Protein AF-A0A6N2LBK7-F1 (afdb_monomer)

Foldseek 3Di:
DPLLVVLLVLVVVLVVLCVVCVVVVPPVVSVVVSVVSVVVSLVSLLVVQLPDDLVQACQVNPLSSVLVNLVVLLCVVVDPDCPDSVNSNLVSLLVVLLQDLSSLVSLVVSLVCLVVVDDCVPCVSSSLSSLLVVLVSLLVLLVVVLVCLVVVVDDCVPCVSSLVSSCSNCQQQVVSCQFASNVVSVVSSVLSVCVVPNDEDDAQDDRNCLLVLQLDDPSSVVSSLRHLVRYAFAEALVSCVSVLVVLVQLLVCLPPVDRPDDDPRPTHTHDGDNVSSLRSLLSSLVRHALRNCVHNPCVVPLCSLVSLLVLCLDPDPCNLSSLSSVLSVCVRQQLVVVVSDPDQLVVSLVSLVVVVVVDPDPVSVVSSVSCVVSSVVNDD

Solvent-accessible surface area (backbone atoms only — not comparable to full-atom values): 21144 Å² total; per-residue (Å²): 130,58,73,66,56,54,51,53,52,54,49,51,54,51,53,53,55,48,65,77,37,58,91,51,73,84,43,68,66,60,55,52,50,53,50,52,52,49,53,53,48,51,57,52,49,52,56,50,62,69,66,47,55,90,87,55,46,53,46,74,72,36,39,90,65,47,51,72,52,54,66,64,47,60,48,52,88,77,53,85,54,76,84,35,71,67,49,48,43,48,56,53,52,49,60,45,32,43,61,27,56,62,28,43,52,46,54,54,49,42,54,51,47,50,62,72,78,41,60,60,94,73,44,42,68,38,53,53,44,54,50,54,53,47,44,51,52,52,32,51,53,42,48,58,50,43,51,27,55,75,70,70,65,64,44,74,94,71,46,44,50,40,54,51,20,50,52,50,50,48,23,61,42,35,66,50,54,46,30,35,68,32,35,57,41,47,54,54,40,54,48,53,52,32,77,74,65,60,76,74,76,74,70,82,61,84,45,63,19,36,63,57,26,31,37,44,60,76,68,45,20,52,51,17,54,56,43,48,69,60,31,77,64,35,61,36,35,76,68,40,53,73,49,42,73,59,48,52,53,51,53,49,25,69,66,66,79,48,68,78,75,74,65,96,58,97,63,63,59,47,82,75,57,69,69,31,45,50,50,13,54,45,55,51,57,75,42,47,34,55,54,15,42,46,55,46,41,44,67,74,37,59,58,54,62,49,45,40,54,52,39,51,72,42,100,48,95,54,21,67,48,28,52,52,33,51,49,54,52,40,73,59,56,41,54,62,55,59,83,64,42,94,69,56,59,69,58,54,53,53,44,54,57,54,46,55,77,76,54,91,51,69,68,58,47,52,56,54,59,71,46,44,62,52,54,65,64,65,54,135

Organism: Salix viminalis (NCBI:txid40686)

Secondary structure (DSSP, 8-state):
--HHHHHHHHHHHHHHHHHHTGGGTT-HHHHHHHHHHHHHHHHHHHHHHHTS-TTS-HHHHHHHHHHHHGGGGGGGGG---TTSHHHHHHHHHHHHHTT-HHHHHHHHHHHHHHHHHS-HHHHHHHHHHHHHHHHHHHHHHHHHHHHHHHHT---HHHHHHHHHHHHHHHHH-GGGGGBHHHHHHHHHHHHHHHHHH-----TT---THHHHGGGS-HHHHHHHHHHHHHSPPB-SHHHHGGGHHHHHHHHHHHHHSSPPP--S-SSPBP---HHHHHHHHHHHHTTB-HHHHIIIIIIT-TTHHHHHHHHHHS--TTHHHHHHHHHHHHHHHGGGGGGG-SS-HHHHHHHHHHHHHH---HHHHHHHHHTHHHHHHT--

Sequence (380 aa):
MAKRELLLDRWRTIEEEEELHADDGDNPVIRRRLHLLKEQWFADTFKYLISLATEEHIWCGNFDLMAPLLETFYNYYKDDRLDSPLRLLWKRMSGEMQHCIQCVSQHHQAQEMYDKEYEMSSIGPLLEVLRSIDEERVTHHLREINDRLKKQEYDPLRDNVGVVSLMYEVLMFPVLLDDQSLLSEFELFIEAVDNMHELALSGHQQFPGVYALLFLNRRVRTVGRRLARSMEKLRGATDLEPLQPLLNKFIGFLETEILPSASKTSRPRAQLERLSIWLGITSLLEFLEPPAFEEGILERYPIFFDIVLNHISGDSAEFSHAVSCLKELFKMLGCKLWLRSTLSPSVMRNTLLGQCFHTRNEKIHKDIFDLFPPFLQAFP

Nearest PDB structures (foldseek):
  4oo6-assembly1_A  TM=3.134E-01  e=3.651E-02  Homo sapiens
  2qmr-assembly4_D  TM=2.801E-01  e=1.647E-02  Homo sapiens
  5tqc-assembly1_A  TM=2.605E-01  e=2.961E-02  Homo sapiens
  2z5k-assembly1_A  TM=2.575E-01  e=2.302E-02  Homo sapiens
  1qbk-assembly1_B  TM=2.341E-01  e=1.283E-01  Homo sapiens

Mean predicted aligned error: 6.59 Å

Structure (mmCIF, N/CA/C/O backbone):
data_AF-A0A6N2LBK7-F1
#
_entry.id   AF-A0A6N2LBK7-F1
#
loop_
_atom_site.group_PDB
_atom_site.id
_atom_site.type_symbol
_atom_site.label_atom_id
_atom_site.label_alt_id
_atom_site.label_comp_id
_atom_site.label_asym_id
_atom_site.label_entity_id
_atom_site.label_seq_id
_atom_site.pdbx_PDB_ins_code
_atom_site.Cartn_x
_atom_site.Cartn_y
_atom_site.Cartn_z
_atom_site.occupancy
_atom_site.B_iso_or_equiv
_atom_site.auth_seq_id
_atom_site.auth_comp_id
_atom_site.auth_asym_id
_atom_site.auth_atom_id
_atom_site.pdbx_PDB_model_num
ATOM 1 N N . MET A 1 1 ? 31.477 -10.691 -26.099 1.00 54.25 1 MET A N 1
ATOM 2 C CA . MET A 1 1 ? 30.809 -9.914 -25.042 1.00 54.25 1 MET A CA 1
ATOM 3 C C . MET A 1 1 ? 29.324 -9.961 -25.333 1.00 54.25 1 MET A C 1
ATOM 5 O O . MET A 1 1 ? 28.940 -9.647 -26.459 1.00 54.25 1 MET A O 1
ATOM 9 N N . ALA A 1 2 ? 28.517 -10.481 -24.411 1.00 80.69 2 ALA A N 1
ATOM 10 C CA . ALA A 1 2 ? 27.072 -10.552 -24.610 1.00 80.69 2 ALA A CA 1
ATOM 11 C C . ALA A 1 2 ? 26.507 -9.125 -24.727 1.00 80.69 2 ALA A C 1
ATOM 13 O O . ALA A 1 2 ? 27.007 -8.208 -24.080 1.00 80.69 2 ALA A O 1
ATOM 14 N N . LYS A 1 3 ? 25.472 -8.910 -25.552 1.00 88.19 3 LYS A N 1
ATOM 15 C CA . LYS A 1 3 ? 24.903 -7.567 -25.797 1.00 88.19 3 LYS A CA 1
ATOM 16 C C . LYS A 1 3 ? 24.506 -6.848 -24.494 1.00 88.19 3 LYS A C 1
ATOM 18 O O . LYS A 1 3 ? 24.708 -5.644 -24.392 1.00 88.19 3 LYS A O 1
ATOM 23 N N . ARG A 1 4 ? 24.038 -7.601 -23.490 1.00 92.31 4 ARG A N 1
ATOM 24 C CA . ARG A 1 4 ? 23.781 -7.138 -22.115 1.00 92.31 4 ARG A CA 1
ATOM 25 C C . ARG A 1 4 ? 25.019 -6.531 -21.447 1.00 92.31 4 ARG A C 1
ATOM 27 O O . ARG A 1 4 ? 24.954 -5.418 -20.949 1.00 92.31 4 ARG A O 1
ATOM 34 N N . GLU A 1 5 ? 26.141 -7.252 -21.453 1.00 93.75 5 GLU A N 1
ATOM 35 C CA . GLU A 1 5 ? 27.393 -6.828 -20.805 1.00 93.75 5 GLU A CA 1
ATOM 36 C C . GLU A 1 5 ? 27.924 -5.533 -21.417 1.00 93.75 5 GLU A C 1
ATOM 38 O O . GLU A 1 5 ? 28.365 -4.654 -20.691 1.00 93.75 5 GLU A O 1
ATOM 43 N N . LEU A 1 6 ? 27.833 -5.395 -22.744 1.00 95.25 6 LEU A N 1
ATOM 44 C CA . LEU A 1 6 ? 28.241 -4.174 -23.440 1.00 95.25 6 LEU A CA 1
ATOM 45 C C . LEU A 1 6 ? 27.395 -2.963 -23.018 1.00 95.25 6 LEU A C 1
ATOM 47 O O . LEU A 1 6 ? 27.927 -1.867 -22.866 1.00 95.25 6 LEU A O 1
ATOM 51 N N . LEU A 1 7 ? 26.080 -3.143 -22.858 1.00 96.38 7 LEU A N 1
ATOM 52 C CA . LEU A 1 7 ? 25.196 -2.070 -22.400 1.00 96.38 7 LEU A CA 1
ATOM 53 C C . LEU A 1 7 ? 25.496 -1.692 -20.947 1.00 96.38 7 LEU A C 1
ATOM 55 O O . LEU A 1 7 ? 25.573 -0.507 -20.647 1.00 96.38 7 LEU A O 1
ATOM 59 N N . LEU A 1 8 ? 25.732 -2.668 -20.069 1.00 95.75 8 LEU A N 1
ATOM 60 C CA . LEU A 1 8 ? 26.104 -2.393 -18.678 1.00 95.75 8 LEU A CA 1
ATOM 61 C C . LEU A 1 8 ? 27.437 -1.659 -18.569 1.00 95.75 8 LEU A C 1
ATOM 63 O O . LEU A 1 8 ? 27.555 -0.708 -17.808 1.00 95.75 8 LEU A O 1
ATOM 67 N N . ASP A 1 9 ? 28.428 -2.069 -19.356 1.00 95.75 9 ASP A N 1
ATOM 68 C CA . ASP A 1 9 ? 29.732 -1.415 -19.368 1.00 95.75 9 ASP A CA 1
ATOM 69 C C . ASP A 1 9 ? 29.625 0.049 -19.804 1.00 95.75 9 ASP A C 1
ATOM 71 O O . ASP A 1 9 ? 30.125 0.938 -19.122 1.00 95.75 9 ASP A O 1
ATOM 75 N N . ARG A 1 10 ? 28.858 0.310 -20.871 1.00 96.12 10 ARG A N 1
ATOM 76 C CA . ARG A 1 10 ? 28.562 1.672 -21.332 1.00 96.12 10 ARG A CA 1
ATOM 77 C C . ARG A 1 10 ? 27.842 2.511 -20.278 1.00 96.12 10 ARG A C 1
ATOM 79 O O . ARG A 1 10 ? 28.122 3.699 -20.203 1.00 96.12 10 ARG A O 1
ATOM 86 N N . TRP A 1 11 ? 26.911 1.926 -19.520 1.00 95.88 11 TRP A N 1
ATOM 87 C CA . TRP A 1 11 ? 26.205 2.651 -18.459 1.00 95.88 11 TRP A CA 1
ATOM 88 C C . TRP A 1 11 ? 27.160 3.053 -17.337 1.00 95.88 11 TRP A C 1
ATOM 90 O O . TRP A 1 11 ? 27.226 4.229 -17.004 1.00 95.88 11 TRP A O 1
ATOM 100 N N . ARG A 1 12 ? 27.991 2.117 -16.862 1.00 95.00 12 ARG A N 1
ATOM 101 C CA . ARG A 1 12 ? 29.009 2.400 -15.838 1.00 95.00 12 ARG A CA 1
ATOM 102 C C . ARG A 1 12 ? 29.973 3.499 -16.271 1.00 95.00 12 ARG A C 1
ATOM 104 O O . ARG A 1 12 ? 30.262 4.390 -15.492 1.00 95.00 12 ARG A O 1
ATOM 111 N N . THR A 1 13 ? 30.418 3.491 -17.530 1.00 94.06 13 THR A N 1
ATOM 112 C CA . THR A 1 13 ? 31.256 4.581 -18.056 1.00 94.06 13 THR A CA 1
ATOM 113 C C . THR A 1 13 ? 30.534 5.931 -18.040 1.00 94.06 13 THR A C 1
ATOM 115 O O . THR A 1 13 ? 31.171 6.951 -17.802 1.00 94.06 13 THR A O 1
ATOM 118 N N . ILE A 1 14 ? 29.223 5.965 -18.304 1.00 93.06 14 ILE A N 1
ATOM 119 C CA . ILE A 1 14 ? 28.439 7.205 -18.218 1.00 93.06 14 ILE A CA 1
ATOM 120 C C . ILE A 1 14 ? 28.366 7.680 -16.764 1.00 93.06 14 ILE A C 1
ATOM 122 O O . ILE A 1 14 ? 28.625 8.852 -16.525 1.00 93.06 14 ILE A O 1
ATOM 126 N N . GLU A 1 15 ? 28.064 6.792 -15.813 1.00 91.31 15 GLU A N 1
ATOM 127 C CA . GLU A 1 15 ? 28.017 7.123 -14.379 1.00 91.31 15 GLU A CA 1
ATOM 128 C C . GLU A 1 15 ? 29.373 7.641 -13.876 1.00 91.31 15 GLU A C 1
ATOM 130 O O . GLU A 1 15 ? 29.437 8.701 -13.260 1.00 91.31 15 GLU A O 1
ATOM 135 N N . GLU A 1 16 ? 30.471 6.967 -14.229 1.00 91.75 16 GLU A N 1
ATOM 136 C CA . GLU A 1 16 ? 31.834 7.404 -13.904 1.00 91.75 16 GLU A CA 1
ATOM 137 C C . GLU A 1 16 ? 32.151 8.788 -14.505 1.00 91.75 16 GLU A C 1
ATOM 139 O O . GLU A 1 16 ? 32.750 9.629 -13.835 1.00 91.75 16 GLU A O 1
ATOM 144 N N . GLU A 1 17 ? 31.741 9.067 -15.752 1.00 87.75 17 GLU A N 1
ATOM 145 C CA . GLU A 1 17 ? 31.904 10.398 -16.360 1.00 87.75 17 GLU A CA 1
ATOM 146 C C . GLU A 1 17 ? 31.035 11.471 -15.670 1.00 87.75 17 GLU A C 1
ATOM 148 O O . GLU A 1 17 ? 31.457 12.627 -15.593 1.00 87.75 17 GLU A O 1
ATOM 153 N N . GLU A 1 18 ? 29.849 11.120 -15.162 1.00 86.31 18 GLU A N 1
ATOM 154 C CA . GLU A 1 18 ? 28.985 12.035 -14.399 1.00 86.31 18 GLU A CA 1
ATOM 155 C C . GLU A 1 18 ? 29.577 12.370 -13.029 1.00 86.31 18 GLU A C 1
ATOM 157 O O . GLU A 1 18 ? 29.625 13.544 -12.659 1.00 86.31 18 GLU A O 1
ATOM 162 N N . GLU A 1 19 ? 30.091 11.372 -12.310 1.00 85.94 19 GLU A N 1
ATOM 163 C CA . GLU A 1 19 ? 30.742 11.559 -11.011 1.00 85.94 19 GLU A CA 1
ATOM 164 C C . GLU A 1 19 ? 32.025 12.393 -11.127 1.00 85.94 19 GLU A C 1
ATOM 166 O O . GLU A 1 19 ? 32.244 13.315 -10.339 1.00 85.94 19 GLU A O 1
ATOM 171 N N . LEU A 1 20 ? 32.858 12.126 -12.141 1.00 85.56 20 LEU A N 1
ATOM 172 C CA . LEU A 1 20 ? 34.112 12.855 -12.370 1.00 85.56 20 LEU A CA 1
ATOM 173 C C . LEU A 1 20 ? 33.904 14.342 -12.679 1.00 85.56 20 LEU A C 1
ATOM 175 O O . LEU A 1 20 ? 34.802 15.148 -12.432 1.00 85.56 20 LEU A O 1
ATOM 179 N N . HIS A 1 21 ? 32.744 14.703 -13.228 1.00 81.19 21 HIS A N 1
ATOM 180 C CA . HIS A 1 21 ? 32.411 16.067 -13.632 1.00 81.19 21 HIS A CA 1
ATOM 181 C C . HIS A 1 21 ? 31.285 16.690 -12.799 1.00 81.19 21 HIS A C 1
ATOM 183 O O . HIS A 1 21 ? 30.711 17.699 -13.215 1.00 81.19 21 HIS A O 1
ATOM 189 N N . ALA A 1 22 ? 30.998 16.144 -11.613 1.00 74.94 22 ALA A N 1
ATOM 190 C CA . ALA A 1 22 ? 29.967 16.663 -10.714 1.00 74.94 22 ALA A CA 1
ATOM 191 C C . ALA A 1 22 ? 30.187 18.149 -10.353 1.00 74.94 22 ALA A C 1
ATOM 193 O O . ALA A 1 22 ? 29.235 18.931 -10.340 1.00 74.94 22 ALA A O 1
ATOM 194 N N . ASP A 1 23 ? 31.446 18.560 -10.156 1.00 74.25 23 ASP A N 1
ATOM 195 C CA . ASP A 1 23 ? 31.832 19.943 -9.828 1.00 74.25 23 ASP A CA 1
ATOM 196 C C . ASP A 1 23 ? 31.958 20.859 -11.067 1.00 74.25 23 ASP A C 1
ATOM 198 O O . ASP A 1 23 ? 31.947 22.086 -10.948 1.00 74.25 23 ASP A O 1
ATOM 202 N N . ASP A 1 24 ? 32.031 20.279 -12.271 1.00 70.19 24 ASP A N 1
ATOM 203 C CA . ASP A 1 24 ? 32.138 20.980 -13.561 1.00 70.19 24 ASP A CA 1
ATOM 204 C C . ASP A 1 24 ? 30.757 21.220 -14.214 1.00 70.19 24 ASP A C 1
ATOM 206 O O . ASP A 1 24 ? 30.672 21.503 -15.415 1.00 70.19 24 ASP A O 1
ATOM 210 N N . GLY A 1 25 ? 29.667 21.105 -13.440 1.00 59.94 25 GLY A N 1
ATOM 211 C CA . GLY A 1 25 ? 28.271 21.022 -13.903 1.00 59.94 25 GLY A CA 1
ATOM 212 C C . GLY A 1 25 ? 27.767 22.150 -14.821 1.00 59.94 25 GLY A C 1
ATOM 213 O O . GLY A 1 25 ? 26.759 21.981 -15.513 1.00 59.94 25 GLY A O 1
ATOM 214 N N . ASP A 1 26 ? 28.494 23.266 -14.905 1.00 64.75 26 ASP A N 1
ATOM 215 C CA . ASP A 1 26 ? 28.205 24.390 -15.802 1.00 64.75 26 ASP A CA 1
ATOM 216 C C . ASP A 1 26 ? 28.913 24.314 -17.167 1.00 64.75 26 ASP A C 1
ATOM 218 O O . ASP A 1 26 ? 28.662 25.158 -18.032 1.00 64.75 26 ASP A O 1
ATOM 222 N N . ASN A 1 27 ? 29.771 23.316 -17.428 1.00 82.31 27 ASN A N 1
ATOM 223 C CA . ASN A 1 27 ? 30.418 23.169 -18.732 1.00 82.31 27 ASN A CA 1
ATOM 224 C C . ASN A 1 27 ? 29.429 22.613 -19.783 1.00 82.31 27 ASN A C 1
ATOM 226 O O . ASN A 1 27 ? 29.111 21.416 -19.790 1.00 82.31 27 ASN A O 1
ATOM 230 N N . PRO A 1 28 ? 28.980 23.433 -20.755 1.00 84.00 28 PRO A N 1
ATOM 231 C CA . PRO A 1 28 ? 27.941 23.031 -21.698 1.00 84.00 28 PRO A CA 1
ATOM 232 C C . PRO A 1 28 ? 28.399 21.933 -22.667 1.00 84.00 28 PRO A C 1
ATOM 234 O O . PRO A 1 28 ? 27.558 21.248 -23.249 1.00 84.00 28 PRO A O 1
ATOM 237 N N . VAL A 1 29 ? 29.710 21.761 -22.875 1.00 86.50 29 VAL A N 1
ATOM 238 C CA . VAL A 1 29 ? 30.258 20.733 -23.772 1.00 86.50 29 VAL A CA 1
ATOM 239 C C . VAL A 1 29 ? 30.156 19.354 -23.128 1.00 86.50 29 VAL A C 1
ATOM 241 O O . VAL A 1 29 ? 29.675 18.422 -23.772 1.00 86.50 29 VAL A O 1
ATOM 244 N N . ILE A 1 30 ? 30.548 19.245 -21.856 1.00 84.56 30 ILE A N 1
ATOM 245 C CA . ILE A 1 30 ? 30.493 17.995 -21.086 1.00 84.56 30 ILE A CA 1
ATOM 246 C C . ILE A 1 30 ? 29.036 17.554 -20.936 1.00 84.56 30 ILE A C 1
ATOM 248 O O . ILE A 1 30 ? 28.688 16.437 -21.315 1.00 84.56 30 ILE A O 1
ATOM 252 N N . ARG A 1 31 ? 28.146 18.477 -20.545 1.00 84.81 31 ARG A N 1
ATOM 253 C CA . ARG A 1 31 ? 26.709 18.201 -20.416 1.00 84.81 31 ARG A CA 1
ATOM 254 C C . ARG A 1 31 ? 26.071 17.700 -21.716 1.00 84.81 31 ARG A C 1
ATOM 256 O O . ARG A 1 31 ? 25.301 16.745 -21.699 1.00 84.81 31 ARG A O 1
ATOM 263 N N . ARG A 1 32 ? 26.385 18.323 -22.860 1.00 88.44 32 ARG A N 1
ATOM 264 C CA . ARG A 1 32 ? 25.875 17.870 -24.170 1.00 88.44 32 ARG A CA 1
ATOM 265 C C . ARG A 1 32 ? 26.395 16.486 -24.541 1.00 88.44 32 ARG A C 1
ATOM 267 O O . ARG A 1 32 ? 25.642 15.696 -25.101 1.00 88.44 32 ARG A O 1
ATOM 274 N N . ARG A 1 33 ? 27.666 16.197 -24.253 1.00 90.62 33 ARG A N 1
ATOM 275 C CA . ARG A 1 33 ? 28.259 14.882 -24.516 1.00 90.62 33 ARG A CA 1
ATOM 276 C C . ARG A 1 33 ? 27.576 13.796 -23.682 1.00 90.62 33 ARG A C 1
ATOM 278 O O . ARG A 1 33 ? 27.146 12.806 -24.264 1.00 90.62 33 ARG A O 1
ATOM 285 N N . LEU A 1 34 ? 27.428 14.008 -22.375 1.00 90.00 34 LEU A N 1
ATOM 286 C CA . LEU A 1 34 ? 26.742 13.080 -21.468 1.00 90.00 34 LEU A CA 1
ATOM 287 C C . LEU A 1 34 ? 25.298 12.823 -21.907 1.00 90.00 34 LEU A C 1
ATOM 289 O O . LEU A 1 34 ? 24.880 11.674 -22.015 1.00 90.00 34 LEU A O 1
ATOM 293 N N . HIS A 1 35 ? 24.570 13.881 -22.274 1.00 90.25 35 HIS A N 1
ATOM 294 C CA . HIS A 1 35 ? 23.213 13.755 -22.802 1.00 90.25 35 HIS A CA 1
ATOM 295 C C . HIS A 1 35 ? 23.150 12.854 -24.044 1.00 90.25 35 HIS A C 1
ATOM 297 O O . HIS A 1 35 ? 22.326 11.949 -24.106 1.00 90.25 35 HIS A O 1
ATOM 303 N N . LEU A 1 36 ? 24.050 13.050 -25.014 1.00 93.44 36 LEU A N 1
ATOM 304 C CA . LEU A 1 36 ? 24.106 12.220 -26.222 1.00 93.44 36 LEU A CA 1
ATOM 305 C C . LEU A 1 36 ? 24.456 10.757 -25.912 1.00 93.44 36 LEU A C 1
ATOM 307 O O . LEU A 1 36 ? 23.906 9.852 -26.542 1.00 93.44 36 LEU A O 1
ATOM 311 N N . LEU A 1 37 ? 25.361 10.513 -24.959 1.00 94.62 37 LEU A N 1
ATOM 312 C CA . LEU A 1 37 ? 25.712 9.158 -24.526 1.00 94.62 37 LEU A CA 1
ATOM 313 C C . LEU A 1 37 ? 24.516 8.461 -23.869 1.00 94.62 37 LEU A C 1
ATOM 315 O O . LEU A 1 37 ? 24.213 7.322 -24.237 1.00 94.62 37 LEU A O 1
ATOM 319 N N . LYS A 1 38 ? 23.796 9.159 -22.980 1.00 94.69 38 LYS A N 1
ATOM 320 C CA . LYS A 1 38 ? 22.559 8.670 -22.355 1.00 94.69 38 LYS A CA 1
ATOM 321 C C . LYS A 1 38 ? 21.477 8.382 -23.388 1.00 94.69 38 LYS A C 1
ATOM 323 O O . LYS A 1 38 ? 20.934 7.284 -23.399 1.00 94.69 38 LYS A O 1
ATOM 328 N N . GLU A 1 39 ? 21.211 9.300 -24.316 1.00 93.75 39 GLU A N 1
ATOM 329 C CA . GLU A 1 39 ? 20.218 9.095 -25.380 1.00 93.75 39 GLU A CA 1
ATOM 330 C C . GLU A 1 39 ? 20.520 7.857 -26.235 1.00 93.75 39 GLU A C 1
ATOM 332 O O . GLU A 1 39 ? 19.628 7.050 -26.509 1.00 93.75 39 GLU A O 1
ATOM 337 N N . GLN A 1 40 ? 21.781 7.677 -26.643 1.00 95.38 40 GLN A N 1
ATOM 338 C CA . GLN A 1 40 ? 22.200 6.501 -27.407 1.00 95.38 40 GLN A CA 1
ATOM 339 C C . GLN A 1 40 ? 22.069 5.220 -26.588 1.00 95.38 40 GLN A C 1
ATOM 341 O O . GLN A 1 40 ? 21.616 4.199 -27.108 1.00 95.38 40 GLN A O 1
ATOM 346 N N . TRP A 1 41 ? 22.466 5.265 -25.316 1.00 96.75 41 TRP A N 1
ATOM 347 C CA . TRP A 1 41 ? 22.337 4.131 -24.415 1.00 96.75 41 TRP A CA 1
ATOM 348 C C . TRP A 1 41 ? 20.870 3.741 -24.231 1.00 96.75 41 TRP A C 1
ATOM 350 O O . TRP A 1 41 ? 20.522 2.591 -24.489 1.00 96.75 41 TRP A O 1
ATOM 360 N N . PHE A 1 42 ? 19.989 4.696 -23.917 1.00 95.00 42 PHE A N 1
ATOM 361 C CA . PHE A 1 42 ? 18.555 4.451 -23.784 1.00 95.00 42 PHE A CA 1
ATOM 362 C C . PHE A 1 42 ? 17.983 3.815 -25.052 1.00 95.00 42 PHE A C 1
ATOM 364 O O . PHE A 1 42 ? 17.330 2.776 -24.974 1.00 95.00 42 PHE A O 1
ATOM 371 N N . ALA A 1 43 ? 18.268 4.375 -26.232 1.00 93.75 43 ALA A N 1
ATOM 372 C CA . ALA A 1 43 ? 17.759 3.850 -27.497 1.00 93.75 43 ALA A CA 1
ATOM 373 C C . ALA A 1 43 ? 18.201 2.400 -27.774 1.00 93.75 43 ALA A C 1
ATOM 375 O O . ALA A 1 43 ? 17.408 1.593 -28.274 1.00 93.75 43 ALA A O 1
ATOM 376 N N . ASP A 1 44 ? 19.451 2.054 -27.464 1.00 95.56 44 ASP A N 1
ATOM 377 C CA . ASP A 1 44 ? 19.977 0.702 -27.659 1.00 95.56 44 ASP A CA 1
ATOM 378 C C . ASP A 1 44 ? 19.434 -0.286 -26.619 1.00 95.56 44 ASP A C 1
ATOM 380 O O . ASP A 1 44 ? 19.087 -1.420 -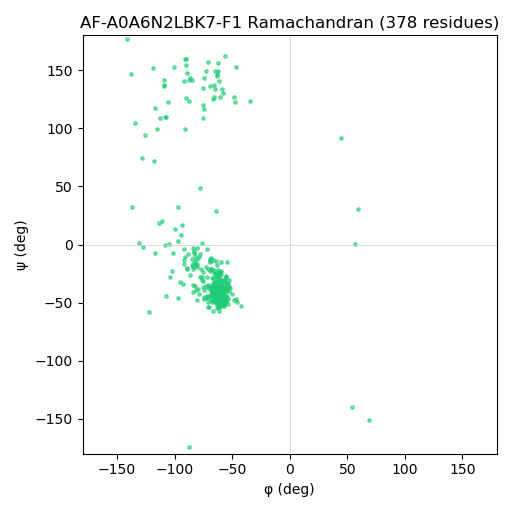26.976 1.00 95.56 44 ASP A O 1
ATOM 384 N N . THR A 1 45 ? 19.305 0.147 -25.362 1.00 96.19 45 THR A N 1
ATOM 385 C CA . THR A 1 45 ? 18.746 -0.652 -24.267 1.00 96.19 45 THR A CA 1
ATOM 386 C C . THR A 1 45 ? 17.260 -0.929 -24.493 1.00 96.19 45 THR A C 1
ATOM 388 O O . THR A 1 45 ? 16.851 -2.083 -24.392 1.00 96.19 45 THR A O 1
ATOM 391 N N . PHE A 1 46 ? 16.466 0.056 -24.931 1.00 94.00 46 PHE A N 1
ATOM 392 C CA . PHE A 1 46 ? 15.065 -0.151 -25.332 1.00 94.00 46 PHE A CA 1
ATOM 393 C C . PHE A 1 46 ? 14.932 -1.251 -26.386 1.00 94.00 46 PHE A C 1
ATOM 395 O O . PHE A 1 46 ? 14.145 -2.185 -26.229 1.00 94.00 46 PHE A O 1
ATOM 402 N N . LYS A 1 47 ? 15.723 -1.164 -27.464 1.00 93.44 47 LYS A N 1
ATOM 403 C CA . LYS A 1 47 ? 15.702 -2.164 -28.542 1.00 93.44 47 LYS A CA 1
ATOM 404 C C . LYS A 1 47 ? 16.094 -3.543 -28.034 1.00 93.44 47 LYS A C 1
ATOM 406 O O . LYS A 1 47 ? 15.527 -4.529 -28.485 1.00 93.44 47 LYS A O 1
ATOM 411 N N . TYR A 1 48 ? 17.080 -3.615 -27.141 1.00 95.69 48 TYR A N 1
ATOM 412 C CA . TYR A 1 48 ? 17.504 -4.866 -26.528 1.00 95.69 48 TYR A CA 1
ATOM 413 C C . TYR A 1 48 ? 16.384 -5.485 -25.683 1.00 95.69 48 TYR A C 1
ATOM 415 O O . TYR A 1 48 ? 15.989 -6.609 -25.980 1.00 95.69 48 TYR A O 1
ATOM 423 N N . LEU A 1 49 ? 15.826 -4.745 -24.720 1.00 95.81 49 LEU A N 1
ATOM 424 C CA . LEU A 1 49 ? 14.806 -5.248 -23.795 1.00 95.81 49 LEU A CA 1
ATOM 425 C C . LEU A 1 49 ? 13.512 -5.667 -24.504 1.00 95.81 49 LEU A C 1
ATOM 427 O O . LEU A 1 49 ? 12.962 -6.720 -24.203 1.00 95.81 49 LEU A O 1
ATOM 431 N N . ILE A 1 50 ? 13.052 -4.895 -25.495 1.00 92.88 50 ILE A N 1
ATOM 432 C CA . ILE A 1 50 ? 11.855 -5.245 -26.282 1.00 92.88 50 ILE A CA 1
ATOM 433 C C . ILE A 1 50 ? 12.094 -6.495 -27.147 1.00 92.88 50 ILE A C 1
ATOM 435 O O . ILE A 1 50 ? 11.149 -7.220 -27.447 1.00 92.88 50 ILE A O 1
ATOM 439 N N . SER A 1 51 ? 13.341 -6.753 -27.558 1.00 93.19 51 SER A N 1
ATOM 440 C CA . SER A 1 51 ? 13.694 -7.912 -28.390 1.00 93.19 51 SER A CA 1
ATOM 441 C C . SER A 1 51 ? 13.905 -9.216 -27.618 1.00 93.19 51 SER A C 1
ATOM 443 O O . SER A 1 51 ? 14.133 -10.245 -28.253 1.00 93.19 51 SER A O 1
ATOM 445 N N . LEU A 1 52 ? 13.868 -9.177 -26.281 1.00 94.56 52 LEU A N 1
ATOM 446 C CA . LEU A 1 52 ? 14.029 -10.369 -25.449 1.00 94.56 52 LEU A CA 1
ATOM 447 C C . LEU A 1 52 ? 12.910 -11.380 -25.715 1.00 94.56 52 LEU A C 1
ATOM 449 O O . LEU A 1 52 ? 11.775 -11.017 -26.041 1.00 94.56 52 LEU A O 1
ATOM 453 N N . ALA A 1 53 ? 13.240 -12.662 -25.559 1.00 93.44 53 ALA A N 1
ATOM 454 C CA . ALA A 1 53 ? 12.260 -13.736 -25.640 1.00 93.44 53 ALA A CA 1
ATOM 455 C C . ALA A 1 53 ? 11.204 -13.595 -24.533 1.00 93.44 53 ALA A C 1
ATOM 457 O O . ALA A 1 53 ? 11.457 -12.995 -23.489 1.00 93.44 53 ALA A O 1
ATOM 458 N N . THR A 1 54 ? 10.012 -14.160 -24.737 1.00 88.69 54 THR A N 1
ATOM 459 C CA . THR A 1 54 ? 8.898 -14.028 -23.785 1.00 88.69 54 THR A CA 1
ATOM 460 C C . THR A 1 54 ? 9.216 -14.586 -22.398 1.00 88.69 54 THR A C 1
ATOM 462 O O . THR A 1 54 ? 8.743 -14.042 -21.400 1.00 88.69 54 THR A O 1
ATOM 465 N N . GLU A 1 55 ? 10.052 -15.619 -22.351 1.00 90.69 55 GLU A N 1
ATOM 466 C CA . GLU A 1 55 ? 10.541 -16.312 -21.160 1.00 90.69 55 GLU A CA 1
ATOM 467 C C . GLU A 1 55 ? 11.649 -15.531 -20.434 1.00 90.69 55 GLU A C 1
ATOM 469 O O . GLU A 1 55 ? 11.895 -15.750 -19.249 1.00 90.69 55 GLU A O 1
ATOM 474 N N . GLU A 1 56 ? 12.321 -14.612 -21.133 1.00 94.19 56 GLU A N 1
ATOM 475 C CA . GLU A 1 56 ? 13.351 -13.746 -20.569 1.00 94.19 56 GLU A CA 1
ATOM 476 C C . GLU A 1 56 ? 12.704 -12.458 -20.064 1.00 94.19 56 GLU A C 1
ATOM 478 O O . GLU A 1 56 ? 12.394 -11.538 -20.824 1.00 94.19 56 GLU A O 1
ATOM 483 N N . HIS A 1 57 ? 12.472 -12.407 -18.756 1.00 95.81 57 HIS A N 1
ATOM 484 C CA . HIS A 1 57 ? 11.835 -11.257 -18.129 1.00 95.81 57 HIS A CA 1
ATOM 485 C C . HIS A 1 57 ? 12.788 -10.061 -18.038 1.00 95.81 57 HIS A C 1
ATOM 487 O O . HIS A 1 57 ? 13.984 -10.195 -17.745 1.00 95.81 57 HIS A O 1
ATOM 493 N N . ILE A 1 58 ? 12.235 -8.869 -18.227 1.00 96.94 58 ILE A N 1
ATOM 494 C CA . ILE A 1 58 ? 12.972 -7.611 -18.185 1.00 96.94 58 ILE A CA 1
ATOM 495 C C . ILE A 1 58 ? 13.402 -7.306 -16.754 1.00 96.94 58 ILE A C 1
ATOM 497 O O . ILE A 1 58 ? 14.594 -7.138 -16.510 1.00 96.94 58 ILE A O 1
ATOM 501 N N . TRP A 1 59 ? 12.470 -7.300 -15.800 1.00 96.75 59 TRP A N 1
ATOM 502 C CA . TRP A 1 59 ? 12.797 -6.972 -14.412 1.00 96.75 59 TRP A CA 1
ATOM 503 C C . TRP A 1 59 ? 13.704 -8.036 -13.783 1.00 96.75 59 TRP A C 1
ATOM 505 O O . TRP A 1 59 ? 14.832 -7.724 -13.408 1.00 96.75 59 TRP A O 1
ATOM 515 N N . CYS A 1 60 ? 13.294 -9.311 -13.761 1.00 95.88 60 CYS A N 1
ATOM 516 C CA . CYS A 1 60 ? 14.070 -10.336 -13.046 1.00 95.88 60 CYS A CA 1
ATOM 517 C C . CYS A 1 60 ? 15.283 -10.904 -13.771 1.00 95.88 60 CYS A C 1
ATOM 519 O O . CYS A 1 60 ? 16.117 -11.528 -13.119 1.00 95.88 60 CYS A O 1
ATOM 521 N N . GLY A 1 61 ? 15.433 -10.647 -15.072 1.00 93.81 61 GLY A N 1
ATOM 522 C CA . GLY A 1 61 ? 16.637 -11.003 -15.828 1.00 93.81 61 GLY A CA 1
ATOM 523 C C . GLY A 1 61 ? 17.567 -9.823 -16.132 1.00 93.81 61 GLY A C 1
ATOM 524 O O . GLY A 1 61 ? 18.775 -10.007 -16.298 1.00 93.81 61 GLY A O 1
ATOM 525 N N . ASN A 1 62 ? 17.033 -8.603 -16.227 1.00 95.69 62 ASN A N 1
ATOM 526 C CA . ASN A 1 62 ? 17.754 -7.431 -16.731 1.00 95.69 62 ASN A CA 1
ATOM 527 C C . ASN A 1 62 ? 17.503 -6.166 -15.886 1.00 95.69 62 ASN A C 1
ATOM 529 O O . ASN A 1 62 ? 17.561 -5.060 -16.421 1.00 95.69 62 ASN A O 1
ATOM 533 N N . PHE A 1 63 ? 17.286 -6.329 -14.574 1.00 94.75 63 PHE A N 1
ATOM 534 C CA . PHE A 1 63 ? 17.107 -5.246 -13.595 1.00 94.75 63 PHE A CA 1
ATOM 535 C C . PHE A 1 63 ? 18.092 -4.085 -13.790 1.00 94.75 63 PHE A C 1
ATOM 537 O O . PHE A 1 63 ? 17.660 -2.955 -13.982 1.00 94.75 63 PHE A O 1
ATOM 544 N N . ASP A 1 64 ? 19.393 -4.382 -13.846 1.00 94.88 64 ASP A N 1
ATOM 545 C CA . ASP A 1 64 ? 20.474 -3.388 -13.959 1.00 94.88 64 ASP A CA 1
ATOM 546 C C . ASP A 1 64 ? 20.377 -2.506 -15.222 1.00 94.88 64 ASP A C 1
ATOM 548 O O . ASP A 1 64 ? 20.936 -1.418 -15.277 1.00 94.88 64 ASP A O 1
ATOM 552 N N . LEU A 1 65 ? 19.687 -2.983 -16.265 1.00 95.81 65 LEU A N 1
ATOM 553 C CA . LEU A 1 65 ? 19.426 -2.218 -17.488 1.00 95.81 65 LEU A CA 1
ATOM 554 C C . LEU A 1 65 ? 18.067 -1.516 -17.452 1.00 95.81 65 LEU A C 1
ATOM 556 O O . LEU A 1 65 ? 17.901 -0.465 -18.068 1.00 95.81 65 LEU A O 1
ATOM 560 N N . MET A 1 66 ? 17.084 -2.115 -16.781 1.00 96.06 66 MET A N 1
ATOM 561 C CA . MET A 1 66 ? 15.730 -1.582 -16.712 1.00 96.06 66 MET A CA 1
ATOM 562 C C . MET A 1 66 ? 15.596 -0.455 -15.686 1.00 96.06 66 MET A C 1
ATOM 564 O O . MET A 1 66 ? 14.905 0.522 -15.957 1.00 96.06 66 MET A O 1
ATOM 568 N N . ALA A 1 67 ? 16.263 -0.556 -14.535 1.00 95.31 67 ALA A N 1
ATOM 569 C CA . ALA A 1 67 ? 16.157 0.444 -13.480 1.00 95.31 67 ALA A CA 1
ATOM 570 C C . ALA A 1 67 ? 16.535 1.856 -13.978 1.00 95.31 67 ALA A C 1
ATOM 572 O O . ALA A 1 67 ? 15.685 2.738 -13.857 1.00 95.31 67 ALA A O 1
ATOM 573 N N . PRO A 1 68 ? 17.673 2.080 -14.674 1.00 94.00 68 PRO A N 1
ATOM 574 C CA . PRO A 1 68 ? 17.992 3.403 -15.223 1.00 94.00 68 PRO A CA 1
ATOM 575 C C . PRO A 1 68 ? 17.001 3.903 -16.284 1.00 94.00 68 PRO A C 1
ATOM 577 O O . PRO A 1 68 ? 16.820 5.104 -16.473 1.00 94.00 68 PRO A O 1
ATOM 580 N N . LEU A 1 69 ? 16.329 2.990 -16.997 1.00 94.25 69 LEU A N 1
ATOM 581 C CA . LEU A 1 69 ? 15.327 3.357 -18.000 1.00 94.25 69 LEU A CA 1
ATOM 582 C C . LEU A 1 69 ? 14.054 3.948 -17.388 1.00 94.25 69 LEU A C 1
ATOM 584 O O . LEU A 1 69 ? 13.291 4.577 -18.129 1.00 94.25 69 LEU A O 1
ATOM 588 N N . LEU A 1 70 ? 13.819 3.803 -16.078 1.00 94.62 70 LEU A N 1
ATOM 589 C CA . LEU A 1 70 ? 12.689 4.453 -15.413 1.00 94.62 70 LEU A CA 1
ATOM 590 C C . LEU A 1 70 ? 12.716 5.973 -15.597 1.00 94.62 70 LEU A C 1
ATOM 592 O O . LEU A 1 70 ? 11.653 6.559 -15.768 1.00 94.62 70 LEU A O 1
ATOM 596 N N . GLU A 1 71 ? 13.892 6.605 -15.692 1.00 93.06 71 GLU A N 1
ATOM 597 C CA . GLU A 1 71 ? 14.018 8.047 -15.960 1.00 93.06 71 GLU A CA 1
ATOM 598 C C . GLU A 1 71 ? 13.212 8.481 -17.201 1.00 93.06 71 GLU A C 1
ATOM 600 O O . GLU A 1 71 ? 12.552 9.523 -17.226 1.00 93.06 71 GLU A O 1
ATOM 605 N N . THR A 1 72 ? 13.179 7.630 -18.229 1.00 93.25 72 THR A N 1
ATOM 606 C CA . THR A 1 72 ? 12.492 7.926 -19.493 1.00 93.25 72 THR A CA 1
ATOM 607 C C . THR A 1 72 ? 10.965 7.974 -19.356 1.00 93.25 72 THR A C 1
ATOM 609 O O . THR A 1 72 ? 10.293 8.640 -20.153 1.00 93.25 72 THR A O 1
ATOM 612 N N . PHE A 1 73 ? 10.404 7.349 -18.312 1.00 94.38 73 PHE A N 1
ATOM 613 C CA . PHE A 1 73 ? 8.968 7.361 -18.030 1.00 94.38 73 PHE A CA 1
ATOM 614 C C . PHE A 1 73 ? 8.456 8.727 -17.582 1.00 94.38 73 PHE A C 1
ATOM 616 O O . PHE A 1 73 ? 7.254 8.964 -17.660 1.00 94.38 73 PHE A O 1
ATOM 623 N N . TYR A 1 74 ? 9.333 9.674 -17.241 1.00 91.88 74 TYR A N 1
ATOM 624 C CA . TYR A 1 74 ? 8.944 11.058 -16.957 1.00 91.88 74 TYR A CA 1
ATOM 625 C C . TYR A 1 74 ? 8.106 11.671 -18.096 1.00 91.88 74 TYR A C 1
ATOM 627 O O . TYR A 1 74 ? 7.223 12.502 -17.881 1.00 91.88 74 TYR A O 1
ATOM 635 N N . ASN A 1 75 ? 8.353 11.235 -19.336 1.00 89.81 75 ASN A N 1
ATOM 636 C CA . ASN A 1 75 ? 7.645 11.698 -20.526 1.00 89.81 75 ASN A CA 1
ATOM 637 C C . ASN A 1 75 ? 6.530 10.743 -20.994 1.00 89.81 75 ASN A C 1
ATOM 639 O O . ASN A 1 75 ? 6.024 10.917 -22.100 1.00 89.81 75 ASN A O 1
ATOM 643 N N . TYR A 1 76 ? 6.111 9.765 -20.181 1.00 92.25 76 TYR A N 1
ATOM 644 C CA . TYR A 1 76 ? 5.162 8.718 -20.584 1.00 92.25 76 TYR A CA 1
ATOM 645 C C . TYR A 1 76 ? 3.843 9.260 -21.149 1.00 92.25 76 TYR A C 1
ATOM 647 O O . TYR A 1 76 ? 3.390 8.820 -22.204 1.00 92.25 76 TYR A O 1
ATOM 655 N N . TYR A 1 77 ? 3.261 10.266 -20.494 1.00 90.19 77 TYR A N 1
ATOM 656 C CA . TYR A 1 77 ? 2.028 10.916 -20.952 1.00 90.19 77 TYR A CA 1
ATOM 657 C C . TYR A 1 77 ? 2.246 12.020 -21.992 1.00 90.19 77 TYR A C 1
ATOM 659 O O . TYR A 1 77 ? 1.277 12.600 -22.464 1.00 90.19 77 TYR A O 1
ATOM 667 N N . LYS A 1 78 ? 3.497 12.340 -22.348 1.00 88.50 78 LYS A N 1
ATOM 668 C CA . LYS A 1 78 ? 3.788 13.306 -23.419 1.00 88.50 78 LYS A CA 1
ATOM 669 C C . LYS A 1 78 ? 3.786 12.656 -24.803 1.00 88.50 78 LYS A C 1
ATOM 671 O O . LYS A 1 78 ? 3.709 13.374 -25.795 1.00 88.50 78 LYS A O 1
ATOM 676 N N . ASP A 1 79 ? 3.896 11.326 -24.872 1.00 83.81 79 ASP A N 1
ATOM 677 C CA . ASP A 1 79 ? 3.781 10.558 -26.113 1.00 83.81 79 ASP A CA 1
ATOM 678 C C . ASP A 1 79 ? 2.454 9.780 -26.144 1.00 83.81 79 ASP A C 1
ATOM 680 O O . ASP A 1 79 ? 2.251 8.799 -25.416 1.00 83.81 79 ASP A O 1
ATOM 684 N N . ASP A 1 80 ? 1.552 10.228 -27.018 1.00 82.25 80 ASP A N 1
ATOM 685 C CA . ASP A 1 80 ? 0.231 9.625 -27.234 1.00 82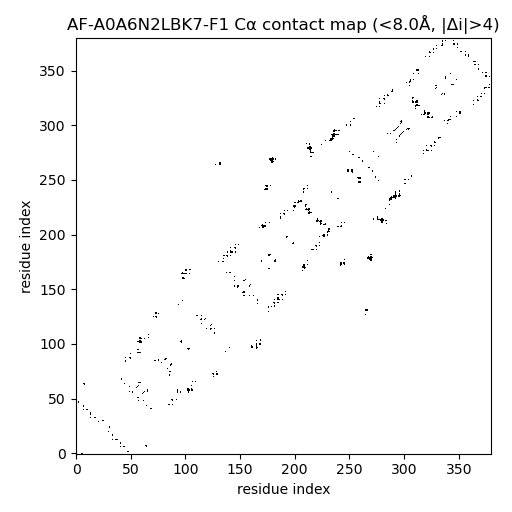.25 80 ASP A CA 1
ATOM 686 C C . ASP A 1 80 ? 0.272 8.429 -28.199 1.00 82.25 80 ASP A C 1
ATOM 688 O O . ASP A 1 80 ? -0.728 7.730 -28.386 1.00 82.25 80 ASP A O 1
ATOM 692 N N . ARG A 1 81 ? 1.417 8.165 -28.840 1.00 88.06 81 ARG A N 1
ATOM 693 C CA . ARG A 1 81 ? 1.543 7.068 -29.803 1.00 88.06 81 ARG A CA 1
ATOM 694 C C . ARG A 1 81 ? 1.610 5.729 -29.081 1.00 88.06 81 ARG A C 1
ATOM 696 O O . ARG A 1 81 ? 2.537 5.461 -28.312 1.00 88.06 81 ARG A O 1
ATOM 703 N N . LEU A 1 82 ? 0.649 4.859 -29.383 1.00 84.00 82 LEU A N 1
ATOM 704 C CA . LEU A 1 82 ? 0.542 3.516 -28.802 1.00 84.00 82 LEU A CA 1
ATOM 705 C C . LEU A 1 82 ? 1.700 2.587 -29.199 1.00 84.00 82 LEU A C 1
ATOM 707 O O . LEU A 1 82 ? 1.998 1.640 -28.477 1.00 84.00 82 LEU A O 1
ATOM 711 N N . ASP A 1 83 ? 2.342 2.851 -30.335 1.00 87.94 83 ASP A N 1
ATOM 712 C CA . ASP A 1 83 ? 3.490 2.116 -30.865 1.00 87.94 83 ASP A CA 1
ATOM 713 C C . ASP A 1 83 ? 4.838 2.742 -30.477 1.00 87.94 83 ASP A C 1
ATOM 715 O O . ASP A 1 83 ? 5.886 2.299 -30.953 1.00 87.94 83 ASP A O 1
ATOM 719 N N . SER A 1 84 ? 4.844 3.752 -29.597 1.00 90.38 84 SER A N 1
ATOM 720 C CA . SER A 1 84 ? 6.098 4.314 -29.103 1.00 90.38 84 SER A CA 1
ATOM 721 C C . SER A 1 84 ? 6.899 3.259 -28.320 1.00 90.38 84 SER A C 1
ATOM 723 O O . SER A 1 84 ? 6.314 2.418 -27.625 1.00 90.38 84 SER A O 1
ATOM 725 N N . PRO A 1 85 ? 8.247 3.294 -28.379 1.00 89.38 85 PRO A N 1
ATOM 726 C CA . PRO A 1 85 ? 9.091 2.331 -27.669 1.00 89.38 85 PRO A CA 1
ATOM 727 C C . PRO A 1 85 ? 8.769 2.228 -26.175 1.00 89.38 85 PRO A C 1
ATOM 729 O O . PRO A 1 85 ? 8.772 1.134 -25.618 1.00 89.38 85 PRO A O 1
ATOM 732 N N . LEU A 1 86 ? 8.418 3.351 -25.546 1.00 92.19 86 LEU A N 1
ATOM 733 C CA . LEU A 1 86 ? 8.065 3.413 -24.134 1.00 92.19 86 LEU A CA 1
ATOM 734 C C . LEU A 1 86 ? 6.747 2.679 -23.828 1.00 92.19 86 LEU A C 1
ATOM 736 O O . LEU A 1 86 ? 6.679 1.922 -22.861 1.00 92.19 86 LEU A O 1
ATOM 740 N N . ARG A 1 87 ? 5.716 2.828 -24.675 1.00 92.88 87 ARG A N 1
ATOM 741 C CA . ARG A 1 87 ? 4.434 2.109 -24.527 1.00 92.88 87 ARG A CA 1
ATOM 742 C C . ARG A 1 87 ? 4.592 0.612 -24.778 1.00 92.88 87 ARG A C 1
ATOM 744 O O . ARG A 1 87 ? 4.008 -0.193 -24.054 1.00 92.88 87 ARG A O 1
ATOM 751 N N . LEU A 1 88 ? 5.400 0.235 -25.770 1.00 93.50 88 LEU A N 1
ATOM 752 C CA . LEU A 1 88 ? 5.713 -1.166 -26.057 1.00 93.50 88 LEU A CA 1
ATOM 753 C C . LEU A 1 88 ? 6.480 -1.819 -24.902 1.00 93.50 88 LEU A C 1
ATOM 755 O O . LEU A 1 88 ? 6.113 -2.918 -24.480 1.00 93.50 88 LEU A O 1
ATOM 759 N N . LEU A 1 89 ? 7.488 -1.130 -24.356 1.00 94.94 89 LEU A N 1
ATOM 760 C CA . LEU A 1 89 ? 8.233 -1.599 -23.189 1.00 94.94 89 LEU A CA 1
ATOM 761 C C . LEU A 1 89 ? 7.309 -1.743 -21.974 1.00 94.94 89 LEU A C 1
ATOM 763 O O . LEU A 1 89 ? 7.283 -2.802 -21.351 1.00 94.94 89 LEU A O 1
ATOM 767 N N . TRP A 1 90 ? 6.500 -0.719 -21.679 1.00 95.88 90 TRP A N 1
ATOM 768 C CA . TRP A 1 90 ? 5.539 -0.760 -20.576 1.00 95.88 90 TRP A CA 1
ATOM 769 C C . TRP A 1 90 ? 4.575 -1.937 -20.702 1.00 95.88 90 TRP A C 1
ATOM 771 O O . TRP A 1 90 ? 4.399 -2.692 -19.748 1.00 95.88 90 TRP A O 1
ATOM 781 N N . LYS A 1 91 ? 3.999 -2.153 -21.891 1.00 94.94 91 LYS A N 1
ATOM 782 C CA . LYS A 1 91 ? 3.105 -3.285 -22.163 1.00 94.94 91 LYS A CA 1
ATOM 783 C C . LYS A 1 91 ? 3.799 -4.628 -21.926 1.00 94.94 91 LYS A C 1
ATOM 785 O O . LYS A 1 91 ? 3.197 -5.520 -21.330 1.00 94.94 91 LYS A O 1
ATOM 790 N N . ARG A 1 92 ? 5.049 -4.775 -22.379 1.00 95.12 92 ARG A N 1
ATOM 791 C CA . ARG A 1 92 ? 5.839 -6.000 -22.197 1.00 95.12 92 ARG A CA 1
ATOM 792 C C . ARG A 1 92 ? 6.073 -6.295 -20.713 1.00 95.12 92 ARG A C 1
ATOM 794 O O . ARG A 1 92 ? 5.696 -7.372 -20.261 1.00 95.12 92 ARG A O 1
ATOM 801 N N . MET A 1 93 ? 6.603 -5.331 -19.960 1.00 95.88 93 MET A N 1
ATOM 802 C CA . MET A 1 93 ? 6.870 -5.486 -18.522 1.00 95.88 93 MET A CA 1
ATOM 803 C C . MET A 1 93 ? 5.590 -5.682 -17.712 1.00 95.88 93 MET A C 1
ATOM 805 O O . MET A 1 93 ? 5.559 -6.475 -16.776 1.00 95.88 93 MET A O 1
ATOM 809 N N . SER A 1 94 ? 4.509 -5.000 -18.098 1.00 96.44 94 SER A N 1
ATOM 810 C CA . SER A 1 94 ? 3.201 -5.163 -17.464 1.00 96.44 94 SER A CA 1
ATOM 811 C C . SER A 1 94 ? 2.719 -6.609 -17.544 1.00 96.44 94 SER A C 1
ATOM 813 O O . SER A 1 94 ? 2.274 -7.151 -16.538 1.00 96.44 94 SER A O 1
ATOM 815 N N . GLY A 1 95 ? 2.849 -7.250 -18.712 1.00 95.62 95 GLY A N 1
ATOM 816 C CA . GLY A 1 95 ? 2.474 -8.656 -18.892 1.00 95.62 95 GLY A CA 1
ATOM 817 C C . GLY A 1 95 ? 3.329 -9.630 -18.072 1.00 95.62 95 GLY A C 1
ATOM 818 O O . GLY A 1 95 ? 2.817 -10.641 -17.591 1.00 95.62 95 GLY A O 1
ATOM 819 N N . GLU A 1 96 ? 4.610 -9.318 -17.864 1.00 96.81 96 GLU A N 1
ATOM 820 C CA . GLU A 1 96 ? 5.500 -10.102 -16.992 1.00 96.81 96 GLU A CA 1
ATOM 821 C C . GLU A 1 96 ? 5.090 -9.969 -15.519 1.00 96.81 96 GLU A C 1
ATOM 823 O O . GLU A 1 96 ? 4.922 -10.973 -14.826 1.00 96.81 96 GLU A O 1
ATOM 828 N N . MET A 1 97 ? 4.851 -8.741 -15.047 1.00 97.25 97 MET A N 1
ATOM 829 C CA . MET A 1 97 ? 4.421 -8.461 -13.670 1.00 97.25 97 MET A CA 1
ATOM 830 C C . MET A 1 97 ? 3.054 -9.066 -13.330 1.00 97.25 97 MET A C 1
ATOM 832 O O . MET A 1 97 ? 2.813 -9.426 -12.181 1.00 97.25 97 MET A O 1
ATOM 836 N N . GLN A 1 98 ? 2.172 -9.269 -14.314 1.00 95.56 98 GLN A N 1
ATOM 837 C CA . GLN A 1 98 ? 0.916 -9.997 -14.096 1.00 95.56 98 GLN A CA 1
ATOM 838 C C . GLN A 1 98 ? 1.134 -11.435 -13.603 1.00 95.56 98 GLN A C 1
ATOM 840 O O . GLN A 1 98 ? 0.258 -11.967 -12.932 1.00 95.56 98 GLN A O 1
ATOM 845 N N . HIS A 1 99 ? 2.282 -12.053 -13.897 1.00 94.56 99 HIS A N 1
ATOM 846 C CA . HIS A 1 99 ? 2.521 -13.474 -13.624 1.00 94.56 99 HIS A CA 1
ATOM 847 C C . HIS A 1 99 ? 3.805 -13.750 -12.825 1.00 94.56 99 HIS A C 1
ATOM 849 O O . HIS A 1 99 ? 4.107 -14.903 -12.520 1.00 94.56 99 HIS A O 1
ATOM 855 N N . CYS A 1 100 ? 4.584 -12.719 -12.490 1.00 96.69 100 CYS A N 1
ATOM 856 C CA . CYS A 1 100 ? 5.881 -12.868 -11.842 1.00 96.69 100 CYS A CA 1
ATOM 857 C C . CYS A 1 100 ? 6.049 -11.889 -10.675 1.00 96.69 100 CYS A C 1
ATOM 859 O O . CYS A 1 100 ? 6.378 -10.717 -10.866 1.00 96.69 100 CYS A O 1
ATOM 861 N N . ILE A 1 101 ? 5.931 -12.416 -9.454 1.00 96.31 101 ILE A N 1
ATOM 862 C CA . ILE A 1 101 ? 6.155 -11.677 -8.202 1.00 96.31 101 ILE A CA 1
ATOM 863 C C . ILE A 1 101 ? 7.549 -11.036 -8.150 1.00 96.31 101 ILE A C 1
ATOM 865 O O . ILE A 1 101 ? 7.688 -9.911 -7.681 1.00 96.31 101 ILE A O 1
ATOM 869 N N . GLN A 1 102 ? 8.583 -11.712 -8.661 1.00 97.19 102 GLN A N 1
ATOM 870 C CA . GLN A 1 102 ? 9.940 -11.158 -8.667 1.00 97.19 102 GLN A CA 1
ATOM 871 C C . GLN A 1 102 ? 10.031 -9.890 -9.527 1.00 97.19 102 GLN A C 1
ATOM 873 O O . GLN A 1 102 ? 10.709 -8.942 -9.140 1.00 97.19 102 GLN A O 1
ATOM 878 N N . CYS A 1 103 ? 9.321 -9.854 -10.662 1.00 98.12 103 CYS A N 1
ATOM 879 C CA . CYS A 1 103 ? 9.267 -8.663 -11.508 1.00 98.12 103 CYS A CA 1
ATOM 880 C C . CYS A 1 103 ? 8.560 -7.509 -10.795 1.00 98.12 103 CYS A C 1
ATOM 882 O O . CYS A 1 103 ? 9.064 -6.393 -10.825 1.00 98.12 103 CYS A O 1
ATOM 884 N N . VAL A 1 104 ? 7.443 -7.788 -10.112 1.00 98.19 104 VAL A N 1
ATOM 885 C CA . VAL A 1 104 ? 6.743 -6.796 -9.279 1.00 98.19 104 VAL A CA 1
ATOM 886 C C . VAL A 1 104 ? 7.681 -6.250 -8.201 1.00 98.19 104 VAL A C 1
ATOM 888 O O . VAL A 1 104 ? 7.849 -5.040 -8.083 1.00 98.19 104 VAL A O 1
ATOM 891 N N . SER A 1 105 ? 8.332 -7.135 -7.440 1.00 97.00 105 SER A N 1
ATOM 892 C CA . SER A 1 105 ? 9.234 -6.743 -6.352 1.00 97.00 105 SER A CA 1
ATOM 893 C C . SER A 1 105 ? 10.354 -5.830 -6.839 1.00 97.00 105 SER A C 1
ATOM 895 O O . SER A 1 105 ? 10.641 -4.829 -6.196 1.00 97.00 105 SER A O 1
ATOM 897 N N . GLN A 1 106 ? 10.989 -6.162 -7.961 1.00 97.69 106 GLN A N 1
ATOM 898 C CA . GLN A 1 106 ? 12.098 -5.379 -8.501 1.00 97.69 106 GLN A CA 1
ATOM 899 C C . GLN A 1 106 ? 11.655 -4.055 -9.116 1.00 97.69 106 GLN A C 1
ATOM 901 O O . GLN A 1 106 ? 12.365 -3.064 -8.984 1.00 97.69 106 GLN A O 1
ATOM 906 N N . HIS A 1 107 ? 10.484 -4.022 -9.751 1.00 97.69 107 HIS A N 1
ATOM 907 C CA . HIS A 1 107 ? 9.894 -2.790 -10.269 1.00 97.69 107 HIS A CA 1
ATOM 908 C C . HIS A 1 107 ? 9.657 -1.767 -9.152 1.00 97.69 107 HIS A C 1
ATOM 910 O O . HIS A 1 107 ? 10.101 -0.625 -9.251 1.00 97.69 107 HIS A O 1
ATOM 916 N N . HIS A 1 108 ? 9.023 -2.188 -8.053 1.00 97.19 108 HIS A N 1
ATOM 917 C CA . HIS A 1 108 ? 8.801 -1.310 -6.898 1.00 97.19 108 HIS A CA 1
ATOM 918 C C . HIS A 1 108 ? 10.097 -1.002 -6.139 1.00 97.19 108 HIS A C 1
ATOM 920 O O . HIS A 1 108 ? 10.278 0.128 -5.695 1.00 97.19 108 HIS A O 1
ATOM 926 N N . GLN A 1 109 ? 11.037 -1.950 -6.054 1.00 96.00 109 GLN A N 1
ATOM 927 C CA . GLN A 1 109 ? 12.361 -1.699 -5.473 1.00 96.00 109 GLN A CA 1
ATOM 928 C C . GLN A 1 109 ? 13.129 -0.624 -6.251 1.00 96.00 109 GLN A C 1
ATOM 930 O O . GLN A 1 109 ? 13.754 0.236 -5.639 1.00 96.00 109 GLN A O 1
ATOM 935 N N . ALA A 1 110 ? 13.072 -0.637 -7.586 1.00 96.19 110 ALA A N 1
ATOM 936 C CA . ALA A 1 110 ? 13.694 0.404 -8.395 1.00 96.19 110 ALA A CA 1
ATOM 937 C C . ALA A 1 110 ? 13.074 1.777 -8.095 1.00 96.19 110 ALA A C 1
ATOM 939 O O . ALA A 1 110 ? 13.806 2.736 -7.884 1.00 96.19 110 ALA A O 1
ATOM 940 N N . GLN A 1 111 ? 11.744 1.874 -7.990 1.00 96.06 111 GLN A N 1
ATOM 941 C CA . GLN A 1 111 ? 11.084 3.126 -7.591 1.00 96.06 111 GLN A CA 1
ATOM 942 C C . GLN A 1 111 ? 11.517 3.603 -6.197 1.00 96.06 111 GLN A C 1
ATOM 944 O O . GLN A 1 111 ? 11.770 4.790 -6.010 1.00 96.06 111 GLN A O 1
ATOM 949 N N . GLU A 1 112 ? 11.649 2.686 -5.236 1.00 93.75 112 GLU A N 1
ATOM 950 C CA . GLU A 1 112 ? 12.120 2.999 -3.883 1.00 93.75 112 GLU A CA 1
ATOM 951 C C . GLU A 1 112 ? 13.580 3.485 -3.871 1.00 93.75 112 GLU A C 1
ATOM 953 O O . GLU A 1 112 ? 13.925 4.376 -3.096 1.00 93.75 112 GLU A O 1
ATOM 958 N N . MET A 1 113 ? 14.443 2.944 -4.738 1.00 94.12 113 MET A N 1
ATOM 959 C CA . MET A 1 113 ? 15.809 3.454 -4.905 1.00 94.12 113 MET A CA 1
ATOM 960 C C . MET A 1 113 ? 15.796 4.905 -5.387 1.00 94.12 113 MET A C 1
ATOM 962 O O . MET A 1 113 ? 16.453 5.746 -4.781 1.00 94.12 113 MET A O 1
ATOM 966 N N . TYR A 1 114 ? 14.976 5.228 -6.394 1.00 93.94 114 TYR A N 1
ATOM 967 C CA . TYR A 1 114 ? 14.826 6.607 -6.867 1.00 93.94 114 TYR A CA 1
ATOM 968 C C . TYR A 1 114 ? 14.325 7.562 -5.771 1.00 93.94 114 TYR A C 1
ATOM 970 O O . TYR A 1 114 ? 14.774 8.704 -5.701 1.00 93.94 114 TYR A O 1
ATOM 978 N N . ASP A 1 115 ? 13.418 7.103 -4.906 1.00 91.69 115 ASP A N 1
ATOM 979 C CA . ASP A 1 115 ? 12.909 7.886 -3.774 1.00 91.69 115 ASP A CA 1
ATOM 980 C C . ASP A 1 115 ? 13.994 8.178 -2.719 1.00 91.69 115 ASP A C 1
ATOM 982 O O . ASP A 1 115 ? 14.042 9.265 -2.147 1.00 91.69 115 ASP A O 1
ATOM 986 N N . LYS A 1 116 ? 14.904 7.225 -2.484 1.00 92.50 116 LYS A N 1
ATOM 987 C CA . LYS A 1 116 ? 15.980 7.353 -1.486 1.00 92.50 116 LYS A CA 1
ATOM 988 C C . LYS A 1 116 ? 17.216 8.088 -1.997 1.00 92.50 116 LYS A C 1
ATOM 990 O O . LYS A 1 116 ? 17.887 8.751 -1.209 1.00 92.50 116 LYS A O 1
ATOM 995 N N . GLU A 1 117 ? 17.553 7.922 -3.272 1.00 91.69 117 GLU A N 1
ATOM 996 C CA . GLU A 1 117 ? 18.803 8.422 -3.857 1.00 91.69 117 GLU A CA 1
ATOM 997 C C . GLU A 1 117 ? 18.700 9.872 -4.346 1.00 91.69 117 GLU A C 1
ATOM 999 O O . GLU A 1 117 ? 19.706 10.581 -4.364 1.00 91.69 117 GLU A O 1
ATOM 1004 N N . TYR A 1 118 ? 17.498 10.342 -4.701 1.00 90.56 118 TYR A N 1
ATOM 1005 C CA . TYR A 1 118 ? 17.295 11.668 -5.286 1.00 90.56 118 TYR A CA 1
ATOM 1006 C C . TYR A 1 118 ? 16.403 12.572 -4.432 1.00 90.56 118 TYR A C 1
ATOM 1008 O O . TYR A 1 118 ? 15.492 12.134 -3.733 1.00 90.56 118 TYR A O 1
ATOM 1016 N N . GLU A 1 119 ? 16.613 13.886 -4.542 1.00 90.88 119 GLU A N 1
ATOM 1017 C CA . GLU A 1 119 ? 15.748 14.862 -3.882 1.00 90.88 119 GLU A CA 1
ATOM 1018 C C . GLU A 1 119 ? 14.317 14.835 -4.445 1.00 90.88 119 GLU A C 1
ATOM 1020 O O . GLU A 1 119 ? 14.098 14.925 -5.658 1.00 90.88 119 GLU A O 1
ATOM 1025 N N . MET A 1 120 ? 13.326 14.836 -3.547 1.00 86.69 120 MET A N 1
ATOM 1026 C CA . MET A 1 120 ? 11.894 14.817 -3.884 1.00 86.69 120 MET A CA 1
ATOM 1027 C C . MET A 1 120 ? 11.444 15.929 -4.831 1.00 86.69 120 MET A C 1
ATOM 1029 O O . MET A 1 120 ? 10.557 15.720 -5.658 1.00 86.69 120 MET A O 1
ATOM 1033 N N . SER A 1 121 ? 12.059 17.109 -4.739 1.00 89.31 121 SER A N 1
ATOM 1034 C CA . SER A 1 121 ? 11.797 18.248 -5.628 1.00 89.31 121 SER A CA 1
ATOM 1035 C C . SER A 1 121 ? 12.076 17.923 -7.101 1.00 89.31 121 SER A C 1
ATOM 1037 O O . SER A 1 121 ? 11.418 18.470 -7.987 1.00 89.31 121 SER A O 1
ATOM 1039 N N . SER A 1 122 ? 13.030 17.024 -7.349 1.00 88.75 122 SER A N 1
ATOM 1040 C CA . SER A 1 122 ? 13.496 16.636 -8.676 1.00 88.75 122 SER A CA 1
ATOM 1041 C C . SER A 1 122 ? 12.825 15.352 -9.153 1.00 88.75 122 SER A C 1
ATOM 1043 O O . SER A 1 122 ? 12.340 15.300 -10.284 1.00 88.75 122 SER A O 1
ATOM 1045 N N . ILE A 1 123 ? 12.758 14.331 -8.292 1.00 93.94 123 ILE A N 1
ATOM 1046 C CA . ILE A 1 123 ? 12.279 12.998 -8.680 1.00 93.94 123 ILE A CA 1
ATOM 1047 C C . ILE A 1 123 ? 10.767 12.806 -8.517 1.00 93.94 123 ILE A C 1
ATOM 1049 O O . ILE A 1 123 ? 10.171 11.973 -9.201 1.00 93.94 123 ILE A O 1
ATOM 1053 N N . GLY A 1 124 ? 10.121 13.624 -7.681 1.00 92.44 124 GLY A N 1
ATOM 1054 C CA . GLY A 1 124 ? 8.692 13.531 -7.376 1.00 92.44 124 GLY A CA 1
ATOM 1055 C C . GLY A 1 124 ? 7.786 13.415 -8.610 1.00 92.44 124 GLY A C 1
ATOM 1056 O O . GLY A 1 124 ? 6.963 12.501 -8.650 1.00 92.44 124 GLY A O 1
ATOM 1057 N N . PRO A 1 125 ? 7.942 14.243 -9.664 1.00 93.00 125 PRO A N 1
ATOM 1058 C CA . PRO A 1 125 ? 7.081 14.132 -10.839 1.00 93.00 125 PRO A CA 1
ATOM 1059 C C . PRO A 1 125 ? 7.274 12.829 -11.636 1.00 93.00 125 PRO A C 1
ATOM 1061 O O . PRO A 1 125 ? 6.320 12.366 -12.257 1.00 93.00 125 PRO A O 1
ATOM 1064 N N . LEU A 1 126 ? 8.468 12.215 -11.626 1.00 94.75 126 LEU A N 1
ATOM 1065 C CA . LEU A 1 126 ? 8.659 10.887 -12.225 1.00 94.75 126 LEU A CA 1
ATOM 1066 C C . LEU A 1 126 ? 7.894 9.831 -11.423 1.00 94.75 126 LEU A C 1
ATOM 1068 O O . LEU A 1 126 ? 7.137 9.057 -12.007 1.00 94.75 126 LEU A O 1
ATOM 1072 N N . LEU A 1 127 ? 8.063 9.824 -10.097 1.00 94.56 127 LEU A N 1
ATOM 1073 C CA . LEU A 1 127 ? 7.388 8.874 -9.209 1.00 94.56 127 LEU A CA 1
ATOM 1074 C C . LEU A 1 127 ? 5.861 9.014 -9.287 1.00 94.56 127 LEU A C 1
ATOM 1076 O O . LEU A 1 127 ? 5.147 8.015 -9.268 1.00 94.56 127 LEU A O 1
ATOM 1080 N N . GLU A 1 128 ? 5.338 10.231 -9.461 1.00 93.25 128 GLU A N 1
ATOM 1081 C CA . GLU A 1 128 ? 3.908 10.452 -9.705 1.00 93.25 128 GLU A CA 1
ATOM 1082 C C . GLU A 1 128 ? 3.423 9.800 -11.007 1.00 93.25 128 GLU A C 1
ATOM 1084 O O . GLU A 1 128 ? 2.338 9.208 -11.028 1.00 93.25 128 GLU A O 1
ATOM 1089 N N . VAL A 1 129 ? 4.214 9.881 -12.084 1.00 94.94 129 VAL A N 1
ATOM 1090 C CA . VAL A 1 129 ? 3.894 9.223 -13.358 1.00 94.94 129 VAL A CA 1
ATOM 1091 C C . VAL A 1 129 ? 3.950 7.704 -13.212 1.00 94.94 129 VAL A C 1
ATOM 1093 O O . VAL A 1 129 ? 2.993 7.044 -13.616 1.00 94.94 129 VAL A O 1
ATOM 1096 N N . LEU A 1 130 ? 5.014 7.162 -12.608 1.00 96.00 130 LEU A N 1
ATOM 1097 C CA . LEU A 1 130 ? 5.186 5.722 -12.376 1.00 96.00 130 LEU A CA 1
ATOM 1098 C C . LEU A 1 130 ? 4.047 5.148 -11.525 1.00 96.00 130 LEU A C 1
ATOM 1100 O O . LEU A 1 130 ? 3.392 4.189 -11.932 1.00 96.00 130 LEU A O 1
ATOM 1104 N N . ARG A 1 131 ? 3.704 5.816 -10.419 1.00 95.00 131 ARG A N 1
ATOM 1105 C CA . ARG A 1 131 ? 2.551 5.438 -9.596 1.00 95.00 131 ARG A CA 1
ATOM 1106 C C . ARG A 1 131 ? 1.256 5.437 -10.407 1.00 95.00 131 ARG A C 1
ATOM 1108 O O . ARG A 1 131 ? 0.477 4.495 -10.315 1.00 95.00 131 ARG A O 1
ATOM 1115 N N . SER A 1 132 ? 1.019 6.464 -11.225 1.00 95.25 132 SER A N 1
ATOM 1116 C CA . SER A 1 132 ? -0.208 6.551 -12.024 1.00 95.25 132 SER A CA 1
ATOM 1117 C C . SER A 1 132 ? -0.337 5.418 -13.047 1.00 95.25 132 SER A C 1
ATOM 1119 O O . SER A 1 132 ? -1.449 4.935 -13.264 1.00 95.25 132 SER A O 1
ATOM 1121 N N . ILE A 1 133 ? 0.755 5.016 -13.702 1.00 95.56 133 ILE A N 1
ATOM 1122 C CA . ILE A 1 133 ? 0.724 3.921 -14.684 1.00 95.56 133 ILE A CA 1
ATOM 1123 C C . ILE A 1 133 ? 0.640 2.550 -14.005 1.00 95.56 133 ILE A C 1
ATOM 1125 O O . ILE A 1 133 ? 0.004 1.645 -14.548 1.00 95.56 133 ILE A O 1
ATOM 1129 N N . ASP A 1 134 ? 1.208 2.400 -12.806 1.00 97.50 134 ASP A N 1
ATOM 1130 C CA . ASP A 1 134 ? 1.027 1.211 -11.972 1.00 97.50 134 ASP A CA 1
ATOM 1131 C C . ASP A 1 134 ? -0.420 1.046 -11.529 1.00 97.50 134 ASP A C 1
ATOM 1133 O O . ASP A 1 134 ? -1.003 -0.023 -11.716 1.00 97.50 134 ASP A O 1
ATOM 1137 N N . GLU A 1 135 ? -1.035 2.115 -11.025 1.00 97.62 135 GLU A N 1
ATOM 1138 C CA . GLU A 1 135 ? -2.450 2.128 -10.662 1.00 97.62 135 GLU A CA 1
ATOM 1139 C C . GLU A 1 135 ? -3.328 1.713 -11.851 1.00 97.62 135 GLU A C 1
ATOM 1141 O O . GLU A 1 135 ? -4.231 0.888 -11.699 1.00 97.62 135 GLU A O 1
ATOM 1146 N N . GLU A 1 136 ? -3.049 2.221 -13.056 1.00 96.25 136 GLU A N 1
ATOM 1147 C CA . GLU A 1 136 ? -3.741 1.829 -14.291 1.00 96.25 136 GLU A CA 1
ATOM 1148 C C . GLU A 1 136 ? -3.578 0.347 -14.624 1.00 96.25 136 GLU A C 1
ATOM 1150 O O . GLU A 1 136 ? -4.572 -0.347 -14.866 1.00 96.25 136 GLU A O 1
ATOM 1155 N N . ARG A 1 137 ? -2.336 -0.141 -14.625 1.00 97.19 137 ARG A N 1
ATOM 1156 C CA . ARG A 1 137 ? -2.002 -1.532 -14.939 1.00 97.19 137 ARG A CA 1
ATOM 1157 C C . ARG A 1 137 ? -2.667 -2.497 -13.962 1.00 97.19 137 ARG A C 1
ATOM 1159 O O . ARG A 1 137 ? -3.290 -3.469 -14.393 1.00 97.19 137 ARG A O 1
ATOM 1166 N N . VAL A 1 138 ? -2.549 -2.234 -12.662 1.00 98.38 138 VAL A N 1
ATOM 1167 C CA . VAL A 1 138 ? -3.112 -3.090 -11.611 1.00 98.38 138 VAL A CA 1
ATOM 1168 C C . VAL A 1 138 ? -4.638 -3.047 -11.655 1.00 98.38 138 VAL A C 1
ATOM 1170 O O . VAL A 1 138 ? -5.270 -4.100 -11.630 1.00 98.38 138 VAL A O 1
ATOM 1173 N N . THR A 1 139 ? -5.245 -1.866 -11.836 1.00 98.38 139 THR A N 1
ATOM 1174 C CA . THR A 1 139 ? -6.706 -1.739 -12.004 1.00 98.38 139 THR A CA 1
ATOM 1175 C C . THR A 1 139 ? -7.206 -2.545 -13.204 1.00 98.38 139 THR A C 1
ATOM 1177 O O . THR A 1 139 ? -8.226 -3.225 -13.109 1.00 98.38 139 THR A O 1
ATOM 1180 N N . HIS A 1 140 ? -6.508 -2.483 -14.343 1.00 97.75 140 HIS A N 1
ATOM 1181 C CA . HIS A 1 140 ? -6.881 -3.249 -15.532 1.00 97.75 140 HIS A CA 1
ATOM 1182 C C . HIS A 1 140 ? -6.838 -4.756 -15.264 1.00 97.75 140 HIS A C 1
ATOM 1184 O O . HIS A 1 140 ? -7.793 -5.462 -15.575 1.00 97.75 140 HIS A O 1
ATOM 1190 N N . HIS A 1 141 ? -5.763 -5.243 -14.644 1.00 97.56 141 HIS A N 1
ATOM 1191 C CA . HIS A 1 141 ? -5.621 -6.664 -14.344 1.00 97.56 141 HIS A CA 1
ATOM 1192 C C . HIS A 1 141 ? -6.667 -7.152 -13.322 1.00 97.56 141 HIS A C 1
ATOM 1194 O O . HIS A 1 141 ? -7.248 -8.222 -13.505 1.00 97.56 141 HIS A O 1
ATOM 1200 N N . LEU A 1 142 ? -6.981 -6.343 -12.301 1.00 98.38 142 LEU A N 1
ATOM 1201 C CA . LEU A 1 142 ? -8.071 -6.632 -11.364 1.00 98.38 142 LEU A CA 1
ATOM 1202 C C . LEU A 1 142 ? -9.415 -6.773 -12.085 1.00 98.38 142 LEU A C 1
ATOM 1204 O O . LEU A 1 142 ? -10.133 -7.736 -11.831 1.00 98.38 142 LEU A O 1
ATOM 1208 N N . ARG A 1 143 ? -9.733 -5.870 -13.023 1.00 98.00 143 ARG A N 1
ATOM 1209 C CA . ARG A 1 143 ? -10.967 -5.944 -13.827 1.00 98.00 143 ARG A CA 1
ATOM 1210 C C . ARG A 1 143 ? -11.053 -7.222 -14.644 1.00 98.00 143 ARG A C 1
ATOM 1212 O O . ARG A 1 143 ? -12.094 -7.868 -14.642 1.00 98.00 143 ARG A O 1
ATOM 1219 N N . GLU A 1 144 ? -9.967 -7.605 -15.310 1.00 96.31 144 GLU A N 1
ATOM 1220 C CA . GLU A 1 144 ? -9.931 -8.830 -16.113 1.00 96.31 144 GLU A CA 1
ATOM 1221 C C . GLU A 1 144 ? -10.216 -10.078 -15.268 1.00 96.31 144 GLU A C 1
ATOM 1223 O O . GLU A 1 144 ? -10.987 -10.943 -15.687 1.00 96.31 144 GLU A O 1
ATOM 1228 N N . ILE A 1 145 ? -9.625 -10.166 -14.074 1.00 95.94 145 ILE A N 1
ATOM 1229 C CA . ILE A 1 145 ? -9.852 -11.286 -13.155 1.00 95.94 145 ILE A CA 1
ATOM 1230 C C . ILE A 1 145 ? -11.263 -11.229 -12.555 1.00 95.94 145 ILE A C 1
ATOM 1232 O O . ILE A 1 145 ? -11.960 -12.242 -12.557 1.00 95.94 145 ILE A O 1
ATOM 1236 N N . ASN A 1 146 ? -11.722 -10.060 -12.100 1.00 97.19 146 ASN A N 1
ATOM 1237 C CA . ASN A 1 146 ? -13.075 -9.868 -11.573 1.00 97.19 146 ASN A CA 1
ATOM 1238 C C . ASN A 1 146 ? -14.146 -10.250 -12.600 1.00 97.19 146 ASN A C 1
ATOM 1240 O O . ASN A 1 146 ? -15.121 -10.920 -12.255 1.00 97.19 146 ASN A O 1
ATOM 1244 N N . ASP A 1 147 ? -13.957 -9.881 -13.867 1.00 96.06 147 ASP A N 1
ATOM 1245 C CA . ASP A 1 147 ? -14.859 -10.254 -14.954 1.00 96.06 147 ASP A CA 1
ATOM 1246 C C . ASP A 1 147 ? -14.900 -11.772 -15.159 1.00 96.06 147 ASP A C 1
ATOM 1248 O O . ASP A 1 147 ? -15.992 -12.333 -15.298 1.00 96.06 147 ASP A O 1
ATOM 1252 N N . ARG A 1 148 ? -13.743 -12.452 -15.130 1.00 94.62 148 ARG A N 1
ATOM 1253 C CA . ARG A 1 148 ? -13.675 -13.923 -15.211 1.00 94.62 148 ARG A CA 1
ATOM 1254 C C . ARG A 1 148 ? -14.359 -14.593 -14.020 1.00 94.62 148 ARG A C 1
ATOM 1256 O O . ARG A 1 148 ? -15.169 -15.498 -14.216 1.00 94.62 148 ARG A O 1
ATOM 1263 N N . LEU A 1 149 ? -14.105 -14.116 -12.800 1.00 92.69 149 LEU A N 1
ATOM 1264 C CA . LEU A 1 149 ? -14.741 -14.613 -11.575 1.00 92.69 149 LEU A CA 1
ATOM 1265 C C . LEU A 1 149 ? -16.267 -14.450 -11.635 1.00 92.69 149 LEU A C 1
ATOM 1267 O O . LEU A 1 149 ? -17.011 -15.399 -11.387 1.00 92.69 149 LEU A O 1
ATOM 1271 N N . LYS A 1 150 ? -16.748 -13.272 -12.046 1.00 93.31 150 LYS A N 1
ATOM 1272 C CA . LYS A 1 150 ? -18.180 -12.962 -12.156 1.00 93.31 150 LYS A CA 1
ATOM 1273 C C . LYS A 1 150 ? -18.891 -13.802 -13.217 1.00 93.31 150 LYS A C 1
ATOM 1275 O O . LYS A 1 150 ? -20.040 -14.190 -13.012 1.00 93.31 150 LYS A O 1
ATOM 1280 N N . LYS A 1 151 ? -18.227 -14.074 -14.344 1.00 94.06 151 LYS A N 1
ATOM 1281 C CA . LYS A 1 151 ? -18.753 -14.920 -15.428 1.00 94.06 151 LYS A CA 1
ATOM 1282 C C . LYS A 1 151 ? -18.600 -16.420 -15.162 1.00 94.06 151 LYS A C 1
ATOM 1284 O O . LYS A 1 151 ? -19.082 -17.207 -15.967 1.00 94.06 151 LYS A O 1
ATOM 1289 N N . GLN A 1 152 ? -17.977 -16.812 -14.045 1.00 89.00 152 GLN A N 1
ATOM 1290 C CA . GLN A 1 152 ? -17.627 -18.205 -13.734 1.00 89.00 152 GLN A CA 1
ATOM 1291 C C . GLN A 1 152 ? -16.700 -18.837 -14.791 1.00 89.00 152 GLN A C 1
ATOM 1293 O O . GLN A 1 152 ? -16.728 -20.041 -15.022 1.00 89.00 152 GLN A O 1
ATOM 1298 N N . GLU A 1 153 ? -15.865 -18.010 -15.424 1.00 92.69 153 GLU A N 1
ATOM 1299 C CA . GLU A 1 153 ? -14.861 -18.402 -16.424 1.00 92.69 153 GLU A CA 1
ATOM 1300 C C . GLU A 1 153 ? -13.461 -18.569 -15.806 1.00 92.69 153 GLU A C 1
ATOM 1302 O O . GLU A 1 153 ? -12.495 -18.817 -16.522 1.00 92.69 153 GLU A O 1
ATOM 1307 N N . TYR A 1 154 ? -13.343 -18.407 -14.485 1.00 91.75 154 TYR A N 1
ATOM 1308 C CA . TYR A 1 154 ? -12.089 -18.558 -13.753 1.00 91.75 154 TYR A CA 1
ATOM 1309 C C . TYR A 1 154 ? -11.591 -20.009 -13.778 1.00 91.75 154 TYR A C 1
ATOM 1311 O O . TYR A 1 154 ? -12.295 -20.922 -13.339 1.00 91.75 154 TYR A O 1
ATOM 1319 N N . ASP A 1 155 ? -10.354 -20.205 -14.235 1.00 90.50 155 ASP A N 1
ATOM 1320 C CA . ASP A 1 155 ? -9.662 -21.493 -14.234 1.00 90.50 155 ASP A CA 1
ATOM 1321 C C . ASP A 1 155 ? -8.478 -21.457 -13.249 1.00 90.50 155 ASP A C 1
ATOM 1323 O O . ASP A 1 155 ? -7.449 -20.844 -13.551 1.00 90.50 155 ASP A O 1
ATOM 1327 N N . PRO A 1 156 ? -8.550 -22.162 -12.101 1.00 88.31 156 PRO A N 1
ATOM 1328 C CA . PRO A 1 156 ? -7.466 -22.201 -11.121 1.00 88.31 156 PRO A CA 1
ATOM 1329 C C . PRO A 1 156 ? -6.106 -22.643 -11.684 1.00 88.31 156 PRO A C 1
ATOM 1331 O O . PRO A 1 156 ? -5.074 -22.255 -11.142 1.00 88.31 156 PRO A O 1
ATOM 1334 N N . LEU A 1 157 ? -6.062 -23.446 -12.754 1.00 88.06 157 LEU A N 1
ATOM 1335 C CA . LEU A 1 157 ? -4.794 -23.897 -13.343 1.00 88.06 157 LEU A CA 1
ATOM 1336 C C . LEU A 1 157 ? -4.098 -22.800 -14.155 1.00 88.06 157 LEU A C 1
ATOM 1338 O O . LEU A 1 157 ? -2.882 -22.854 -14.342 1.00 88.06 157 LEU A O 1
ATOM 1342 N N . ARG A 1 158 ? -4.859 -21.820 -14.645 1.00 88.00 158 ARG A N 1
ATOM 1343 C CA . ARG A 1 158 ? -4.367 -20.741 -15.508 1.00 88.00 158 ARG A CA 1
ATOM 1344 C C . ARG A 1 158 ? -4.291 -19.409 -14.776 1.00 88.00 158 ARG A C 1
ATOM 1346 O O . ARG A 1 158 ? -3.293 -18.708 -14.889 1.00 88.00 158 ARG A O 1
ATOM 1353 N N . ASP A 1 159 ? -5.327 -19.078 -14.016 1.00 91.00 159 ASP A N 1
ATOM 1354 C CA . ASP A 1 159 ? -5.530 -17.751 -13.440 1.00 91.00 159 ASP A CA 1
ATOM 1355 C C . ASP A 1 159 ? -4.883 -17.575 -12.059 1.00 91.00 159 ASP A C 1
ATOM 1357 O O . ASP A 1 159 ? -4.615 -16.444 -11.654 1.00 91.00 159 ASP A O 1
ATOM 1361 N N . ASN A 1 160 ? -4.587 -18.662 -11.334 1.00 91.50 160 ASN A N 1
ATOM 1362 C CA . ASN A 1 160 ? -4.088 -18.576 -9.956 1.00 91.50 160 ASN A CA 1
ATOM 1363 C C . ASN A 1 160 ? -2.763 -17.804 -9.847 1.00 91.50 160 ASN A C 1
ATOM 1365 O O . ASN A 1 160 ? -2.547 -17.069 -8.890 1.00 91.50 160 ASN A O 1
ATOM 1369 N N . VAL A 1 161 ? -1.890 -17.903 -10.853 1.00 93.19 161 VAL A N 1
ATOM 1370 C CA . VAL A 1 161 ? -0.641 -17.124 -10.882 1.00 93.19 161 VAL A CA 1
ATOM 1371 C C . VAL A 1 161 ? -0.935 -15.619 -10.928 1.00 93.19 161 VAL A C 1
ATOM 1373 O O . VAL A 1 161 ? -0.298 -14.851 -10.208 1.00 93.19 161 VAL A O 1
ATOM 1376 N N . GLY A 1 162 ? -1.938 -15.205 -11.708 1.00 94.75 162 GLY A N 1
ATOM 1377 C CA . GLY A 1 162 ? -2.383 -13.813 -11.786 1.00 94.75 162 GLY A CA 1
ATOM 1378 C C . GLY A 1 162 ? -3.009 -13.318 -10.483 1.00 94.75 162 GLY A C 1
ATOM 1379 O O . GLY A 1 162 ? -2.687 -12.223 -10.024 1.00 94.75 162 GLY A O 1
ATOM 1380 N N . VAL A 1 163 ? -3.835 -14.153 -9.841 1.00 95.12 163 VAL A N 1
ATOM 1381 C CA . VAL A 1 163 ? -4.422 -13.877 -8.515 1.00 95.12 163 VAL A CA 1
ATOM 1382 C C . VAL A 1 163 ? -3.326 -13.673 -7.471 1.00 95.12 163 VAL A C 1
ATOM 1384 O O . VAL A 1 163 ? -3.338 -12.678 -6.752 1.00 95.12 163 VAL A O 1
ATOM 1387 N N . VAL A 1 164 ? -2.355 -14.586 -7.416 1.00 94.00 164 VAL A N 1
ATOM 1388 C CA . VAL A 1 164 ? -1.230 -14.526 -6.477 1.00 94.00 164 VAL A CA 1
ATOM 1389 C C . VAL A 1 164 ? -0.367 -13.288 -6.727 1.00 94.00 164 VAL A C 1
ATOM 1391 O O . VAL A 1 164 ? -0.007 -12.610 -5.766 1.00 94.00 164 VAL A O 1
ATOM 1394 N N . SER A 1 165 ? -0.087 -12.943 -7.989 1.00 96.19 165 SER A N 1
ATOM 1395 C CA . SER A 1 165 ? 0.678 -11.733 -8.319 1.00 96.19 165 SER A CA 1
ATOM 1396 C C . SER A 1 165 ? -0.059 -10.453 -7.904 1.00 96.19 165 SER A C 1
ATOM 1398 O O . SER A 1 165 ? 0.539 -9.579 -7.283 1.00 96.19 165 SER A O 1
ATOM 1400 N N . LEU A 1 166 ? -1.373 -10.363 -8.158 1.00 97.25 166 LEU A N 1
ATOM 1401 C CA . LEU A 1 166 ? -2.212 -9.232 -7.732 1.00 97.25 166 LEU A CA 1
ATOM 1402 C C . LEU A 1 166 ? -2.279 -9.086 -6.214 1.00 97.25 166 LEU A C 1
ATOM 1404 O O . LEU A 1 166 ? -2.138 -7.982 -5.690 1.00 97.25 166 LEU A O 1
ATOM 1408 N N . MET A 1 167 ? -2.500 -10.197 -5.507 1.00 95.88 167 MET A N 1
ATOM 1409 C CA . MET A 1 167 ? -2.513 -10.204 -4.048 1.00 95.88 167 MET A CA 1
ATOM 1410 C C . MET A 1 167 ? -1.167 -9.761 -3.489 1.00 95.88 167 MET A C 1
ATOM 1412 O O . MET A 1 167 ? -1.137 -8.909 -2.606 1.00 95.88 167 MET A O 1
ATOM 1416 N N . TYR A 1 168 ? -0.068 -10.310 -4.011 1.00 96.62 168 TYR A N 1
ATOM 1417 C CA . TYR A 1 168 ? 1.274 -9.910 -3.610 1.00 96.62 168 TYR A CA 1
ATOM 1418 C C . TYR A 1 168 ? 1.477 -8.412 -3.827 1.00 96.62 168 TYR A C 1
ATOM 1420 O O . TYR A 1 168 ? 1.832 -7.709 -2.891 1.00 96.62 168 TYR A O 1
ATOM 1428 N N . GLU A 1 169 ? 1.208 -7.912 -5.030 1.00 98.00 169 GLU A N 1
ATOM 1429 C CA . GLU A 1 169 ? 1.464 -6.522 -5.384 1.00 98.00 169 GLU A CA 1
ATOM 1430 C C . GLU A 1 169 ? 0.679 -5.538 -4.507 1.00 98.00 169 GLU A C 1
ATOM 1432 O O . GLU A 1 169 ? 1.262 -4.662 -3.872 1.00 98.00 169 GLU A O 1
ATOM 1437 N N . VAL A 1 170 ? -0.640 -5.705 -4.409 1.00 98.12 170 VAL A N 1
ATOM 1438 C CA . VAL A 1 170 ? -1.482 -4.761 -3.662 1.00 98.12 170 VAL A CA 1
ATOM 1439 C C . VAL A 1 170 ? -1.243 -4.859 -2.151 1.00 98.12 170 VAL A C 1
ATOM 1441 O O . VAL A 1 170 ? -1.278 -3.843 -1.455 1.00 98.12 170 VAL A O 1
ATOM 1444 N N . LEU A 1 171 ? -0.981 -6.061 -1.622 1.00 97.19 171 LEU A N 1
ATOM 1445 C CA . LEU A 1 171 ? -0.760 -6.251 -0.185 1.00 97.19 171 LEU A CA 1
ATOM 1446 C C . LEU A 1 171 ? 0.684 -5.970 0.255 1.00 97.19 171 LEU A C 1
ATOM 1448 O O . LEU A 1 171 ? 0.899 -5.691 1.433 1.00 97.19 171 LEU A O 1
ATOM 1452 N N . MET A 1 172 ? 1.670 -6.012 -0.642 1.00 96.62 172 MET A N 1
ATOM 1453 C CA . MET A 1 172 ? 3.033 -5.555 -0.344 1.00 96.62 172 MET A CA 1
ATOM 1454 C C . MET A 1 172 ? 3.174 -4.039 -0.475 1.00 96.62 172 MET A C 1
ATOM 1456 O O . MET A 1 172 ? 3.874 -3.435 0.334 1.00 96.62 172 MET A O 1
ATOM 1460 N N . PHE A 1 173 ? 2.479 -3.421 -1.437 1.00 96.75 173 PHE A N 1
ATOM 1461 C CA . PHE A 1 173 ? 2.591 -1.994 -1.754 1.00 96.75 173 PHE A CA 1
ATOM 1462 C C . PHE A 1 173 ? 1.253 -1.266 -1.524 1.00 96.75 173 PHE A C 1
ATOM 1464 O O . PHE A 1 173 ? 0.583 -0.854 -2.475 1.00 96.75 173 PHE A O 1
ATOM 1471 N N . PRO A 1 174 ? 0.836 -1.065 -0.256 1.00 96.12 174 PRO A N 1
ATOM 1472 C CA . PRO A 1 174 ? -0.491 -0.540 0.078 1.00 96.12 174 PRO A CA 1
ATOM 1473 C C . PRO A 1 174 ? -0.758 0.888 -0.403 1.00 96.12 174 PRO A C 1
ATOM 1475 O O . PRO A 1 174 ? -1.915 1.296 -0.445 1.00 96.12 174 PRO A O 1
ATOM 1478 N N . VAL A 1 175 ? 0.267 1.642 -0.810 1.00 94.00 175 VAL A N 1
ATOM 1479 C CA . VAL A 1 175 ? 0.091 2.955 -1.452 1.00 94.00 175 VAL A CA 1
ATOM 1480 C C . VAL A 1 175 ? -0.807 2.880 -2.694 1.00 94.00 175 VAL A C 1
ATOM 1482 O O . VAL A 1 175 ? -1.517 3.836 -2.986 1.00 94.00 175 VAL A O 1
ATOM 1485 N N . LEU A 1 176 ? -0.858 1.728 -3.377 1.00 96.75 176 LEU A N 1
ATOM 1486 C CA . LEU A 1 176 ? -1.747 1.489 -4.519 1.00 96.75 176 LEU A CA 1
ATOM 1487 C C . LEU A 1 176 ? -3.236 1.591 -4.150 1.00 96.75 176 LEU A C 1
ATOM 1489 O O . LEU A 1 176 ? -4.055 1.980 -4.981 1.00 96.75 176 LEU A O 1
ATOM 1493 N N . LEU A 1 177 ? -3.597 1.296 -2.897 1.00 96.81 177 LEU A N 1
ATOM 1494 C CA . LEU A 1 177 ? -4.970 1.426 -2.395 1.00 96.81 177 LEU A CA 1
ATOM 1495 C C . LEU A 1 177 ? -5.402 2.891 -2.216 1.00 96.81 177 LEU A C 1
ATOM 1497 O O . LEU A 1 177 ? -6.558 3.151 -1.881 1.00 96.81 177 LEU A O 1
ATOM 1501 N N . ASP A 1 178 ? -4.503 3.851 -2.452 1.00 94.62 178 ASP A N 1
ATOM 1502 C CA . ASP A 1 178 ? -4.840 5.270 -2.517 1.00 94.62 178 ASP A CA 1
ATOM 1503 C C . ASP A 1 178 ? -5.500 5.675 -3.851 1.00 94.62 178 ASP A C 1
ATOM 1505 O O . ASP A 1 178 ? -5.993 6.795 -3.956 1.00 94.62 178 ASP A O 1
ATOM 1509 N N . ASP A 1 179 ? -5.571 4.803 -4.864 1.00 96.00 179 ASP A N 1
ATOM 1510 C CA . ASP A 1 179 ? -6.366 5.025 -6.083 1.00 96.00 179 ASP A CA 1
ATOM 1511 C C . ASP A 1 179 ? -7.793 4.487 -5.921 1.00 96.00 179 ASP A C 1
ATOM 1513 O O . ASP A 1 179 ? -8.005 3.313 -5.619 1.00 96.00 179 ASP A O 1
ATOM 1517 N N . GLN A 1 180 ? -8.804 5.327 -6.167 1.00 95.25 180 GLN A N 1
ATOM 1518 C CA . GLN A 1 180 ? -10.207 4.949 -5.963 1.00 95.25 180 GLN A CA 1
ATOM 1519 C C . GLN A 1 180 ? -10.661 3.821 -6.901 1.00 95.25 180 GLN A C 1
ATOM 1521 O O . GLN A 1 180 ? -11.484 2.991 -6.505 1.00 95.25 180 GLN A O 1
ATOM 1526 N N . SER A 1 181 ? -10.174 3.791 -8.146 1.00 96.12 181 SER A N 1
ATOM 1527 C CA . SER A 1 181 ? -10.593 2.764 -9.108 1.00 96.12 181 SER A CA 1
ATOM 1528 C C . SER A 1 181 ? -9.993 1.413 -8.742 1.00 96.12 181 SER A C 1
ATOM 1530 O O . SER A 1 181 ? -10.722 0.426 -8.693 1.00 96.12 181 SER A O 1
ATOM 1532 N N . LEU A 1 182 ? -8.695 1.389 -8.432 1.00 97.81 182 LEU A N 1
ATOM 1533 C CA . LEU A 1 182 ? -7.984 0.203 -7.969 1.00 97.81 182 LEU A CA 1
ATOM 1534 C C . LEU A 1 182 ? -8.617 -0.334 -6.692 1.00 97.81 182 LEU A C 1
ATOM 1536 O O . LEU A 1 182 ? -8.951 -1.514 -6.633 1.00 97.81 182 LEU A O 1
ATOM 1540 N N . LEU A 1 183 ? -8.844 0.536 -5.704 1.00 97.50 183 LEU A N 1
ATOM 1541 C CA . LEU A 1 183 ? -9.452 0.160 -4.434 1.00 97.50 183 LEU A CA 1
ATOM 1542 C C . LEU A 1 183 ? -10.804 -0.535 -4.637 1.00 97.50 183 LEU A C 1
ATOM 1544 O O . LEU A 1 183 ? -11.038 -1.603 -4.075 1.00 97.50 183 LEU A O 1
ATOM 1548 N N . SER A 1 184 ? -11.673 0.050 -5.465 1.00 96.69 184 SER A N 1
ATOM 1549 C CA . SER A 1 184 ? -13.019 -0.484 -5.714 1.00 96.69 184 SER A CA 1
ATOM 1550 C C . SER A 1 184 ? -12.973 -1.878 -6.350 1.00 96.69 184 SER A C 1
ATOM 1552 O O . SER A 1 184 ? -13.719 -2.769 -5.952 1.00 96.69 184 SER A O 1
ATOM 1554 N N . GLU A 1 185 ? -12.077 -2.091 -7.317 1.00 98.19 185 GLU A N 1
ATOM 1555 C CA . GLU A 1 185 ? -11.891 -3.403 -7.950 1.00 98.19 185 GLU A CA 1
ATOM 1556 C C . GLU A 1 185 ? -11.246 -4.412 -6.997 1.00 98.19 185 GLU A C 1
ATOM 1558 O O . GLU A 1 185 ? -11.607 -5.590 -6.996 1.00 98.19 185 GLU A O 1
ATOM 1563 N N . PHE A 1 186 ? -10.314 -3.958 -6.158 1.00 98.19 186 PHE A N 1
ATOM 1564 C CA . PHE A 1 186 ? -9.628 -4.812 -5.200 1.00 98.19 186 PHE A CA 1
ATOM 1565 C C . PHE A 1 186 ? -10.562 -5.313 -4.093 1.00 98.19 186 PHE A C 1
ATOM 1567 O O . PHE A 1 186 ? -10.464 -6.473 -3.697 1.00 98.19 186 PHE A O 1
ATOM 1574 N N . GLU A 1 187 ? -11.510 -4.490 -3.629 1.00 97.44 187 GLU A N 1
ATOM 1575 C CA . GLU A 1 187 ? -12.539 -4.926 -2.677 1.00 97.44 187 GLU A CA 1
ATOM 1576 C C . GLU A 1 187 ? -13.394 -6.074 -3.238 1.00 97.44 187 GLU A C 1
ATOM 1578 O O . GLU A 1 187 ? -13.654 -7.050 -2.531 1.00 97.44 187 GLU A O 1
ATOM 1583 N N . LEU A 1 188 ? -13.801 -5.984 -4.509 1.00 97.00 188 LEU A N 1
ATOM 1584 C CA . LEU A 1 188 ? -14.554 -7.046 -5.188 1.00 97.00 188 LEU A CA 1
ATOM 1585 C C . LEU A 1 188 ? -13.708 -8.311 -5.350 1.00 97.00 188 LEU A C 1
ATOM 1587 O O . LEU A 1 188 ? -14.180 -9.417 -5.078 1.00 97.00 188 LEU A O 1
ATOM 1591 N N . PHE A 1 189 ? -12.455 -8.130 -5.762 1.00 97.50 189 PHE A N 1
ATOM 1592 C CA . PHE A 1 189 ? -11.503 -9.206 -5.996 1.00 97.50 189 PHE A CA 1
ATOM 1593 C C . PHE A 1 189 ? -11.233 -10.011 -4.726 1.00 97.50 189 PHE A C 1
ATOM 1595 O O . PHE A 1 189 ? -11.412 -11.229 -4.717 1.00 97.50 189 PHE A O 1
ATOM 1602 N N . ILE A 1 190 ? -10.850 -9.347 -3.632 1.00 96.75 190 ILE A N 1
ATOM 1603 C CA . ILE A 1 190 ? -10.475 -10.040 -2.399 1.00 96.75 190 ILE A CA 1
ATOM 1604 C C . ILE A 1 190 ? -11.671 -10.754 -1.765 1.00 96.75 190 ILE A C 1
ATOM 1606 O O . ILE A 1 190 ? -11.512 -11.852 -1.238 1.00 96.75 190 ILE A O 1
ATOM 1610 N N . GLU A 1 191 ? -12.876 -10.180 -1.858 1.00 95.31 191 GLU A N 1
ATOM 1611 C CA . GLU A 1 191 ? -14.096 -10.844 -1.398 1.00 95.31 191 GLU A CA 1
ATOM 1612 C C . GLU A 1 191 ? -14.392 -12.100 -2.232 1.00 95.31 191 GLU A C 1
ATOM 1614 O O . GLU A 1 191 ? -14.696 -13.156 -1.676 1.00 95.31 191 GLU A O 1
ATOM 1619 N N . ALA A 1 192 ? -14.294 -12.007 -3.561 1.00 94.31 192 ALA A N 1
ATOM 1620 C CA . ALA A 1 192 ? -14.554 -13.134 -4.450 1.00 94.31 192 ALA A CA 1
ATOM 1621 C C . ALA A 1 192 ? -13.556 -14.279 -4.228 1.00 94.31 192 ALA A C 1
ATOM 1623 O O . ALA A 1 192 ? -13.970 -15.429 -4.079 1.00 94.31 192 ALA A O 1
ATOM 1624 N N . VAL A 1 193 ? -12.261 -13.966 -4.144 1.00 92.94 193 VAL A N 1
ATOM 1625 C CA . VAL A 1 193 ? -11.212 -14.964 -3.899 1.00 92.94 193 VAL A CA 1
ATOM 1626 C C . VAL A 1 193 ? -11.372 -15.595 -2.513 1.00 92.94 193 VAL A C 1
ATOM 1628 O O . VAL A 1 193 ? -11.270 -16.817 -2.389 1.00 92.94 193 VAL A O 1
ATOM 1631 N N . ASP A 1 194 ? -11.688 -14.803 -1.481 1.00 93.94 194 ASP A N 1
ATOM 1632 C CA . ASP A 1 194 ? -11.908 -15.338 -0.134 1.00 93.94 194 ASP A CA 1
ATOM 1633 C C . ASP A 1 194 ? -13.083 -16.313 -0.071 1.00 93.94 194 ASP A C 1
ATOM 1635 O O . ASP A 1 194 ? -12.976 -17.383 0.526 1.00 93.94 194 ASP A O 1
ATOM 1639 N N . ASN A 1 195 ? -14.184 -15.983 -0.745 1.00 90.94 195 ASN A N 1
ATOM 1640 C CA . ASN A 1 195 ? -15.354 -16.853 -0.812 1.00 90.94 195 ASN A CA 1
ATOM 1641 C C . ASN A 1 195 ? -15.077 -18.173 -1.551 1.00 90.94 195 ASN A C 1
ATOM 1643 O O . ASN A 1 195 ? -15.772 -19.159 -1.311 1.00 90.94 195 ASN A O 1
ATOM 1647 N N . MET A 1 196 ? -14.091 -18.203 -2.454 1.00 87.25 196 MET A N 1
ATOM 1648 C CA . MET A 1 196 ? -13.728 -19.406 -3.206 1.00 87.25 196 MET A CA 1
ATOM 1649 C C . MET A 1 196 ? -12.769 -20.327 -2.453 1.00 87.25 196 MET A C 1
ATOM 1651 O O . MET A 1 196 ? -12.913 -21.548 -2.536 1.00 87.25 196 MET A O 1
ATOM 1655 N N . HIS A 1 197 ? -11.773 -19.763 -1.765 1.00 80.81 197 HIS A N 1
ATOM 1656 C CA . HIS A 1 197 ? -10.626 -20.533 -1.276 1.00 80.81 197 HIS A CA 1
ATOM 1657 C C . HIS A 1 197 ? -10.268 -20.318 0.198 1.00 80.81 197 HIS A C 1
ATOM 1659 O O . HIS A 1 197 ? -9.317 -20.947 0.642 1.00 80.81 197 HIS A O 1
ATOM 1665 N N . GLU A 1 198 ? -11.010 -19.491 0.942 1.00 86.31 198 GLU A N 1
ATOM 1666 C CA . GLU A 1 198 ? -10.659 -19.020 2.291 1.00 86.31 198 GLU A CA 1
ATOM 1667 C C . GLU A 1 198 ? -9.185 -18.591 2.388 1.00 86.31 198 GLU A C 1
ATOM 1669 O O . GLU A 1 198 ? -8.278 -19.369 2.683 1.00 86.31 198 GLU A O 1
ATOM 1674 N N . LEU A 1 199 ? -8.934 -17.307 2.150 1.00 87.69 199 LEU A N 1
ATOM 1675 C CA . LEU A 1 199 ? -7.587 -16.758 2.118 1.00 87.69 199 LEU A CA 1
ATOM 1676 C C . LEU A 1 199 ? -6.868 -16.946 3.459 1.00 87.69 199 LEU A C 1
ATOM 1678 O O . LEU A 1 199 ? -7.334 -16.489 4.512 1.00 87.69 199 LEU A O 1
ATOM 1682 N N . ALA A 1 200 ? -5.683 -17.543 3.382 1.00 88.31 200 ALA A N 1
ATOM 1683 C CA . ALA A 1 200 ? -4.761 -17.729 4.489 1.00 88.31 200 ALA A CA 1
ATOM 1684 C C . ALA A 1 200 ? -3.328 -17.432 4.034 1.00 88.31 200 ALA A C 1
ATOM 1686 O O . ALA A 1 200 ? -2.960 -17.694 2.889 1.00 88.31 200 ALA A O 1
ATOM 1687 N N . LEU A 1 201 ? -2.516 -16.891 4.943 1.00 86.44 201 LEU A N 1
ATOM 1688 C CA . LEU A 1 201 ? -1.092 -16.670 4.706 1.00 86.44 201 LEU A CA 1
ATOM 1689 C C . LEU A 1 201 ? -0.302 -17.922 5.088 1.00 86.44 201 LEU A C 1
ATOM 1691 O O . LEU A 1 201 ? -0.594 -18.578 6.089 1.00 86.44 201 LEU A O 1
ATOM 1695 N N . SER A 1 202 ? 0.720 -18.249 4.299 1.00 79.75 202 SER A N 1
ATOM 1696 C CA . SER A 1 202 ? 1.652 -19.323 4.633 1.00 79.75 202 SER A CA 1
ATOM 1697 C C . SER A 1 202 ? 2.802 -18.793 5.490 1.00 79.75 202 SER A C 1
ATOM 1699 O O . SER A 1 202 ? 3.549 -17.916 5.055 1.00 79.75 20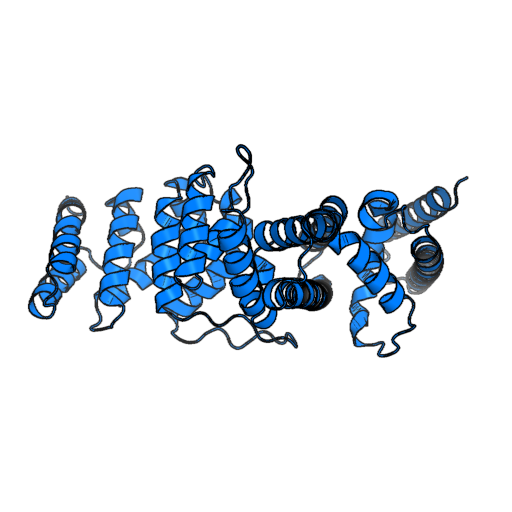2 SER A O 1
ATOM 1701 N N . GLY A 1 203 ? 2.998 -19.374 6.675 1.00 73.69 203 GLY A N 1
ATOM 1702 C CA . GLY A 1 203 ? 4.121 -19.039 7.557 1.00 73.69 203 GLY A CA 1
ATOM 1703 C C . GLY A 1 203 ? 4.029 -17.631 8.157 1.00 73.69 203 GLY A C 1
ATOM 1704 O O . GLY A 1 203 ? 2.941 -17.111 8.367 1.00 73.69 203 GLY A O 1
ATOM 1705 N N . HIS A 1 204 ? 5.185 -17.025 8.441 1.00 71.19 204 HIS A N 1
ATOM 1706 C CA . HIS A 1 204 ? 5.308 -15.698 9.066 1.00 71.19 204 HIS A CA 1
ATOM 1707 C C . HIS A 1 204 ? 5.529 -14.572 8.040 1.00 71.19 204 HIS A C 1
ATOM 1709 O O . HIS A 1 204 ? 6.262 -13.620 8.303 1.00 71.19 204 HIS A O 1
ATOM 1715 N N . GLN A 1 205 ? 4.960 -14.699 6.838 1.00 81.62 205 GLN A N 1
ATOM 1716 C CA . GLN A 1 205 ? 5.085 -13.665 5.809 1.00 81.62 205 GLN A CA 1
ATOM 1717 C C . GLN A 1 205 ? 4.368 -12.383 6.241 1.00 81.62 205 GLN A C 1
ATOM 1719 O O . GLN A 1 205 ? 3.257 -12.428 6.767 1.00 81.62 205 GLN A O 1
ATOM 1724 N N . GLN A 1 206 ? 5.012 -11.244 5.998 1.00 88.44 206 GLN A N 1
ATOM 1725 C CA . GLN A 1 206 ? 4.492 -9.928 6.345 1.00 88.44 206 GLN A CA 1
ATOM 1726 C C . GLN A 1 206 ? 4.010 -9.221 5.082 1.00 88.44 206 GLN A C 1
ATOM 1728 O O . GLN A 1 206 ? 4.781 -9.027 4.148 1.00 88.44 206 GLN A O 1
ATOM 1733 N N . PHE A 1 207 ? 2.738 -8.831 5.076 1.00 94.56 207 PHE A N 1
ATOM 1734 C CA . PHE A 1 207 ? 2.100 -8.096 3.988 1.00 94.56 207 PHE A CA 1
ATOM 1735 C C . PHE A 1 207 ? 1.468 -6.824 4.559 1.00 94.56 207 PHE A C 1
ATOM 1737 O O . PHE A 1 207 ? 0.339 -6.884 5.056 1.00 94.56 207 PHE A O 1
ATOM 1744 N N . PRO A 1 208 ? 2.166 -5.676 4.540 1.00 94.94 208 PRO A N 1
ATOM 1745 C CA . PRO A 1 208 ? 1.703 -4.455 5.202 1.00 94.94 208 PRO A CA 1
ATOM 1746 C C . PRO A 1 208 ? 0.285 -4.028 4.793 1.00 94.94 208 PRO A C 1
ATOM 1748 O O . PRO A 1 208 ? -0.503 -3.577 5.623 1.00 94.94 208 PRO A O 1
ATOM 1751 N N . GLY A 1 209 ? -0.098 -4.245 3.536 1.00 96.56 209 GLY A N 1
ATOM 1752 C CA . GLY A 1 209 ? -1.430 -3.947 3.019 1.00 96.56 209 GLY A CA 1
ATOM 1753 C C . GLY A 1 209 ? -2.562 -4.789 3.600 1.00 96.56 209 GLY A C 1
ATOM 1754 O O . GLY A 1 209 ? -3.712 -4.371 3.506 1.00 96.56 209 GLY A O 1
ATOM 1755 N N . VAL A 1 210 ? -2.280 -5.891 4.304 1.00 97.06 210 VAL A N 1
ATOM 1756 C CA . VAL A 1 210 ? -3.295 -6.594 5.110 1.00 97.06 210 VAL A CA 1
ATOM 1757 C C . VAL A 1 210 ? -3.896 -5.664 6.168 1.00 97.06 210 VAL A C 1
ATOM 1759 O O . VAL A 1 210 ? -5.106 -5.693 6.399 1.00 97.06 210 VAL A O 1
ATOM 1762 N N . TYR A 1 211 ? -3.090 -4.786 6.766 1.00 97.31 211 TYR A N 1
ATOM 1763 C CA . TYR A 1 211 ? -3.584 -3.794 7.719 1.00 97.31 211 TYR A CA 1
ATOM 1764 C C . TYR A 1 211 ? -4.386 -2.678 7.040 1.00 97.31 211 TYR A C 1
ATOM 1766 O O . TYR A 1 211 ? -5.310 -2.144 7.651 1.00 97.31 211 TYR A O 1
ATOM 1774 N N . ALA A 1 212 ? -4.115 -2.365 5.767 1.00 97.38 212 ALA A N 1
ATOM 1775 C CA . ALA A 1 212 ? -4.930 -1.424 4.997 1.00 97.38 212 ALA A CA 1
ATOM 1776 C C . ALA A 1 212 ? -6.363 -1.952 4.785 1.00 97.38 212 ALA A C 1
ATOM 1778 O O . ALA A 1 212 ? -7.318 -1.176 4.822 1.00 97.38 212 ALA A O 1
ATOM 1779 N N . LEU A 1 213 ? -6.550 -3.277 4.695 1.00 97.69 213 LEU A N 1
ATOM 1780 C CA . LEU A 1 213 ? -7.878 -3.906 4.607 1.00 97.69 213 LEU A CA 1
ATOM 1781 C C . LEU A 1 213 ? -8.766 -3.609 5.820 1.00 97.69 213 LEU A C 1
ATOM 1783 O O . LEU A 1 213 ? -9.992 -3.667 5.723 1.00 97.69 213 LEU A O 1
ATOM 1787 N N . LEU A 1 214 ? -8.171 -3.275 6.970 1.00 97.50 214 LEU A N 1
ATOM 1788 C CA . LEU A 1 214 ? -8.921 -2.955 8.183 1.00 97.50 214 LEU A CA 1
ATOM 1789 C C . LEU A 1 214 ? -9.789 -1.698 8.017 1.00 97.50 214 LEU A C 1
ATOM 1791 O O . LEU A 1 214 ? -10.816 -1.564 8.688 1.00 97.50 214 LEU A O 1
ATOM 1795 N N . PHE A 1 215 ? -9.405 -0.812 7.099 1.00 96.75 215 PHE A N 1
ATOM 1796 C CA . PHE A 1 215 ? -10.073 0.454 6.803 1.00 96.75 215 PHE A CA 1
ATOM 1797 C C . PHE A 1 215 ? -11.174 0.316 5.748 1.00 96.75 215 PHE A C 1
ATOM 1799 O O . PHE A 1 215 ? -11.918 1.262 5.515 1.00 96.75 215 PHE A O 1
ATOM 1806 N N . LEU A 1 216 ? -11.294 -0.851 5.117 1.00 95.44 216 LEU A N 1
ATOM 1807 C CA . LEU A 1 216 ? -12.200 -1.075 3.994 1.00 95.44 216 LEU A CA 1
ATOM 1808 C C . LEU A 1 216 ? -13.595 -1.495 4.462 1.00 95.44 216 LEU A C 1
ATOM 1810 O O . LEU A 1 216 ? -13.903 -1.474 5.666 1.00 95.44 216 LEU A O 1
ATOM 1814 N N . ASN A 1 217 ? -14.467 -1.845 3.514 1.00 93.31 217 ASN A N 1
ATOM 1815 C CA . ASN A 1 217 ? -15.825 -2.276 3.824 1.00 93.31 217 ASN A CA 1
ATOM 1816 C C . ASN A 1 217 ? -15.851 -3.478 4.795 1.00 93.31 217 ASN A C 1
ATOM 1818 O O . ASN A 1 217 ? -14.868 -4.195 4.995 1.00 93.31 217 ASN A O 1
ATOM 1822 N N . ARG A 1 218 ? -17.008 -3.723 5.425 1.00 93.81 218 ARG A N 1
ATOM 1823 C CA . ARG A 1 218 ? -17.144 -4.720 6.501 1.00 93.81 218 ARG A CA 1
ATOM 1824 C C . ARG A 1 218 ? -16.632 -6.117 6.124 1.00 93.81 218 ARG A C 1
ATOM 1826 O O . ARG A 1 218 ? -16.051 -6.771 6.985 1.00 93.81 218 ARG A O 1
ATOM 1833 N N . ARG A 1 219 ? -16.881 -6.586 4.897 1.00 94.44 219 ARG A N 1
ATOM 1834 C CA . ARG A 1 219 ? -16.500 -7.942 4.469 1.00 94.44 219 ARG A CA 1
ATOM 1835 C C . ARG A 1 219 ? -14.990 -8.041 4.307 1.00 94.44 219 ARG A C 1
ATOM 1837 O O . ARG A 1 219 ? -14.370 -8.902 4.923 1.00 94.44 219 ARG A O 1
ATOM 1844 N N . VAL A 1 220 ? -14.401 -7.085 3.594 1.00 96.56 220 VAL A N 1
ATOM 1845 C CA . VAL A 1 220 ? -12.949 -7.004 3.391 1.00 96.56 220 VAL A CA 1
ATOM 1846 C C . VAL A 1 220 ? -12.213 -6.816 4.719 1.00 96.56 220 VAL A C 1
ATOM 1848 O O . VAL A 1 220 ? -11.206 -7.472 4.970 1.00 96.56 220 VAL A O 1
ATOM 1851 N N . ARG A 1 221 ? -12.771 -6.032 5.647 1.00 96.00 221 ARG A N 1
ATOM 1852 C CA . ARG A 1 221 ? -12.237 -5.885 7.009 1.00 96.00 221 ARG A CA 1
ATOM 1853 C C . ARG A 1 221 ? -12.201 -7.201 7.782 1.00 96.00 221 ARG A C 1
ATOM 1855 O O . ARG A 1 221 ? -11.277 -7.422 8.564 1.00 96.00 221 ARG A O 1
ATOM 1862 N N . THR A 1 222 ? -13.193 -8.075 7.607 1.00 95.62 222 THR A N 1
ATOM 1863 C CA . THR A 1 222 ? -13.187 -9.409 8.227 1.00 95.62 222 THR A CA 1
ATOM 1864 C C . THR A 1 222 ? -12.045 -10.263 7.681 1.00 95.62 222 THR A C 1
ATOM 1866 O O . THR A 1 222 ? -11.339 -10.880 8.481 1.00 95.62 222 THR A O 1
ATOM 1869 N N . VAL A 1 223 ? -11.812 -10.230 6.365 1.00 96.19 223 VAL A N 1
ATOM 1870 C CA . VAL A 1 223 ? -10.653 -10.879 5.728 1.00 96.19 223 VAL A CA 1
ATOM 1871 C C . VAL A 1 223 ? -9.353 -10.312 6.298 1.00 96.19 223 VAL A C 1
ATOM 1873 O O . VAL A 1 223 ? -8.541 -11.062 6.832 1.00 96.19 223 VAL A O 1
ATOM 1876 N N . GLY A 1 224 ? -9.205 -8.983 6.306 1.00 96.38 224 GLY A N 1
ATOM 1877 C CA . GLY A 1 224 ? -8.042 -8.289 6.863 1.00 96.38 224 GLY A CA 1
ATOM 1878 C C . GLY A 1 224 ? -7.739 -8.682 8.307 1.00 96.38 224 GLY A C 1
ATOM 1879 O O . GLY A 1 224 ? -6.610 -9.040 8.620 1.00 96.38 224 GLY A O 1
ATOM 1880 N N . ARG A 1 225 ? -8.751 -8.720 9.186 1.00 95.50 225 ARG A N 1
ATOM 1881 C CA . ARG A 1 225 ? -8.577 -9.173 10.579 1.00 95.50 225 ARG A CA 1
ATOM 1882 C C . ARG A 1 225 ? -8.151 -10.640 10.673 1.00 95.50 225 ARG A C 1
ATOM 1884 O O . ARG A 1 225 ? -7.376 -10.972 11.568 1.00 95.50 225 ARG A O 1
ATOM 1891 N N . ARG A 1 226 ? -8.667 -11.525 9.812 1.00 94.31 226 ARG A N 1
ATOM 1892 C CA . ARG A 1 226 ? -8.280 -12.946 9.803 1.00 94.31 226 ARG A CA 1
ATOM 1893 C C . ARG A 1 226 ? -6.822 -13.104 9.372 1.00 94.31 226 ARG A C 1
ATOM 1895 O O . ARG A 1 226 ? -6.072 -13.782 10.067 1.00 94.31 226 ARG A O 1
ATOM 1902 N N . LEU A 1 227 ? -6.417 -12.428 8.298 1.00 94.81 227 LEU A N 1
ATOM 1903 C CA . LEU A 1 227 ? -5.040 -12.447 7.798 1.00 94.81 227 LEU A CA 1
ATOM 1904 C C . LEU A 1 227 ? -4.065 -11.798 8.796 1.00 94.81 227 LEU A C 1
ATOM 1906 O O . LEU A 1 227 ? -3.054 -12.405 9.137 1.00 94.81 227 LEU A O 1
ATOM 1910 N N . ALA A 1 228 ? -4.404 -10.640 9.368 1.00 94.75 228 ALA A N 1
ATOM 1911 C CA . ALA A 1 228 ? -3.564 -9.948 10.351 1.00 94.75 228 ALA A CA 1
ATOM 1912 C C . ALA A 1 228 ? -3.298 -10.793 11.610 1.00 94.75 228 ALA A C 1
ATOM 1914 O O . ALA A 1 228 ? -2.231 -10.698 12.202 1.00 94.75 228 ALA A O 1
ATOM 1915 N N . ARG A 1 229 ? -4.234 -11.666 12.012 1.00 92.81 229 ARG A N 1
ATOM 1916 C CA . ARG A 1 229 ? -4.032 -12.608 13.133 1.00 92.81 229 ARG A CA 1
ATOM 1917 C C . ARG A 1 229 ? -3.022 -13.714 12.838 1.00 92.81 229 ARG A C 1
ATOM 1919 O O . ARG A 1 229 ? -2.514 -14.311 13.781 1.00 92.81 229 ARG A O 1
ATOM 1926 N N . SER A 1 230 ? -2.788 -14.021 11.564 1.00 90.69 230 SER A N 1
ATOM 1927 C CA . SER A 1 230 ? -1.743 -14.965 11.148 1.00 90.69 230 SER A CA 1
ATOM 1928 C C . SER A 1 230 ? -0.364 -14.309 11.020 1.00 90.69 230 SER A C 1
ATOM 1930 O O . SER A 1 230 ? 0.637 -15.016 10.960 1.00 90.69 230 SER A O 1
ATOM 1932 N N . MET A 1 231 ? -0.309 -12.973 11.030 1.00 91.94 231 MET A N 1
ATOM 1933 C CA . MET A 1 231 ? 0.922 -12.186 11.032 1.00 91.94 231 MET A CA 1
ATOM 1934 C C . MET A 1 231 ? 1.374 -11.879 12.464 1.00 91.94 231 MET A C 1
ATOM 1936 O O . MET A 1 231 ? 0.589 -11.920 13.414 1.00 91.94 231 MET A O 1
ATOM 1940 N N . GLU A 1 232 ? 2.656 -11.559 12.628 1.00 89.31 232 GLU A N 1
ATOM 1941 C CA . GLU A 1 232 ? 3.154 -11.042 13.905 1.00 89.31 232 GLU A CA 1
ATOM 1942 C C . GLU A 1 232 ? 2.654 -9.614 14.159 1.00 89.31 232 GLU A C 1
ATOM 1944 O O . GLU A 1 232 ? 2.312 -8.886 13.228 1.00 89.31 232 GLU A O 1
ATOM 1949 N N . LYS A 1 233 ? 2.620 -9.207 15.432 1.00 92.56 233 LYS A N 1
ATOM 1950 C CA . LYS A 1 233 ? 2.339 -7.814 15.790 1.00 92.56 233 LYS A CA 1
ATOM 1951 C C . LYS A 1 233 ? 3.443 -6.889 15.283 1.00 92.56 233 LYS A C 1
ATOM 1953 O O . LYS A 1 233 ? 4.608 -7.280 15.243 1.00 92.56 233 LYS A O 1
ATOM 1958 N N . LEU A 1 234 ? 3.059 -5.656 14.963 1.00 94.31 234 LEU A N 1
ATOM 1959 C CA . LEU A 1 234 ? 3.977 -4.595 14.555 1.00 94.31 234 LEU A CA 1
ATOM 1960 C C . LEU A 1 234 ? 4.728 -4.102 15.791 1.00 94.31 234 LEU A C 1
ATOM 1962 O O . LEU A 1 234 ? 4.104 -3.616 16.738 1.00 94.31 234 LEU A O 1
ATOM 1966 N N . ARG A 1 235 ? 6.051 -4.275 15.800 1.00 94.12 235 ARG A N 1
ATOM 1967 C CA . ARG A 1 235 ? 6.892 -4.091 16.989 1.00 94.12 235 ARG A CA 1
ATOM 1968 C C . ARG A 1 235 ? 7.461 -2.684 17.081 1.00 94.12 235 ARG A C 1
ATOM 1970 O O . ARG A 1 235 ? 7.586 -2.159 18.184 1.00 94.12 235 ARG A O 1
ATOM 1977 N N . GLY A 1 236 ? 7.766 -2.063 15.940 1.00 94.56 236 GLY A N 1
ATOM 1978 C CA . GLY A 1 236 ? 8.338 -0.715 15.878 1.00 94.56 236 GLY A CA 1
ATOM 1979 C C . GLY A 1 236 ? 7.794 0.144 14.737 1.00 94.56 236 GLY A C 1
ATOM 1980 O O . GLY A 1 236 ? 7.003 -0.310 13.910 1.00 94.56 236 GLY A O 1
ATOM 1981 N N . ALA A 1 237 ? 8.242 1.403 14.687 1.00 93.88 237 ALA A N 1
ATOM 1982 C CA . ALA A 1 237 ? 7.865 2.359 13.641 1.00 93.88 237 ALA A CA 1
ATOM 1983 C C . ALA A 1 237 ? 8.184 1.868 12.217 1.00 93.88 237 ALA A C 1
ATOM 1985 O O . ALA A 1 237 ? 7.405 2.116 11.297 1.00 93.88 237 ALA A O 1
ATOM 1986 N N . THR A 1 238 ? 9.281 1.124 12.041 1.00 94.25 238 THR A N 1
ATOM 1987 C CA . THR A 1 238 ? 9.699 0.570 10.742 1.00 94.25 238 THR A CA 1
ATOM 1988 C C . THR A 1 238 ? 8.656 -0.354 10.128 1.00 94.25 238 THR A C 1
ATOM 1990 O O . THR A 1 238 ? 8.471 -0.344 8.915 1.00 94.25 238 THR A O 1
ATOM 1993 N N . ASP A 1 239 ? 7.932 -1.113 10.955 1.00 94.06 239 ASP A N 1
ATOM 1994 C CA . ASP A 1 239 ? 6.914 -2.051 10.473 1.00 94.06 239 ASP A CA 1
ATOM 1995 C C . ASP A 1 239 ? 5.660 -1.310 9.967 1.00 94.06 239 ASP A C 1
ATOM 1997 O O . ASP A 1 239 ? 4.868 -1.855 9.197 1.00 94.06 239 ASP A O 1
ATOM 2001 N N . LEU A 1 240 ? 5.487 -0.049 10.383 1.00 94.69 240 LEU A N 1
ATOM 2002 C CA . LEU A 1 240 ? 4.406 0.833 9.951 1.00 94.69 240 LEU A CA 1
ATOM 2003 C C . LEU A 1 240 ? 4.766 1.692 8.735 1.00 94.69 240 LEU A C 1
ATOM 2005 O O . LEU A 1 240 ? 3.838 2.199 8.109 1.00 94.69 240 LEU A O 1
ATOM 2009 N N . GLU A 1 241 ? 6.049 1.853 8.378 1.00 94.50 241 GLU A N 1
ATOM 2010 C CA . GLU A 1 241 ? 6.498 2.718 7.266 1.00 94.50 241 GLU A CA 1
ATOM 2011 C C . GLU A 1 241 ? 5.685 2.538 5.972 1.00 94.50 241 GLU A C 1
ATOM 2013 O O . GLU A 1 241 ? 5.189 3.541 5.448 1.00 94.50 241 GLU A O 1
ATOM 2018 N N . PRO A 1 242 ? 5.410 1.306 5.492 1.00 94.75 242 PRO A N 1
ATOM 2019 C CA . PRO A 1 242 ? 4.640 1.118 4.261 1.00 94.75 242 PRO A CA 1
ATOM 2020 C C . PRO A 1 242 ? 3.206 1.669 4.331 1.00 94.75 242 PRO A C 1
ATOM 2022 O O . PRO A 1 242 ? 2.612 1.990 3.304 1.00 94.75 242 PRO A O 1
ATOM 2025 N N . LEU A 1 243 ? 2.628 1.785 5.531 1.00 95.94 243 LEU A N 1
ATOM 2026 C CA . LEU A 1 243 ? 1.273 2.297 5.756 1.00 95.94 243 LEU A CA 1
ATOM 2027 C C . LEU A 1 243 ? 1.234 3.804 6.021 1.00 95.94 243 LEU A C 1
ATOM 2029 O O . LEU A 1 243 ? 0.151 4.391 5.964 1.00 95.94 243 LEU A O 1
ATOM 2033 N N . GLN A 1 244 ? 2.375 4.445 6.286 1.00 95.69 244 GLN A N 1
ATOM 2034 C CA . GLN A 1 244 ? 2.440 5.862 6.659 1.00 95.69 244 GLN A CA 1
ATOM 2035 C C . GLN A 1 244 ? 1.769 6.806 5.649 1.00 95.69 244 GLN A C 1
ATOM 2037 O O . GLN A 1 244 ? 1.083 7.731 6.089 1.00 95.69 244 GLN A O 1
ATOM 2042 N N . PRO A 1 245 ? 1.857 6.595 4.318 1.00 93.50 245 PRO A N 1
ATOM 2043 C CA . PRO A 1 245 ? 1.132 7.437 3.365 1.00 93.50 245 PRO A CA 1
ATOM 2044 C C . PRO A 1 245 ? -0.391 7.414 3.579 1.00 93.50 245 PRO A C 1
ATOM 2046 O O . PRO A 1 245 ? -1.039 8.463 3.570 1.00 93.50 245 PRO A O 1
ATOM 2049 N N . LEU A 1 246 ? -0.959 6.229 3.835 1.00 95.06 246 LEU A N 1
ATOM 2050 C CA . LEU A 1 246 ? -2.388 6.062 4.102 1.00 95.06 246 LEU A CA 1
ATOM 2051 C C . LEU A 1 246 ? -2.765 6.610 5.483 1.00 95.06 246 LEU A C 1
ATOM 2053 O O . LEU A 1 246 ? -3.753 7.330 5.606 1.00 95.06 246 LEU A O 1
ATOM 2057 N N . LEU A 1 247 ? -1.963 6.321 6.514 1.00 95.62 247 LEU A N 1
ATOM 2058 C CA . LEU A 1 247 ? -2.196 6.816 7.874 1.00 95.62 247 LEU A CA 1
ATOM 2059 C C . LEU A 1 247 ? -2.177 8.343 7.930 1.00 95.62 247 LEU A C 1
ATOM 2061 O O . LEU A 1 247 ? -3.074 8.929 8.530 1.00 95.62 247 LEU A O 1
ATOM 2065 N N . ASN A 1 248 ? -1.235 8.987 7.236 1.00 93.69 248 ASN A N 1
ATOM 2066 C CA . ASN A 1 248 ? -1.159 10.443 7.139 1.00 93.69 248 ASN A CA 1
ATOM 2067 C C . ASN A 1 248 ? -2.460 11.030 6.586 1.00 93.69 248 ASN A C 1
ATOM 2069 O O . ASN A 1 248 ? -3.040 11.951 7.160 1.00 93.69 248 ASN A O 1
ATOM 2073 N N . LYS A 1 249 ? -2.961 10.445 5.496 1.00 92.06 249 LYS A N 1
ATOM 2074 C CA . LYS A 1 249 ? -4.219 10.850 4.874 1.00 92.06 249 LYS A CA 1
ATOM 2075 C C . LYS A 1 249 ? -5.416 10.628 5.800 1.00 92.06 249 LYS A C 1
ATOM 2077 O O . LYS A 1 249 ? -6.270 11.504 5.917 1.00 92.06 249 LYS A O 1
ATOM 2082 N N . PHE A 1 250 ? -5.493 9.468 6.448 1.00 93.06 250 PHE A N 1
ATOM 2083 C CA . PHE A 1 250 ? -6.612 9.104 7.314 1.00 93.06 250 PHE A CA 1
ATOM 2084 C C . PHE A 1 250 ? -6.658 9.948 8.588 1.00 93.06 250 PHE A C 1
ATOM 2086 O O . PHE A 1 250 ? -7.723 10.448 8.940 1.00 93.06 250 PHE A O 1
ATOM 2093 N N . ILE A 1 251 ? -5.518 10.158 9.246 1.00 93.06 251 ILE A N 1
ATOM 2094 C CA . ILE A 1 251 ? -5.421 10.990 10.450 1.00 93.06 251 ILE A CA 1
ATOM 2095 C C . ILE A 1 251 ? -5.691 12.458 10.107 1.00 93.06 251 ILE A C 1
ATOM 2097 O O . ILE A 1 251 ? -6.492 13.093 10.790 1.00 93.06 251 ILE A O 1
ATOM 2101 N N . GLY A 1 252 ? -5.127 12.977 9.010 1.00 90.31 252 GLY A N 1
ATOM 2102 C CA . GLY A 1 252 ? -5.418 14.339 8.549 1.00 90.31 252 GLY A CA 1
ATOM 2103 C C . GLY A 1 252 ? -6.899 14.554 8.208 1.00 90.31 252 GLY A C 1
ATOM 2104 O O . GLY A 1 252 ? -7.466 15.608 8.504 1.00 90.31 252 GLY A O 1
ATOM 2105 N N . PHE A 1 253 ? -7.568 13.535 7.655 1.00 88.88 253 PHE A N 1
ATOM 2106 C CA . PHE A 1 253 ? -9.014 13.581 7.436 1.00 88.88 253 PHE A CA 1
ATOM 2107 C C . PHE A 1 253 ? -9.803 13.584 8.751 1.00 88.88 253 PHE A C 1
ATOM 2109 O O . PHE A 1 253 ? -10.779 14.328 8.873 1.00 88.88 253 PHE A O 1
ATOM 2116 N N . LEU A 1 254 ? -9.382 12.803 9.753 1.00 89.25 254 LEU A N 1
ATOM 2117 C CA . LEU A 1 254 ? -9.994 12.834 11.084 1.00 89.25 254 LEU A CA 1
ATOM 2118 C C . LEU A 1 254 ? -9.847 14.197 11.773 1.00 89.25 254 LEU A C 1
ATOM 2120 O O . LEU A 1 254 ? -10.753 14.597 12.497 1.00 89.25 254 LEU A O 1
ATOM 2124 N N . GLU A 1 255 ? -8.767 14.932 11.526 1.00 86.12 255 GLU A N 1
ATOM 2125 C CA . GLU A 1 255 ? -8.578 16.275 12.081 1.00 86.12 255 GLU A CA 1
ATOM 2126 C C . GLU A 1 255 ? -9.506 17.321 11.449 1.00 86.12 255 GLU A C 1
ATOM 2128 O O . GLU A 1 255 ? -10.197 18.050 12.154 1.00 86.12 255 GLU A O 1
ATOM 2133 N N . THR A 1 256 ? -9.496 17.418 10.120 1.00 78.94 256 THR A N 1
ATOM 2134 C CA . THR A 1 256 ? -9.997 18.609 9.409 1.00 78.94 256 THR A CA 1
ATOM 2135 C C . THR A 1 256 ? -11.391 18.446 8.804 1.00 78.94 256 THR A C 1
ATOM 2137 O O . THR A 1 256 ? -11.925 19.410 8.262 1.00 78.94 256 THR A O 1
ATOM 2140 N N . GLU A 1 257 ? -11.962 17.234 8.840 1.00 64.94 257 GLU A N 1
ATOM 2141 C CA . GLU A 1 257 ? -13.210 16.834 8.150 1.00 64.94 257 GLU A CA 1
ATOM 2142 C C . GLU A 1 257 ? -13.208 17.046 6.621 1.00 64.94 257 GLU A C 1
ATOM 2144 O O . GLU A 1 257 ? -14.168 16.696 5.933 1.00 64.94 257 GLU A O 1
ATOM 2149 N N . ILE A 1 258 ? -12.112 17.557 6.061 1.00 57.00 258 ILE A N 1
ATOM 2150 C CA . ILE A 1 258 ? -11.923 17.827 4.643 1.00 57.00 258 ILE A CA 1
ATOM 2151 C C . ILE A 1 258 ? -10.780 16.927 4.187 1.00 57.00 258 ILE A C 1
ATOM 2153 O O . ILE A 1 258 ? -9.654 17.043 4.663 1.00 57.00 258 ILE A O 1
ATOM 2157 N N . LEU A 1 259 ? -11.055 15.999 3.265 1.00 56.16 259 LEU A N 1
ATOM 2158 C CA . L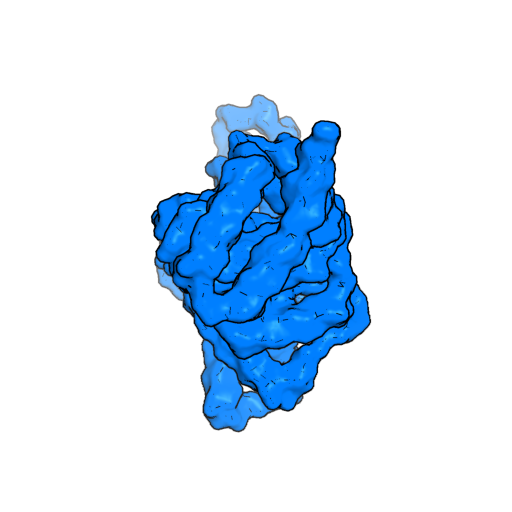EU A 1 259 ? -9.973 15.241 2.635 1.00 56.16 259 LEU A CA 1
ATOM 2159 C C . LEU A 1 259 ? -9.043 16.266 1.964 1.00 56.16 259 LEU A C 1
ATOM 2161 O O . LEU A 1 259 ? -9.569 17.147 1.273 1.00 56.16 259 LEU A O 1
ATOM 2165 N N . PRO A 1 260 ? -7.707 16.174 2.119 1.00 53.09 260 PRO A N 1
ATOM 2166 C CA . PRO A 1 260 ? -6.796 17.040 1.385 1.00 53.09 260 PRO A CA 1
ATOM 2167 C C . PRO A 1 260 ? -7.214 17.032 -0.083 1.00 53.09 260 PRO A C 1
ATOM 2169 O O . PRO A 1 260 ? -7.360 15.954 -0.670 1.00 53.09 260 PRO A O 1
ATOM 2172 N N . SER A 1 261 ? -7.508 18.212 -0.642 1.00 42.25 261 SER A N 1
ATOM 2173 C CA . SER A 1 261 ? -7.932 18.333 -2.037 1.00 42.25 261 SER A CA 1
ATOM 2174 C C . SER A 1 261 ? -6.966 17.533 -2.892 1.00 42.25 261 SER A C 1
ATOM 2176 O O . SER A 1 261 ? -5.757 17.730 -2.738 1.00 42.25 261 SER A O 1
ATOM 2178 N N . ALA A 1 262 ? -7.510 16.627 -3.714 1.00 45.25 262 ALA A N 1
ATOM 2179 C CA . ALA A 1 262 ? -6.754 15.700 -4.542 1.00 45.25 262 ALA A CA 1
ATOM 2180 C C . ALA A 1 262 ? -5.464 16.367 -5.022 1.00 45.25 262 ALA A C 1
ATOM 2182 O O . ALA A 1 262 ? -5.501 17.447 -5.624 1.00 45.25 262 ALA A O 1
ATOM 2183 N N . SER A 1 263 ? -4.325 15.740 -4.720 1.00 44.47 263 SER A N 1
ATOM 2184 C CA . SER A 1 263 ? -3.077 16.076 -5.392 1.00 44.47 263 SER A CA 1
ATOM 2185 C C . SER A 1 263 ? -3.353 16.155 -6.895 1.00 44.47 263 SER A C 1
ATOM 2187 O O . SER A 1 263 ? -4.273 15.502 -7.400 1.00 44.47 263 SER A O 1
ATOM 2189 N N . LYS A 1 264 ? -2.574 16.954 -7.630 1.00 46.16 264 LYS A N 1
ATOM 2190 C CA . LYS A 1 264 ? -2.695 17.136 -9.090 1.00 46.16 264 LYS A CA 1
ATOM 2191 C C . LYS A 1 264 ? -2.407 15.849 -9.895 1.00 46.16 264 LYS A C 1
ATOM 2193 O O . LYS A 1 264 ? -1.940 15.908 -11.022 1.00 46.16 264 LYS A O 1
ATOM 2198 N N . THR A 1 265 ? -2.661 14.681 -9.323 1.00 52.19 265 THR A N 1
ATOM 2199 C CA . THR A 1 265 ? -2.745 13.401 -10.003 1.00 52.19 265 THR A CA 1
ATOM 2200 C C . THR A 1 265 ? -3.991 13.379 -10.885 1.00 52.19 265 THR A C 1
ATOM 2202 O O . THR A 1 265 ? -5.069 13.801 -10.468 1.00 52.19 265 THR A O 1
ATOM 2205 N N . SER A 1 266 ? -3.854 12.873 -12.108 1.00 64.50 266 SER A N 1
ATOM 2206 C CA . SER A 1 266 ? -4.953 12.716 -13.072 1.00 64.50 266 SER A CA 1
ATOM 2207 C C . SER A 1 266 ? -6.041 11.742 -12.599 1.00 64.50 266 SER A C 1
ATOM 2209 O O . SER A 1 266 ? -7.153 11.759 -13.128 1.00 64.50 266 SER A O 1
ATOM 2211 N N . ARG A 1 267 ? -5.730 10.894 -11.609 1.00 85.50 267 ARG A N 1
ATOM 2212 C CA . ARG A 1 267 ? -6.582 9.802 -11.135 1.00 85.50 267 ARG A CA 1
ATOM 2213 C C . ARG A 1 267 ? -7.172 10.072 -9.743 1.00 85.50 267 ARG A C 1
ATOM 2215 O O . ARG A 1 267 ? -6.444 10.526 -8.855 1.00 85.50 267 ARG A O 1
ATOM 2222 N N . PR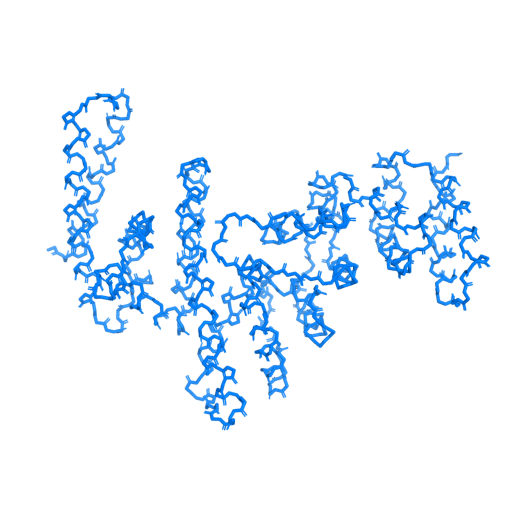O A 1 268 ? -8.464 9.764 -9.523 1.00 87.62 268 PRO A N 1
ATOM 2223 C CA . PRO A 1 268 ? -9.152 10.061 -8.272 1.00 87.62 268 PRO A CA 1
ATOM 2224 C C . PRO A 1 268 ? -8.567 9.259 -7.107 1.00 87.62 268 PRO A C 1
ATOM 2226 O O . PRO A 1 268 ? -8.498 8.032 -7.153 1.00 87.62 268 PRO A O 1
ATOM 2229 N N . ARG A 1 269 ? -8.187 9.967 -6.041 1.00 91.31 269 ARG A N 1
ATOM 2230 C CA . ARG A 1 269 ? -7.696 9.354 -4.804 1.00 91.31 269 ARG A CA 1
ATOM 2231 C C . ARG A 1 269 ? -8.836 8.697 -4.023 1.00 91.31 269 ARG A C 1
ATOM 2233 O O . ARG A 1 269 ? -9.959 9.198 -4.047 1.00 91.31 269 ARG A O 1
ATOM 2240 N N . ALA A 1 270 ? -8.534 7.629 -3.291 1.00 89.44 270 ALA A N 1
ATOM 2241 C CA . ALA A 1 270 ? -9.500 6.858 -2.519 1.00 89.44 270 ALA A CA 1
ATOM 2242 C C . ALA A 1 270 ? -10.245 7.727 -1.491 1.00 89.44 270 ALA A C 1
ATOM 2244 O O . ALA A 1 270 ? -9.626 8.462 -0.721 1.00 89.44 270 ALA A O 1
ATOM 2245 N N . GLN A 1 271 ? -11.567 7.647 -1.446 1.00 87.25 271 GLN A N 1
ATOM 2246 C CA . GLN A 1 271 ? -12.396 8.362 -0.481 1.00 87.25 271 GLN A CA 1
ATOM 2247 C C . GLN A 1 271 ? -13.083 7.341 0.415 1.00 87.25 271 GLN A C 1
ATOM 2249 O O . GLN A 1 271 ? -14.078 6.728 0.039 1.00 87.25 271 GLN A O 1
ATOM 2254 N N . LEU A 1 272 ? -12.520 7.141 1.606 1.00 88.44 272 LEU A N 1
ATOM 2255 C CA . LEU A 1 272 ? -13.136 6.297 2.619 1.00 88.44 272 LEU A CA 1
ATOM 2256 C C . LEU A 1 272 ? -14.111 7.110 3.460 1.00 88.44 272 LEU A C 1
ATOM 2258 O O . LEU A 1 272 ? -13.858 8.264 3.807 1.00 88.44 272 LEU A O 1
ATOM 2262 N N . GLU A 1 273 ? -15.208 6.467 3.844 1.00 90.81 273 GLU A N 1
ATOM 2263 C CA . GLU A 1 273 ? -16.098 7.016 4.854 1.00 90.81 273 GLU A CA 1
ATOM 2264 C C . GLU A 1 273 ? -15.352 7.178 6.181 1.00 90.81 273 GLU A C 1
ATOM 2266 O O . GLU A 1 273 ? -14.588 6.309 6.612 1.00 90.81 273 GLU A O 1
ATOM 2271 N N . ARG A 1 274 ? -15.637 8.278 6.874 1.00 89.00 274 ARG A N 1
ATOM 2272 C CA . ARG A 1 274 ? -15.036 8.613 8.167 1.00 89.00 274 ARG A CA 1
ATOM 2273 C C . ARG A 1 274 ? -15.218 7.507 9.211 1.00 89.00 274 ARG A C 1
ATOM 2275 O O . ARG A 1 274 ? -14.279 7.148 9.919 1.00 89.00 274 ARG A O 1
ATOM 2282 N N . LEU A 1 275 ? -16.394 6.879 9.213 1.00 90.69 275 LEU A N 1
ATOM 2283 C CA . LEU A 1 275 ? -16.699 5.699 10.021 1.00 90.69 275 LEU A CA 1
ATOM 2284 C C . LEU A 1 275 ? -15.734 4.532 9.749 1.00 90.69 275 LEU A C 1
ATOM 2286 O O . LEU A 1 275 ? -15.268 3.873 10.678 1.00 90.69 275 LEU A O 1
ATOM 2290 N N . SER A 1 276 ? -15.425 4.265 8.482 1.00 93.50 276 SER A N 1
ATOM 2291 C CA . SER A 1 276 ? -14.513 3.187 8.096 1.00 93.50 276 SER A CA 1
ATOM 2292 C C . SER A 1 276 ? -13.083 3.467 8.552 1.00 93.50 276 SER A C 1
ATOM 2294 O O . SER A 1 276 ? -12.410 2.545 9.011 1.00 93.50 276 SER A O 1
ATOM 2296 N N . ILE A 1 277 ? -12.664 4.736 8.546 1.00 94.50 277 ILE A N 1
ATOM 2297 C CA . ILE A 1 277 ? -11.366 5.156 9.084 1.00 94.50 277 ILE A CA 1
ATOM 2298 C C . ILE A 1 277 ? -11.293 4.933 10.595 1.00 94.50 277 ILE A C 1
ATOM 2300 O O . ILE A 1 277 ? -10.360 4.286 11.066 1.00 94.50 277 ILE A O 1
ATOM 2304 N N . TRP A 1 278 ? -12.297 5.374 11.354 1.00 94.25 278 TRP A N 1
ATOM 2305 C CA . TRP A 1 278 ? -12.359 5.135 12.800 1.00 94.25 278 TRP A CA 1
ATOM 2306 C C . TRP A 1 278 ? -12.280 3.648 13.159 1.00 94.25 278 TRP A C 1
ATOM 2308 O O . TRP A 1 278 ? -11.538 3.241 14.061 1.00 94.25 278 TRP A O 1
ATOM 2318 N N . LEU A 1 279 ? -13.037 2.820 12.438 1.00 94.25 279 LEU A N 1
ATOM 2319 C CA . LEU A 1 279 ? -13.036 1.373 12.631 1.00 94.25 279 LEU A CA 1
ATOM 2320 C C . LEU A 1 279 ? -11.695 0.750 12.227 1.00 94.25 279 LEU A C 1
ATOM 2322 O O . LEU A 1 279 ? -11.235 -0.164 12.913 1.00 94.25 279 LEU A O 1
ATOM 2326 N N . GLY A 1 280 ? -11.063 1.244 11.162 1.00 96.25 280 GLY A N 1
ATOM 2327 C CA . GLY A 1 280 ? -9.739 0.820 10.718 1.00 96.25 280 GLY A CA 1
ATOM 2328 C C . GLY A 1 280 ? -8.657 1.122 11.748 1.00 96.25 280 GLY A C 1
ATOM 2329 O O . GLY A 1 280 ? -7.985 0.192 12.186 1.00 96.25 280 GLY A O 1
ATOM 2330 N N . ILE A 1 281 ? -8.568 2.369 12.227 1.00 95.94 281 ILE A N 1
ATOM 2331 C CA . ILE A 1 281 ? -7.612 2.781 13.269 1.00 95.94 281 ILE A CA 1
ATOM 2332 C C . ILE A 1 281 ? -7.796 1.935 14.526 1.00 95.94 281 ILE A C 1
ATOM 2334 O O . ILE A 1 281 ? -6.843 1.329 15.004 1.00 95.94 281 ILE A O 1
ATOM 2338 N N . THR A 1 282 ? -9.029 1.823 15.026 1.00 94.75 282 THR A N 1
ATOM 2339 C CA . THR A 1 282 ? -9.304 1.036 16.239 1.00 94.75 282 THR A CA 1
ATOM 2340 C C . THR A 1 282 ? -8.893 -0.429 16.057 1.00 94.75 282 THR A C 1
ATOM 2342 O O . THR A 1 282 ? -8.334 -1.029 16.967 1.00 94.75 282 THR A O 1
ATOM 2345 N N . SER A 1 283 ? -9.128 -1.001 14.869 1.00 95.56 283 SER A N 1
ATOM 2346 C CA . SER A 1 283 ? -8.710 -2.373 14.553 1.00 95.56 283 SER A CA 1
ATOM 2347 C C . SER A 1 283 ? -7.190 -2.506 14.473 1.00 95.56 283 SER A C 1
ATOM 2349 O O . SER A 1 283 ? -6.656 -3.507 14.933 1.00 95.56 283 SER A O 1
ATOM 2351 N N . LEU A 1 284 ? -6.499 -1.527 13.882 1.00 97.00 284 LEU A N 1
ATOM 2352 C CA . LEU A 1 284 ? -5.046 -1.529 13.724 1.00 97.00 284 LEU A CA 1
ATOM 2353 C C . LEU A 1 284 ? -4.341 -1.540 15.083 1.00 97.00 284 LEU A C 1
ATOM 2355 O O . LEU A 1 284 ? -3.400 -2.306 15.262 1.00 97.00 284 LEU A O 1
ATOM 2359 N N . LEU A 1 285 ? -4.840 -0.762 16.051 1.00 95.56 285 LEU A N 1
ATOM 2360 C CA . LEU A 1 285 ? -4.286 -0.698 17.410 1.00 95.56 285 LEU A CA 1
ATOM 2361 C C . LEU A 1 285 ? -4.226 -2.075 18.097 1.00 95.56 285 LEU A C 1
ATOM 2363 O O . LEU A 1 285 ? -3.310 -2.318 18.876 1.00 95.56 285 LEU A O 1
ATOM 2367 N N . GLU A 1 286 ? -5.137 -3.006 17.779 1.00 94.19 286 GLU A N 1
ATOM 2368 C CA . GLU A 1 286 ? -5.119 -4.379 18.323 1.00 94.19 286 GLU A CA 1
ATOM 2369 C C . GLU A 1 286 ? -3.833 -5.152 17.934 1.00 94.19 286 GLU A C 1
ATOM 2371 O O . GLU A 1 286 ? -3.412 -6.079 18.643 1.00 94.19 286 GLU A O 1
ATOM 2376 N N . PHE A 1 287 ? -3.201 -4.765 16.819 1.00 95.25 287 PHE A N 1
ATOM 2377 C CA . PHE A 1 287 ? -2.033 -5.418 16.222 1.00 95.25 287 PHE A CA 1
ATOM 2378 C C . PHE A 1 287 ? -0.715 -4.663 16.433 1.00 95.25 287 PHE A C 1
ATOM 2380 O O . PHE A 1 287 ? 0.324 -5.144 15.979 1.00 95.25 287 PHE A O 1
ATOM 2387 N N . LEU A 1 288 ? -0.734 -3.525 17.131 1.00 96.38 288 LEU A N 1
ATOM 2388 C CA . LEU A 1 288 ? 0.479 -2.790 17.486 1.00 96.38 288 LEU A CA 1
ATOM 2389 C C . LEU A 1 288 ? 1.037 -3.267 18.829 1.00 96.38 288 LEU A C 1
ATOM 2391 O O . LEU A 1 288 ? 0.299 -3.657 19.741 1.00 96.38 288 LEU A O 1
ATOM 2395 N N . GLU A 1 289 ? 2.356 -3.217 18.954 1.00 95.56 289 GLU A N 1
ATOM 2396 C CA . GLU A 1 289 ? 3.040 -3.170 20.241 1.00 95.56 289 GLU A CA 1
ATOM 2397 C C . GLU A 1 289 ? 3.243 -1.708 20.685 1.00 95.56 289 GLU A C 1
ATOM 2399 O O . GLU A 1 289 ? 3.212 -0.797 19.849 1.00 95.56 289 GLU A O 1
ATOM 2404 N N . PRO A 1 290 ? 3.460 -1.447 21.991 1.00 94.69 290 PRO A N 1
ATOM 2405 C CA . PRO A 1 290 ? 3.634 -0.088 22.499 1.00 94.69 290 PRO A CA 1
ATOM 2406 C C . PRO A 1 290 ? 4.670 0.770 21.745 1.00 94.69 290 PRO A C 1
ATOM 2408 O O . PRO A 1 290 ? 4.329 1.915 21.449 1.00 94.69 290 PRO A O 1
ATOM 2411 N N . PRO A 1 291 ? 5.867 0.264 21.362 1.00 94.69 291 PRO A N 1
ATOM 2412 C CA . PRO A 1 291 ? 6.849 1.080 20.641 1.00 94.69 291 PRO A CA 1
ATOM 2413 C C . PRO A 1 291 ? 6.378 1.475 19.235 1.00 94.69 291 PRO A C 1
ATOM 2415 O O . PRO A 1 291 ? 6.495 2.636 18.856 1.00 94.69 291 PRO A O 1
ATOM 2418 N N . ALA A 1 292 ? 5.756 0.553 18.487 1.00 95.81 292 ALA A N 1
ATOM 2419 C CA . ALA A 1 292 ? 5.168 0.860 17.180 1.00 95.81 292 ALA A CA 1
ATOM 2420 C C . ALA A 1 292 ? 4.114 1.969 17.264 1.00 95.81 292 ALA A C 1
ATOM 2422 O O . ALA A 1 292 ? 4.019 2.811 16.374 1.00 95.81 292 ALA A O 1
ATOM 2423 N N . PHE A 1 293 ? 3.327 1.991 18.337 1.00 95.38 293 PHE A N 1
ATOM 2424 C CA . PHE A 1 293 ? 2.337 3.037 18.547 1.00 95.38 293 PHE A CA 1
ATOM 2425 C C . PHE A 1 293 ? 2.952 4.378 18.970 1.00 95.38 293 PHE A C 1
ATOM 2427 O O . PHE A 1 293 ? 2.563 5.415 18.428 1.00 95.38 293 PHE A O 1
ATOM 2434 N N . GLU A 1 294 ? 3.901 4.377 19.911 1.00 93.75 294 GLU A N 1
ATOM 2435 C CA . GLU A 1 294 ? 4.581 5.601 20.355 1.00 93.75 294 GLU A CA 1
ATOM 2436 C C . GLU A 1 294 ? 5.332 6.265 19.195 1.00 93.75 294 GLU A C 1
ATOM 2438 O O . GLU A 1 294 ? 5.028 7.404 18.845 1.00 93.75 294 GLU A O 1
ATOM 2443 N N . GLU A 1 295 ? 6.248 5.542 18.557 1.00 94.75 295 GLU A N 1
ATOM 2444 C CA . GLU A 1 295 ? 7.137 6.078 17.520 1.00 94.75 295 GLU A CA 1
ATOM 2445 C C . GLU A 1 295 ? 6.414 6.211 16.169 1.00 94.75 295 GLU A C 1
ATOM 2447 O O . GLU A 1 295 ? 6.533 7.215 15.467 1.00 94.75 295 GLU A O 1
ATOM 2452 N N . GLY A 1 296 ? 5.623 5.200 15.798 1.00 93.81 296 GLY A N 1
ATOM 2453 C CA . GLY A 1 296 ? 5.018 5.101 14.469 1.00 93.81 296 GLY A CA 1
ATOM 2454 C C . GLY A 1 296 ? 3.711 5.872 14.298 1.00 93.81 296 GLY A C 1
ATOM 2455 O O . GLY A 1 296 ? 3.332 6.145 13.158 1.00 93.81 296 GLY A O 1
ATOM 2456 N N . ILE A 1 297 ? 3.021 6.230 15.390 1.00 95.25 297 ILE A N 1
ATOM 2457 C CA . ILE A 1 297 ? 1.777 7.016 15.339 1.00 95.25 297 ILE A CA 1
ATOM 2458 C C . ILE A 1 297 ? 1.894 8.303 16.152 1.00 95.25 297 ILE A C 1
ATOM 2460 O O . ILE A 1 297 ? 1.699 9.375 15.591 1.00 95.25 297 ILE A O 1
ATOM 2464 N N . LEU A 1 298 ? 2.191 8.242 17.453 1.00 93.50 298 LEU A N 1
ATOM 2465 C CA . LEU A 1 298 ? 2.123 9.442 18.300 1.00 93.50 298 LEU A CA 1
ATOM 2466 C C . LEU A 1 298 ? 3.230 10.459 18.009 1.00 93.50 298 LEU A C 1
ATOM 2468 O O . LEU A 1 298 ? 2.971 11.658 18.065 1.00 93.50 298 LEU A O 1
ATOM 2472 N N . GLU A 1 299 ? 4.449 10.023 17.701 1.00 93.69 299 GLU A N 1
ATOM 2473 C CA . GLU A 1 299 ? 5.536 10.945 17.348 1.00 93.69 299 GLU A CA 1
ATOM 2474 C C . GLU A 1 299 ? 5.389 11.501 15.932 1.00 93.69 299 GLU A C 1
ATOM 2476 O O . GLU A 1 299 ? 5.646 12.684 15.707 1.00 93.69 299 GLU A O 1
ATOM 2481 N N . ARG A 1 300 ? 4.905 10.679 14.995 1.00 93.25 300 ARG A N 1
ATOM 2482 C CA . ARG A 1 300 ? 4.669 11.091 13.605 1.00 93.25 300 ARG A CA 1
ATOM 2483 C C . ARG A 1 300 ? 3.424 11.963 13.440 1.00 93.25 300 ARG A C 1
ATOM 2485 O O . ARG A 1 300 ? 3.412 12.855 12.595 1.00 93.25 300 ARG A O 1
ATOM 2492 N N . TYR A 1 301 ? 2.412 11.751 14.281 1.00 93.25 301 TYR A N 1
ATOM 2493 C CA . TYR A 1 301 ? 1.164 12.512 14.314 1.00 93.25 301 TYR A CA 1
ATOM 2494 C C . TYR A 1 301 ? 0.864 13.010 15.740 1.00 93.25 301 TYR A C 1
ATOM 2496 O O . TYR A 1 301 ? -0.051 12.499 16.392 1.00 93.25 301 TYR A O 1
ATOM 2504 N N . PRO A 1 302 ? 1.579 14.041 16.238 1.00 90.56 302 PRO A N 1
ATOM 2505 C CA . PRO A 1 302 ? 1.449 14.514 17.624 1.00 90.56 302 PRO A CA 1
ATOM 2506 C C . PRO A 1 302 ? 0.025 14.903 18.038 1.00 90.56 302 PRO A C 1
ATOM 2508 O O . PRO A 1 302 ? -0.355 14.765 19.196 1.00 90.56 302 PRO A O 1
ATOM 2511 N N . ILE A 1 303 ? -0.779 15.352 17.076 1.00 89.88 303 ILE A N 1
ATOM 2512 C CA . ILE A 1 303 ? -2.171 15.764 17.271 1.00 89.88 303 ILE A CA 1
ATOM 2513 C C . ILE A 1 303 ? -3.157 14.591 17.376 1.00 89.88 303 ILE A C 1
ATOM 2515 O O . ILE A 1 303 ? -4.312 14.805 17.731 1.00 89.88 303 ILE A O 1
ATOM 2519 N N . PHE A 1 304 ? -2.748 13.354 17.067 1.00 93.38 304 PHE A N 1
ATOM 2520 C CA . PHE A 1 304 ? -3.666 12.217 16.963 1.00 93.38 304 PHE A CA 1
ATOM 2521 C C . PHE A 1 304 ? -4.454 11.979 18.255 1.00 93.38 304 PHE A C 1
ATOM 2523 O O . PHE A 1 304 ? -5.662 11.745 18.216 1.00 93.38 304 PHE A O 1
ATOM 2530 N N . PHE A 1 305 ? -3.795 12.084 19.409 1.00 92.00 305 PHE A N 1
ATOM 2531 C CA . PHE A 1 305 ? -4.477 11.909 20.686 1.00 92.00 305 PHE A CA 1
ATOM 2532 C C . PHE A 1 305 ? -5.510 13.017 20.940 1.00 92.00 305 PHE A C 1
ATOM 2534 O O . PHE A 1 305 ? -6.646 12.715 21.308 1.00 92.00 305 PHE A O 1
ATOM 2541 N N . ASP A 1 306 ? -5.164 14.274 20.651 1.00 89.38 306 ASP A N 1
ATOM 2542 C CA . ASP A 1 306 ? -6.085 15.408 20.769 1.00 89.38 306 ASP A CA 1
ATOM 2543 C C . ASP A 1 306 ? -7.285 15.265 19.809 1.00 89.38 306 ASP A C 1
ATOM 2545 O O . ASP A 1 306 ? -8.416 15.550 20.204 1.00 89.38 306 ASP A O 1
ATOM 2549 N N . ILE A 1 307 ? -7.091 14.728 18.594 1.00 90.94 307 ILE A N 1
ATOM 2550 C CA . ILE A 1 307 ? -8.194 14.384 17.676 1.00 90.94 307 ILE A CA 1
ATOM 2551 C C . ILE A 1 307 ? -9.170 13.417 18.356 1.00 90.94 307 ILE A C 1
ATOM 2553 O O . ILE A 1 307 ? -10.375 13.673 18.366 1.00 90.94 307 ILE A O 1
ATOM 2557 N N . VAL A 1 308 ? -8.679 12.322 18.948 1.00 92.06 308 VAL A N 1
ATOM 2558 C CA . VAL A 1 308 ? -9.532 11.333 19.634 1.00 92.06 308 VAL A CA 1
ATOM 2559 C C . VAL A 1 308 ? -10.306 11.978 20.783 1.00 92.06 308 VAL A C 1
ATOM 2561 O O . VAL A 1 308 ? -11.515 11.778 20.905 1.00 92.06 308 VAL A O 1
ATOM 2564 N N . LEU A 1 309 ? -9.639 12.793 21.598 1.00 89.38 309 LEU A N 1
ATOM 2565 C CA . LEU A 1 309 ? -10.260 13.482 22.728 1.00 89.38 309 LEU A CA 1
ATOM 2566 C C . LEU A 1 309 ? -11.330 14.501 22.293 1.00 89.38 309 LEU A C 1
ATOM 2568 O O . LEU A 1 309 ? -12.397 14.588 22.911 1.00 89.38 309 LEU A O 1
ATOM 2572 N N . ASN A 1 310 ? -11.097 15.233 21.205 1.00 88.38 310 ASN A N 1
ATOM 2573 C CA . ASN A 1 310 ? -12.063 16.195 20.676 1.00 88.38 310 ASN A CA 1
ATOM 2574 C C . ASN A 1 310 ? -13.354 15.507 20.204 1.00 88.38 310 ASN A C 1
ATOM 2576 O O . ASN A 1 310 ? -14.448 15.995 20.488 1.00 88.38 310 ASN A O 1
ATOM 2580 N N . HIS A 1 311 ? -13.253 14.325 19.589 1.00 87.62 311 HIS A N 1
ATOM 2581 C CA . HIS A 1 311 ? -14.417 13.555 19.127 1.00 87.62 311 HIS A CA 1
ATOM 2582 C C . HIS A 1 311 ? -15.246 12.936 20.254 1.00 87.62 311 HIS A C 1
ATOM 2584 O O . HIS A 1 311 ? -16.427 12.647 20.065 1.00 87.62 311 HIS A O 1
ATOM 2590 N N . ILE A 1 312 ? -14.656 12.769 21.438 1.00 85.06 312 ILE A N 1
ATOM 2591 C CA . ILE A 1 312 ? -15.372 12.369 22.657 1.00 85.06 312 ILE A CA 1
ATOM 2592 C C . ILE A 1 312 ? -16.167 13.542 23.240 1.00 85.06 312 ILE A C 1
ATOM 2594 O O . ILE A 1 312 ? 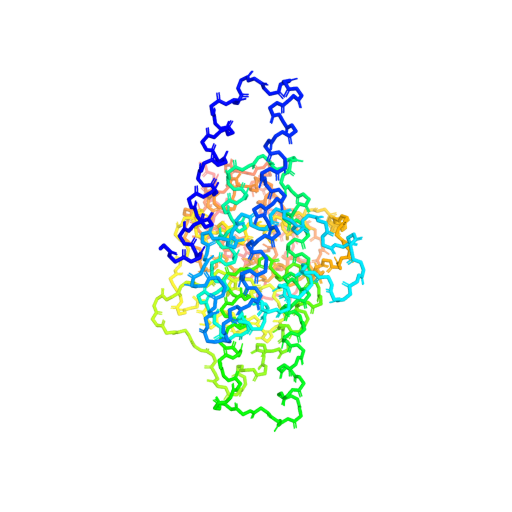-17.182 13.343 23.903 1.00 85.06 312 ILE A O 1
ATOM 2598 N N . SER A 1 313 ? -15.714 14.771 22.996 1.00 75.38 313 SER A N 1
ATOM 2599 C CA . SER A 1 313 ? -16.340 15.970 23.551 1.00 75.38 313 SER A CA 1
ATOM 2600 C C . SER A 1 313 ? -17.561 16.452 22.763 1.00 75.38 313 SER A C 1
ATOM 2602 O O . SER A 1 313 ? -18.320 17.268 23.281 1.00 75.38 313 SER A O 1
ATOM 2604 N N . GLY A 1 314 ? -17.768 15.955 21.539 1.00 68.44 314 GLY A N 1
ATOM 2605 C CA . GLY A 1 314 ? -18.898 16.322 20.684 1.00 68.44 314 GLY A CA 1
ATOM 2606 C C . GLY A 1 314 ? -20.036 15.295 20.681 1.00 68.44 314 GLY A C 1
ATOM 2607 O O . GLY A 1 314 ? -19.803 14.097 20.815 1.00 68.44 314 GLY A O 1
ATOM 2608 N N . ASP A 1 315 ? -21.261 15.758 20.416 1.00 67.50 315 ASP A N 1
ATOM 2609 C CA . ASP A 1 315 ? -22.457 14.921 20.194 1.00 67.50 315 ASP A CA 1
ATOM 2610 C C . ASP A 1 315 ? -22.476 14.320 18.770 1.00 67.50 315 ASP A C 1
ATOM 2612 O O . ASP A 1 315 ? -23.454 14.418 18.026 1.00 67.50 315 ASP A O 1
ATOM 2616 N N . SER A 1 316 ? -21.355 13.733 18.344 1.00 73.44 316 SER A N 1
ATOM 2617 C CA . SER A 1 316 ? -21.216 13.153 17.005 1.00 73.44 316 SER A CA 1
ATOM 2618 C C . SER A 1 316 ? -21.636 11.680 16.981 1.00 73.44 316 SER A C 1
ATOM 2620 O O . SER A 1 316 ? -21.508 10.954 17.968 1.00 73.44 316 SER A O 1
ATOM 2622 N N . ALA A 1 317 ? -22.051 11.185 15.809 1.00 76.38 317 ALA A N 1
ATOM 2623 C CA . ALA A 1 317 ? -22.240 9.746 15.583 1.00 76.38 317 ALA A CA 1
ATOM 2624 C C . ALA A 1 317 ? -20.940 8.935 15.803 1.00 76.38 317 ALA A C 1
ATOM 2626 O O . ALA A 1 317 ? -20.973 7.714 15.963 1.00 76.38 317 ALA A O 1
ATOM 2627 N N . GLU A 1 318 ? -19.798 9.620 15.846 1.00 83.19 318 GLU A N 1
ATOM 2628 C CA . GLU A 1 318 ? -18.460 9.051 15.970 1.00 83.19 318 GLU A CA 1
ATOM 2629 C C . GLU A 1 318 ? -18.001 8.906 17.417 1.00 83.19 318 GLU A C 1
ATOM 2631 O O . GLU A 1 318 ? -17.033 8.191 17.674 1.00 83.19 318 GLU A O 1
ATOM 2636 N N . PHE A 1 319 ? -18.732 9.500 18.367 1.00 86.44 319 PHE A N 1
ATOM 2637 C CA . PHE A 1 319 ? -18.444 9.446 19.799 1.00 86.44 319 PHE A CA 1
ATOM 2638 C C . PHE A 1 319 ? -18.106 8.024 20.269 1.00 86.44 319 PHE A C 1
ATOM 2640 O O . PHE A 1 319 ? -17.070 7.780 20.886 1.00 86.44 319 PHE A O 1
ATOM 2647 N N . SER A 1 320 ? -18.944 7.047 19.909 1.00 86.19 320 SER A N 1
ATOM 2648 C CA . SER A 1 320 ? -18.758 5.649 20.321 1.00 86.19 320 SER A CA 1
ATOM 2649 C C . SER A 1 320 ? -17.460 5.020 19.793 1.00 86.19 320 SER A C 1
ATOM 2651 O O . SER A 1 320 ? -16.859 4.163 20.450 1.00 86.19 320 SER A O 1
ATOM 2653 N N . HIS A 1 321 ? -16.999 5.466 18.624 1.00 89.62 321 HIS A N 1
ATOM 2654 C CA . HIS A 1 321 ? -15.768 4.999 18.003 1.00 89.62 321 HIS A CA 1
ATOM 2655 C C . HIS A 1 321 ? -14.548 5.687 18.601 1.00 89.62 321 HIS A C 1
ATOM 2657 O O . HIS A 1 321 ? -13.566 5.008 18.886 1.00 89.62 321 HIS A O 1
ATOM 2663 N N . ALA A 1 322 ? -14.638 6.984 18.891 1.00 90.62 322 ALA A N 1
ATOM 2664 C CA . ALA A 1 322 ? -13.595 7.710 19.603 1.00 90.62 322 ALA A CA 1
ATOM 2665 C C . ALA A 1 322 ? -13.382 7.148 21.022 1.00 90.62 322 ALA A C 1
ATOM 2667 O O . ALA A 1 322 ? -12.243 6.912 21.420 1.00 90.62 322 ALA A O 1
ATOM 2668 N N . VAL A 1 323 ? -14.458 6.814 21.749 1.00 90.06 323 VAL A N 1
ATOM 2669 C CA . VAL A 1 323 ? -14.387 6.125 23.055 1.00 90.06 323 VAL A CA 1
ATOM 2670 C C . VAL A 1 323 ? -13.718 4.752 22.928 1.00 90.06 323 VAL A C 1
ATOM 2672 O O . VAL A 1 323 ? -12.850 4.407 23.731 1.00 90.06 323 VAL A O 1
ATOM 2675 N N . SER A 1 324 ? -14.083 3.973 21.904 1.00 90.56 324 SER A N 1
ATOM 2676 C CA . SER A 1 324 ? -13.473 2.658 21.653 1.00 90.56 324 SER A CA 1
ATOM 2677 C C . SER A 1 324 ? -11.981 2.780 21.328 1.00 90.56 324 SER A C 1
ATOM 2679 O O . SER A 1 324 ? -11.171 2.041 21.880 1.00 90.56 324 SER A O 1
ATOM 2681 N N . CYS A 1 325 ? -11.611 3.747 20.486 1.00 93.19 325 CYS A N 1
ATOM 2682 C CA . CYS A 1 325 ? -10.224 4.053 20.165 1.00 93.19 325 CYS A CA 1
ATOM 2683 C C . CYS A 1 325 ? -9.455 4.436 21.433 1.00 93.19 325 CYS A C 1
ATOM 2685 O O . CYS A 1 325 ? -8.433 3.822 21.724 1.00 93.19 325 CYS A O 1
ATOM 2687 N N . LEU A 1 326 ? -9.980 5.370 22.237 1.00 92.38 326 LEU A N 1
ATOM 2688 C CA . LEU A 1 326 ? -9.369 5.821 23.491 1.00 92.38 326 LEU A CA 1
ATOM 2689 C C . LEU A 1 326 ? -9.073 4.658 24.449 1.00 92.38 326 LEU A C 1
ATOM 2691 O O . LEU A 1 326 ? -8.017 4.629 25.082 1.00 92.38 326 LEU A O 1
ATOM 2695 N N . LYS A 1 327 ? -9.977 3.675 24.524 1.00 90.88 327 LYS A N 1
ATOM 2696 C CA . LYS A 1 327 ? -9.789 2.460 25.327 1.00 90.88 327 LYS A CA 1
ATOM 2697 C C . LYS A 1 327 ? -8.572 1.658 24.878 1.00 90.88 327 LYS A C 1
ATOM 2699 O O . LYS A 1 327 ? -7.801 1.216 25.727 1.00 90.88 327 LYS A O 1
ATOM 2704 N N . GLU A 1 328 ? -8.378 1.490 23.573 1.00 91.94 328 GLU A N 1
ATOM 2705 C CA . GLU A 1 328 ? -7.193 0.812 23.038 1.00 91.94 328 GLU A CA 1
ATOM 2706 C C . GLU A 1 328 ? -5.911 1.622 23.274 1.00 91.94 328 GLU A C 1
ATOM 2708 O O . GLU A 1 328 ? -4.900 1.040 23.668 1.00 91.94 328 GLU A O 1
ATOM 2713 N N . LEU A 1 329 ? -5.954 2.958 23.165 1.00 92.69 329 LEU A N 1
ATOM 2714 C CA . LEU A 1 329 ? -4.792 3.798 23.493 1.00 92.69 329 LEU A CA 1
ATOM 2715 C C . LEU A 1 329 ? -4.359 3.589 24.955 1.00 92.69 329 LEU A C 1
ATOM 2717 O O . LEU A 1 329 ? -3.186 3.322 25.229 1.00 92.69 329 LEU A O 1
ATOM 2721 N N . PHE A 1 330 ? -5.303 3.658 25.904 1.00 90.56 330 PHE A N 1
ATOM 2722 C CA . PHE A 1 330 ? -4.999 3.466 27.327 1.00 90.56 330 PHE A CA 1
ATOM 2723 C C . PHE A 1 330 ? -4.518 2.059 27.658 1.00 90.56 330 PHE A C 1
ATOM 2725 O O . PHE A 1 330 ? -3.690 1.907 28.553 1.00 90.56 330 PHE A O 1
ATOM 2732 N N . LYS A 1 331 ? -4.990 1.029 26.950 1.00 89.62 331 LYS A N 1
ATOM 2733 C CA . LYS A 1 331 ? -4.454 -0.327 2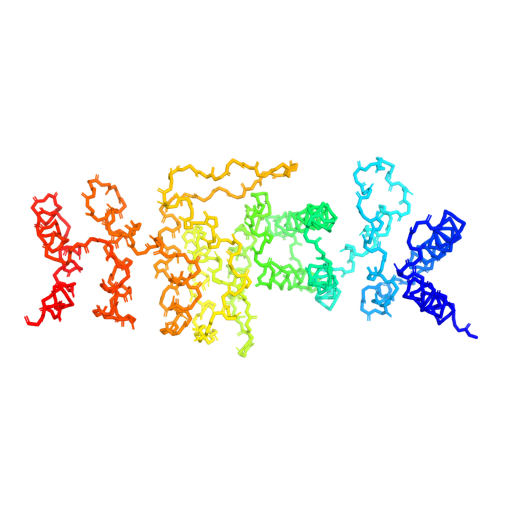7.120 1.00 89.62 331 LYS A CA 1
ATOM 2734 C C . LYS A 1 331 ? -2.978 -0.415 26.741 1.00 89.62 331 LYS A C 1
ATOM 2736 O O . LYS A 1 331 ? -2.255 -1.168 27.385 1.00 89.62 331 LYS A O 1
ATOM 2741 N N . MET A 1 332 ? -2.535 0.331 25.727 1.00 89.38 332 MET A N 1
ATOM 2742 C CA . MET A 1 332 ? -1.145 0.281 25.272 1.00 89.38 332 MET A CA 1
ATOM 2743 C C . MET A 1 332 ? -0.200 1.114 26.135 1.00 89.38 332 MET A C 1
ATOM 2745 O O . MET A 1 332 ? 0.843 0.607 26.540 1.00 89.38 332 MET A O 1
ATOM 2749 N N . LEU A 1 333 ? -0.553 2.367 26.441 1.00 89.25 333 LEU A N 1
ATOM 2750 C CA . LEU A 1 333 ? 0.369 3.310 27.100 1.00 89.25 333 LEU A CA 1
ATOM 2751 C C . LEU A 1 333 ? -0.082 3.792 28.483 1.00 89.25 333 LEU A C 1
ATOM 2753 O O . LEU A 1 333 ? 0.673 4.474 29.184 1.00 89.25 333 LEU A O 1
ATOM 2757 N N . GLY A 1 334 ? -1.298 3.447 28.904 1.00 88.38 334 GLY A N 1
ATOM 2758 C CA . GLY A 1 334 ? -1.853 3.875 30.184 1.00 88.38 334 GLY A CA 1
ATOM 2759 C C . GLY A 1 334 ? -1.817 5.395 30.354 1.00 88.38 334 GLY A C 1
ATOM 2760 O O . GLY A 1 334 ? -2.046 6.162 29.419 1.00 88.38 334 GLY A O 1
ATOM 2761 N N . CYS A 1 335 ? -1.496 5.846 31.566 1.00 84.69 335 CYS A N 1
ATOM 2762 C CA . CYS A 1 335 ? -1.508 7.267 31.917 1.00 84.69 335 CYS A CA 1
ATOM 2763 C C . CYS A 1 335 ? -0.416 8.099 31.221 1.00 84.69 335 CYS A C 1
ATOM 2765 O O . CYS A 1 335 ? -0.499 9.325 31.252 1.00 84.69 335 CYS A O 1
ATOM 2767 N N . LYS A 1 336 ? 0.580 7.474 30.569 1.00 85.62 336 LYS A N 1
ATOM 2768 C CA . LYS A 1 336 ? 1.628 8.203 29.832 1.00 85.62 336 LYS A CA 1
ATOM 2769 C C . LYS A 1 336 ? 1.057 9.052 28.695 1.00 85.62 336 LYS A C 1
ATOM 2771 O O . LYS A 1 336 ? 1.645 10.075 28.360 1.00 85.62 336 LYS A O 1
ATOM 2776 N N . LEU A 1 337 ? -0.106 8.676 28.155 1.00 85.81 337 LEU A N 1
ATOM 2777 C CA . LEU A 1 337 ? -0.814 9.446 27.127 1.00 85.81 337 LEU A CA 1
ATOM 2778 C C . LEU A 1 337 ? -1.106 10.885 27.550 1.00 85.81 337 LEU A C 1
ATOM 2780 O O . LEU A 1 337 ? -1.067 11.788 26.720 1.00 85.81 337 LEU A O 1
ATOM 2784 N N . TRP A 1 338 ? -1.336 11.126 28.842 1.00 84.62 338 TRP A N 1
ATOM 2785 C CA . TRP A 1 338 ? -1.622 12.469 29.343 1.00 84.62 338 TRP A CA 1
ATOM 2786 C C . TRP A 1 338 ? -0.452 13.437 29.199 1.00 84.62 338 TRP A C 1
ATOM 2788 O O . TRP A 1 338 ? -0.677 14.638 29.125 1.00 84.62 338 TRP A O 1
ATOM 2798 N N . LEU A 1 339 ? 0.781 12.934 29.081 1.00 81.69 339 LEU A N 1
ATOM 2799 C CA . LEU A 1 339 ? 1.954 13.764 28.795 1.00 81.69 339 LEU A CA 1
ATOM 2800 C C . LEU A 1 339 ? 1.935 14.343 27.371 1.00 81.69 339 LEU A C 1
ATOM 2802 O O . LEU A 1 339 ? 2.723 15.233 27.067 1.00 81.69 339 LEU A O 1
ATOM 2806 N N . ARG A 1 340 ? 1.067 13.821 26.496 1.00 77.81 340 ARG A N 1
ATOM 2807 C CA . ARG A 1 340 ? 0.972 14.182 25.077 1.00 77.81 340 ARG A CA 1
ATOM 2808 C C . ARG A 1 340 ? -0.288 14.993 24.744 1.00 77.81 340 ARG A C 1
ATOM 2810 O O . ARG A 1 340 ? -0.465 15.338 23.586 1.00 77.81 340 ARG A O 1
ATOM 2817 N N . SER A 1 341 ? -1.153 15.285 25.721 1.00 77.12 341 SER A N 1
ATOM 2818 C CA . SER A 1 341 ? -2.415 16.013 25.511 1.00 77.12 341 SER A CA 1
ATOM 2819 C C . SER A 1 341 ? -2.363 17.417 26.091 1.00 77.12 341 SER A C 1
ATOM 2821 O O . SER A 1 341 ? -1.864 17.635 27.195 1.00 77.12 341 SER A O 1
ATOM 2823 N N . THR A 1 342 ? -2.968 18.360 25.373 1.00 72.88 342 THR A N 1
ATOM 2824 C CA . THR A 1 342 ? -3.220 19.720 25.874 1.00 72.88 342 THR A CA 1
ATOM 2825 C C . THR A 1 342 ? -4.474 19.800 26.755 1.00 72.88 342 THR A C 1
ATOM 2827 O O . THR A 1 342 ? -4.640 20.740 27.537 1.00 72.88 342 THR A O 1
ATOM 2830 N N . LEU A 1 343 ? -5.350 18.793 26.678 1.00 78.06 343 LEU A N 1
ATOM 2831 C CA . LEU A 1 343 ? -6.583 18.677 27.452 1.00 78.06 343 LEU A CA 1
ATOM 2832 C C . LEU A 1 343 ? -6.344 18.052 28.835 1.00 78.06 343 LEU A C 1
ATOM 2834 O O . LEU A 1 343 ? -5.577 17.100 28.997 1.00 78.06 343 LEU A O 1
ATOM 2838 N N . SER A 1 344 ? -7.057 18.564 29.845 1.00 82.06 344 SER A N 1
ATOM 2839 C CA . SER A 1 344 ? -6.970 18.055 31.219 1.00 82.06 344 SER A CA 1
ATOM 2840 C C . SER A 1 344 ? -7.705 16.713 31.382 1.00 82.06 344 SER A C 1
ATOM 2842 O O . SER A 1 344 ? -8.887 16.629 31.022 1.00 82.06 344 SER A O 1
ATOM 2844 N N . PRO A 1 345 ? -7.098 15.710 32.055 1.00 83.25 345 PRO A N 1
ATOM 2845 C CA . PRO A 1 345 ? -7.771 14.452 32.393 1.00 83.25 345 PRO A CA 1
ATOM 2846 C C . PRO A 1 345 ? -9.084 14.666 33.161 1.00 83.25 345 PRO A C 1
ATOM 2848 O O . PRO A 1 345 ? -10.073 13.968 32.941 1.00 83.25 345 PRO A O 1
ATOM 2851 N N . SER A 1 346 ? -9.119 15.666 34.050 1.00 83.31 346 SER A N 1
ATOM 2852 C CA . SER A 1 346 ? -10.303 15.998 34.855 1.00 83.31 346 SER A CA 1
ATOM 2853 C C . SER A 1 346 ? -11.484 16.479 34.010 1.00 83.31 346 SER A C 1
ATOM 2855 O O . SER A 1 346 ? -12.620 16.068 34.252 1.00 83.31 346 SER A O 1
ATOM 2857 N N . VAL A 1 347 ? -11.205 17.319 33.009 1.00 84.50 347 VAL A N 1
ATOM 2858 C CA . VAL A 1 347 ? -12.202 17.849 32.078 1.00 84.50 347 VAL A CA 1
ATOM 2859 C C . VAL A 1 347 ? -12.778 16.695 31.274 1.00 84.50 347 VAL A C 1
ATOM 2861 O O . VAL A 1 347 ? -13.988 16.503 31.270 1.00 84.50 347 VAL A O 1
ATOM 2864 N N . MET A 1 348 ? -11.915 15.856 30.704 1.00 87.12 348 MET A N 1
ATOM 2865 C CA . MET A 1 348 ? -12.342 14.734 29.875 1.00 87.12 348 MET A CA 1
ATOM 2866 C C . MET A 1 348 ? -13.150 13.683 30.655 1.00 87.12 348 MET A C 1
ATOM 2868 O O . MET A 1 348 ? -14.169 13.200 30.166 1.00 87.12 348 MET A O 1
ATOM 2872 N N . ARG A 1 349 ? -12.775 13.382 31.906 1.00 86.44 349 ARG A N 1
ATOM 2873 C CA . ARG A 1 349 ? -13.581 12.523 32.792 1.00 86.44 349 ARG A CA 1
ATOM 2874 C C . ARG A 1 349 ? -14.991 13.086 32.996 1.00 86.44 349 ARG A C 1
ATOM 2876 O O . ARG A 1 349 ? -15.967 12.342 32.931 1.00 86.44 349 ARG A O 1
ATOM 2883 N N . ASN A 1 350 ? -15.103 14.386 33.267 1.00 86.19 350 ASN A N 1
ATOM 2884 C CA . ASN A 1 350 ? -16.400 15.028 33.478 1.00 86.19 350 ASN A CA 1
ATOM 2885 C C . ASN A 1 350 ? -17.227 15.054 32.181 1.00 86.19 350 ASN A C 1
ATOM 2887 O O . ASN A 1 350 ? -18.433 14.826 32.236 1.00 86.19 350 ASN A O 1
ATOM 2891 N N . THR A 1 351 ? -16.586 15.257 31.027 1.00 86.94 351 THR A N 1
ATOM 2892 C CA . THR A 1 351 ? -17.222 15.168 29.705 1.00 86.94 351 THR A CA 1
ATOM 2893 C C . THR A 1 351 ? -17.795 13.773 29.454 1.00 86.94 351 THR A C 1
ATOM 2895 O O . THR A 1 351 ? -18.974 13.647 29.131 1.00 86.94 351 THR A O 1
ATOM 2898 N N . LEU A 1 352 ? -17.008 12.717 29.685 1.00 86.25 352 LEU A N 1
ATOM 2899 C CA . LEU A 1 352 ? -17.451 11.324 29.551 1.00 86.25 352 LEU A CA 1
ATOM 2900 C C . LEU A 1 352 ? -18.631 10.995 30.482 1.00 86.25 352 LEU A C 1
ATOM 2902 O O . LEU A 1 352 ? -19.589 10.351 30.058 1.00 86.25 352 LEU A O 1
ATOM 2906 N N . LEU A 1 353 ? -18.599 11.477 31.733 1.00 85.75 353 LEU A N 1
ATOM 2907 C CA . LEU A 1 353 ? -19.731 11.364 32.662 1.00 85.75 353 LEU A CA 1
ATOM 2908 C C . LEU A 1 353 ? -20.981 12.073 32.137 1.00 85.75 353 LEU A C 1
ATOM 2910 O O . LEU A 1 353 ? -22.074 11.518 32.225 1.00 85.75 353 LEU A O 1
ATOM 2914 N N . GLY A 1 354 ? -20.822 13.283 31.598 1.00 85.31 354 GLY A N 1
ATOM 2915 C CA . GLY A 1 354 ? -21.901 14.036 30.965 1.00 85.31 354 GLY A CA 1
ATOM 2916 C C . GLY A 1 354 ? -22.549 13.242 29.832 1.00 85.31 354 GLY A C 1
ATOM 2917 O O . GLY A 1 354 ? -23.768 13.094 29.791 1.00 85.31 354 GLY A O 1
ATOM 2918 N N . GLN A 1 355 ? -21.729 12.639 28.972 1.00 83.88 355 GLN A N 1
ATOM 2919 C CA . GLN A 1 355 ? -22.186 11.859 27.821 1.00 83.88 355 GLN A CA 1
ATOM 2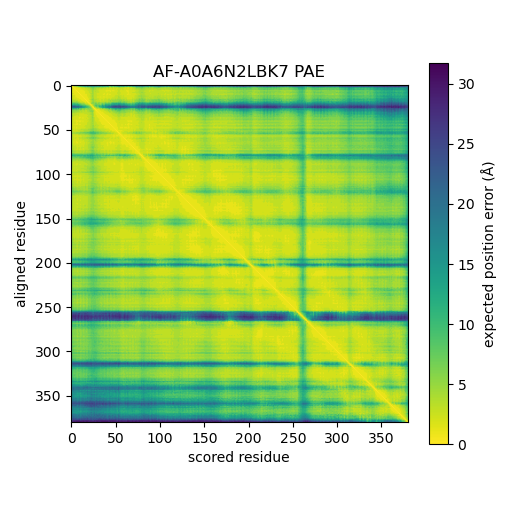920 C C . GLN A 1 355 ? -22.987 10.599 28.199 1.00 83.88 355 GLN A C 1
ATOM 2922 O O . GLN A 1 355 ? -23.903 10.210 27.467 1.00 83.88 355 GLN A O 1
ATOM 2927 N N . CYS A 1 356 ? -22.750 10.003 29.375 1.00 83.50 356 CYS A N 1
ATOM 2928 C CA . CYS A 1 356 ? -23.586 8.912 29.897 1.00 83.50 356 CYS A CA 1
ATOM 2929 C C . CYS A 1 356 ? -25.049 9.325 30.145 1.00 83.50 356 CYS A C 1
ATOM 2931 O O . CYS A 1 356 ? -25.930 8.469 30.140 1.00 83.50 356 CYS A O 1
ATOM 2933 N N . PHE A 1 357 ? -25.337 10.613 30.364 1.00 82.25 357 PHE A N 1
ATOM 2934 C CA . PHE A 1 357 ? -26.716 11.095 30.521 1.00 82.25 357 PHE A CA 1
ATOM 2935 C C . PHE A 1 357 ? -27.436 11.297 29.181 1.00 82.25 357 PHE A C 1
ATOM 2937 O O . PHE A 1 357 ? -28.668 11.332 29.146 1.00 82.25 357 PHE A O 1
ATOM 2944 N N . HIS A 1 358 ? -26.684 11.408 28.084 1.00 78.88 358 HIS A N 1
ATOM 2945 C CA . HIS A 1 358 ? -27.210 11.645 26.738 1.00 78.88 358 HIS A CA 1
ATOM 2946 C C . HIS A 1 358 ? -27.245 10.371 25.881 1.00 78.88 358 HIS A C 1
ATOM 2948 O O . HIS A 1 358 ? -28.070 10.253 24.972 1.00 78.88 358 HIS A O 1
ATOM 2954 N N . THR A 1 359 ? -26.424 9.373 26.214 1.00 75.25 359 THR A N 1
ATOM 2955 C CA . THR A 1 359 ? -26.367 8.081 25.523 1.00 75.25 359 THR A CA 1
ATOM 2956 C C . THR A 1 359 ? -27.311 7.056 26.173 1.00 75.25 359 THR A C 1
ATOM 2958 O O . THR A 1 359 ? -27.461 6.994 27.387 1.00 75.25 359 THR A O 1
ATOM 2961 N N . ARG A 1 360 ? -27.990 6.222 25.369 1.00 75.19 360 ARG A N 1
ATOM 2962 C CA . ARG A 1 360 ? -28.875 5.131 25.855 1.00 75.19 360 ARG A CA 1
ATOM 2963 C C . ARG A 1 360 ? -28.325 3.730 25.573 1.00 75.19 360 ARG A C 1
ATOM 2965 O O . ARG A 1 360 ? -29.076 2.761 25.518 1.00 75.19 360 ARG A O 1
ATOM 2972 N N . ASN A 1 361 ? -27.021 3.624 25.343 1.00 79.69 361 ASN A N 1
ATOM 2973 C CA . ASN A 1 361 ? -26.362 2.390 24.937 1.00 79.69 361 ASN A CA 1
ATOM 2974 C C . ASN A 1 361 ? -25.513 1.839 26.088 1.00 79.69 361 ASN A C 1
ATOM 2976 O O . ASN A 1 361 ? -24.460 2.384 26.414 1.00 79.69 361 ASN A O 1
ATOM 2980 N N . GLU A 1 362 ? -25.959 0.721 26.659 1.00 82.56 362 GLU A N 1
ATOM 2981 C CA . GLU A 1 362 ? -25.294 0.048 27.779 1.00 82.56 362 GLU A CA 1
ATOM 2982 C C . GLU A 1 362 ? -23.839 -0.332 27.470 1.00 82.56 362 GLU A C 1
ATOM 2984 O O . GLU A 1 3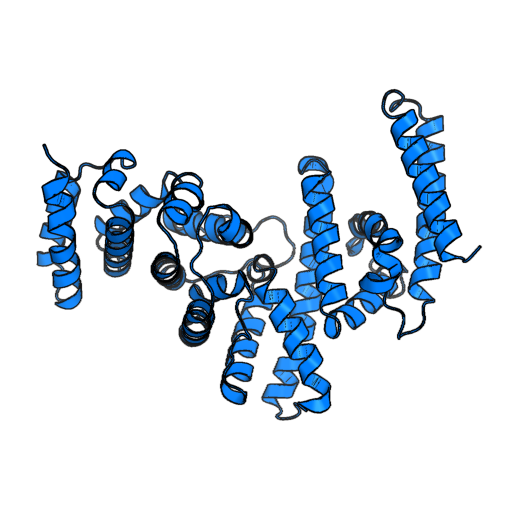62 ? -22.967 -0.194 28.328 1.00 82.56 362 GLU A O 1
ATOM 2989 N N . LYS A 1 363 ? -23.546 -0.745 26.228 1.00 83.31 363 LYS A N 1
ATOM 2990 C CA . LYS A 1 363 ? -22.180 -1.082 25.813 1.00 83.31 363 LYS A CA 1
ATOM 2991 C C . LYS A 1 363 ? -21.262 0.135 25.911 1.00 83.31 363 LYS A C 1
ATOM 2993 O O . LYS A 1 363 ? -20.174 0.028 26.463 1.00 83.31 363 LYS A O 1
ATOM 2998 N N . ILE A 1 364 ? -21.727 1.286 25.424 1.00 80.94 364 ILE A N 1
ATOM 2999 C CA . ILE A 1 364 ? -20.958 2.533 25.477 1.00 80.94 364 ILE A CA 1
ATOM 3000 C C . ILE A 1 364 ? -20.756 2.964 26.930 1.00 80.94 364 ILE A C 1
ATOM 3002 O O . ILE A 1 364 ? -19.653 3.348 27.289 1.00 80.94 364 ILE A O 1
ATOM 3006 N N . HIS A 1 365 ? -21.769 2.836 27.792 1.00 83.62 365 HIS A N 1
ATOM 3007 C CA . HIS A 1 365 ? -21.608 3.143 29.217 1.00 83.62 365 HIS A CA 1
ATOM 3008 C C . HIS A 1 365 ? -20.526 2.281 29.859 1.00 83.62 365 HIS A C 1
ATOM 3010 O O . HIS A 1 365 ? -19.669 2.805 30.564 1.00 83.62 365 HIS A O 1
ATOM 3016 N N . LYS A 1 366 ? -20.521 0.975 29.579 1.00 85.62 366 LYS A N 1
ATOM 3017 C CA . LYS A 1 366 ? -19.463 0.083 30.054 1.00 85.62 366 LYS A CA 1
ATOM 3018 C C . LYS A 1 366 ? -18.087 0.526 29.556 1.00 85.62 366 LYS A C 1
ATOM 3020 O O . LYS A 1 366 ? -17.165 0.621 30.358 1.00 85.62 366 LYS A O 1
ATOM 3025 N N . ASP A 1 367 ? -17.958 0.823 28.265 1.00 84.44 367 ASP A N 1
ATOM 3026 C CA . ASP A 1 367 ? -16.690 1.278 27.689 1.00 84.44 367 ASP A CA 1
ATOM 3027 C C . ASP A 1 367 ? -16.219 2.599 28.315 1.00 84.44 367 ASP A C 1
ATOM 3029 O O . ASP A 1 367 ? -15.034 2.740 28.606 1.00 84.44 367 ASP A O 1
ATOM 3033 N N . ILE A 1 368 ? -17.140 3.521 28.611 1.00 85.19 368 ILE A N 1
ATOM 3034 C CA . ILE A 1 368 ? -16.850 4.752 29.351 1.00 85.19 368 ILE A CA 1
ATOM 3035 C C . ILE A 1 368 ? -16.353 4.432 30.764 1.00 85.19 368 ILE A C 1
ATOM 3037 O O . ILE A 1 368 ? -15.310 4.940 31.159 1.00 85.19 368 ILE A O 1
ATOM 3041 N N . PHE A 1 369 ? -17.050 3.590 31.531 1.00 85.50 369 PHE A N 1
ATOM 3042 C CA . PHE A 1 369 ? -16.642 3.262 32.902 1.00 85.50 369 PHE A CA 1
ATOM 3043 C C . PHE A 1 369 ? -15.304 2.512 32.965 1.00 85.50 369 PHE A C 1
ATOM 3045 O O . PHE A 1 369 ? -14.512 2.768 33.872 1.00 85.50 369 PHE A O 1
ATOM 3052 N N . ASP A 1 370 ? -15.005 1.661 31.981 1.00 85.62 370 ASP A N 1
ATOM 3053 C CA . ASP A 1 370 ? -13.715 0.970 31.865 1.00 85.62 370 ASP A CA 1
ATOM 3054 C C . ASP A 1 370 ? -12.535 1.951 31.686 1.00 85.62 370 ASP A C 1
ATOM 3056 O O . ASP A 1 370 ? -11.395 1.606 31.998 1.00 85.62 370 ASP A O 1
ATOM 3060 N N . LEU A 1 371 ? -12.787 3.182 31.220 1.00 84.56 371 LEU A N 1
ATOM 3061 C CA . LEU A 1 371 ? -11.764 4.222 31.077 1.00 84.56 371 LEU A CA 1
ATOM 3062 C C . LEU A 1 371 ? -11.437 4.943 32.393 1.00 84.56 371 LEU A C 1
ATOM 3064 O O . LEU A 1 371 ? -10.401 5.600 32.481 1.00 84.56 371 LEU A O 1
ATOM 3068 N N . PHE A 1 372 ? -12.275 4.842 33.429 1.00 81.00 372 PHE A N 1
ATOM 3069 C CA . PHE A 1 372 ? -12.127 5.644 34.653 1.00 81.00 372 PHE A CA 1
ATOM 3070 C C . PHE A 1 372 ? -10.868 5.324 35.459 1.00 81.00 372 PHE A C 1
ATOM 3072 O O . PHE A 1 372 ? -10.263 6.274 35.959 1.00 81.00 372 PHE A O 1
ATOM 3079 N N . PRO A 1 373 ? -10.430 4.058 35.606 1.00 79.62 373 PRO A N 1
ATOM 3080 C CA . PRO A 1 373 ? -9.201 3.773 36.337 1.00 79.62 373 PRO A CA 1
ATOM 3081 C C . PRO A 1 373 ? -7.976 4.529 35.772 1.00 79.62 373 PRO A C 1
ATOM 3083 O O . PRO A 1 373 ? -7.323 5.208 36.566 1.00 79.62 373 PRO A O 1
ATOM 3086 N N . PRO A 1 374 ? -7.711 4.551 34.444 1.00 73.75 374 PRO A N 1
ATOM 3087 C CA . PRO A 1 374 ? -6.694 5.430 33.853 1.00 73.75 374 PRO A CA 1
ATOM 3088 C C . PRO A 1 374 ? -6.857 6.924 34.173 1.00 73.75 374 PRO A C 1
ATOM 3090 O O . PRO A 1 374 ? -5.874 7.610 34.438 1.00 73.75 374 PRO A O 1
ATOM 3093 N N . PHE A 1 375 ? -8.085 7.452 34.181 1.00 72.62 375 PHE A N 1
ATOM 3094 C CA . PHE A 1 375 ? -8.331 8.856 34.539 1.00 72.62 375 PHE A CA 1
ATOM 3095 C C . PHE A 1 375 ? -8.023 9.159 36.008 1.00 72.62 375 PHE A C 1
ATOM 3097 O O . PHE A 1 375 ? -7.547 10.245 36.323 1.00 72.62 375 PHE A O 1
ATOM 3104 N N . LEU A 1 376 ? -8.309 8.222 36.912 1.00 70.50 376 LEU A N 1
ATOM 3105 C CA . LEU A 1 376 ? -8.107 8.389 38.353 1.00 70.50 376 LEU A CA 1
ATOM 3106 C C . LEU A 1 376 ? -6.640 8.214 38.765 1.00 70.50 376 LEU A C 1
ATOM 3108 O O . LEU A 1 376 ? -6.214 8.820 39.740 1.00 70.50 376 LEU A O 1
ATOM 3112 N N . GLN A 1 377 ? -5.872 7.425 38.011 1.00 68.50 377 GLN A N 1
ATOM 3113 C CA . GLN A 1 377 ? -4.434 7.208 38.220 1.00 68.50 377 GLN A CA 1
ATOM 3114 C C . GLN A 1 377 ? -3.551 8.309 37.609 1.00 68.50 377 GLN A C 1
ATOM 3116 O O . GLN A 1 377 ? -2.354 8.351 37.876 1.00 68.50 377 GLN A O 1
ATOM 3121 N N . ALA A 1 378 ? -4.124 9.206 36.800 1.00 60.16 378 ALA A N 1
ATOM 3122 C CA . ALA A 1 378 ? -3.421 10.337 36.190 1.00 60.16 378 ALA A CA 1
ATOM 3123 C C . ALA A 1 378 ? -3.154 11.509 37.161 1.00 60.16 378 ALA A C 1
ATOM 3125 O O . ALA A 1 378 ? -2.598 12.528 36.752 1.00 60.16 378 ALA A O 1
ATOM 3126 N N . PHE A 1 379 ? -3.550 11.378 38.430 1.00 55.50 379 PHE A N 1
ATOM 3127 C CA . PHE A 1 379 ? -3.305 12.346 39.498 1.00 55.50 379 PHE A CA 1
ATOM 3128 C C . PHE A 1 379 ? -2.279 11.774 40.495 1.00 55.50 379 PHE A C 1
ATOM 3130 O O . PHE A 1 379 ? -2.410 10.604 40.859 1.00 55.50 379 PHE A O 1
ATOM 3137 N N . PRO A 1 380 ? -1.283 12.555 40.954 1.00 44.72 380 PRO A N 1
ATOM 3138 C CA . PRO A 1 380 ? -0.629 12.303 42.234 1.00 44.72 380 PRO A CA 1
ATOM 3139 C C . PRO A 1 380 ? -1.574 12.552 43.417 1.00 44.72 380 PRO A C 1
ATOM 3141 O O . PRO A 1 380 ? -2.404 13.491 43.329 1.00 44.72 380 PRO A O 1
#

pLDDT: mean 89.58, std 9.75, range [42.25, 98.38]

Radius of gyration: 25.04 Å; Cα contacts (8 Å, |Δi|>4): 401; chains: 1; bounding box: 63×48×73 Å

InterPro domains:
  IPR024481 Helicase Sen1, N-terminal [PF12726] (89-353)